Protein AF-0000000080540270 (afdb_homodimer)

pLDDT: mean 83.67, std 20.57, range [33.12, 98.88]

Structure (mmCIF, N/CA/C/O backbone):
data_AF-0000000080540270-model_v1
#
loop_
_entity.id
_entity.type
_entity.pdbx_description
1 polymer 'Plant basic secretory protein (BSP) family protein'
#
loop_
_atom_site.group_PDB
_atom_site.id
_atom_site.type_symbol
_atom_site.label_atom_id
_atom_site.label_alt_id
_atom_site.label_comp_id
_atom_site.label_asym_id
_atom_site.label_entity_id
_atom_site.label_seq_id
_atom_site.pdbx_PDB_ins_code
_atom_site.Cartn_x
_atom_site.Cartn_y
_atom_site.Cartn_z
_atom_site.occupancy
_atom_site.B_iso_or_equiv
_atom_site.auth_seq_id
_atom_site.auth_comp_id
_atom_site.auth_asym_id
_atom_site.auth_atom_id
_atom_site.pdbx_PDB_model_num
ATOM 1 N N . MET A 1 1 ? 27.078 -70.25 28.328 1 34.31 1 MET A N 1
ATOM 2 C CA . MET A 1 1 ? 25.984 -69.25 28.453 1 34.31 1 MET A CA 1
ATOM 3 C C . MET A 1 1 ? 25.984 -68.312 27.281 1 34.31 1 MET A C 1
ATOM 5 O O . MET A 1 1 ? 26.859 -67.438 27.172 1 34.31 1 MET A O 1
ATOM 9 N N . THR A 1 2 ? 25.469 -68.75 26.062 1 39.53 2 THR A N 1
ATOM 10 C CA . THR A 1 2 ? 25.422 -68.062 24.75 1 39.53 2 THR A CA 1
ATOM 11 C C . THR A 1 2 ? 24.484 -66.875 24.781 1 39.53 2 THR A C 1
ATOM 13 O O . THR A 1 2 ? 23.312 -67 25.109 1 39.53 2 THR A O 1
ATOM 16 N N . CYS A 1 3 ? 24.984 -65.688 25.141 1 40.31 3 CYS A N 1
ATOM 17 C CA . CYS A 1 3 ? 24.281 -64.375 25.141 1 40.31 3 CYS A CA 1
ATOM 18 C C . CYS A 1 3 ? 23.625 -64.125 23.797 1 40.31 3 CYS A C 1
ATOM 20 O O . CYS A 1 3 ? 24.297 -64.062 22.766 1 40.31 3 CYS A O 1
ATOM 22 N N . HIS A 1 4 ? 22.391 -64.562 23.641 1 42.62 4 HIS A N 1
ATOM 23 C CA . HIS A 1 4 ? 21.562 -64.188 22.5 1 42.62 4 HIS A CA 1
ATOM 24 C C . HIS A 1 4 ? 21.469 -62.688 22.344 1 42.62 4 HIS A C 1
ATOM 26 O O . HIS A 1 4 ? 21.031 -61.969 23.266 1 42.62 4 HIS A O 1
ATOM 32 N N . LYS A 1 5 ? 22.391 -62.031 21.547 1 40.53 5 LYS A N 1
ATOM 33 C CA . LYS A 1 5 ? 22.281 -60.625 21.141 1 40.53 5 LYS A CA 1
ATOM 34 C C . LYS A 1 5 ? 20.953 -60.344 20.438 1 40.53 5 LYS A C 1
ATOM 36 O O . LYS A 1 5 ? 20.656 -60.969 19.406 1 40.53 5 LYS A O 1
ATOM 41 N N . ILE A 1 6 ? 19.844 -60 21.125 1 39 6 ILE A N 1
ATOM 42 C CA . ILE A 1 6 ? 18.609 -59.5 20.516 1 39 6 ILE A CA 1
ATOM 43 C C . ILE A 1 6 ? 18.906 -58.188 19.75 1 39 6 ILE A C 1
ATOM 45 O O . ILE A 1 6 ? 19.422 -57.25 20.312 1 39 6 ILE A O 1
ATOM 49 N N . PHE A 1 7 ? 19.109 -58.219 18.422 1 35.06 7 PHE A N 1
ATOM 50 C CA . PHE A 1 7 ? 19.156 -57.062 17.547 1 35.06 7 PHE A CA 1
ATOM 51 C C . PHE A 1 7 ? 17.828 -56.312 17.547 1 35.06 7 PHE A C 1
ATOM 53 O O . PHE A 1 7 ? 16.797 -56.875 17.156 1 35.06 7 PHE A O 1
ATOM 60 N N . LEU A 1 8 ? 17.688 -55.344 18.438 1 35.97 8 LEU A N 1
ATOM 61 C CA . LEU A 1 8 ? 16.531 -54.469 18.359 1 35.97 8 LEU A CA 1
ATOM 62 C C . LEU A 1 8 ? 16.5 -53.719 17.031 1 35.97 8 LEU A C 1
ATOM 64 O O . LEU A 1 8 ? 17.422 -52.938 16.719 1 35.97 8 LEU A O 1
ATOM 68 N N . VAL A 1 9 ? 15.898 -54.312 16 1 38.47 9 VAL A N 1
ATOM 69 C CA . VAL A 1 9 ? 15.625 -53.594 14.766 1 38.47 9 VAL A CA 1
ATOM 70 C C . VAL A 1 9 ? 14.75 -52.375 15.062 1 38.47 9 VAL A C 1
ATOM 72 O O . VAL A 1 9 ? 13.625 -52.5 15.547 1 38.47 9 VAL A O 1
ATOM 75 N N . ILE A 1 10 ? 15.305 -51.25 15.445 1 38.31 10 ILE A N 1
ATOM 76 C CA . ILE A 1 10 ? 14.562 -50 15.5 1 38.31 10 ILE A CA 1
ATOM 77 C C . ILE A 1 10 ? 13.969 -49.688 14.125 1 38.31 10 ILE A C 1
ATOM 79 O O . ILE A 1 10 ? 14.703 -49.531 13.148 1 38.31 10 ILE A O 1
ATOM 83 N N . SER A 1 11 ? 12.797 -50.188 13.828 1 35.12 11 SER A N 1
ATOM 84 C CA . SER A 1 11 ? 12.047 -49.75 12.664 1 35.12 11 SER A CA 1
ATOM 85 C C . SER A 1 11 ? 11.953 -48.219 12.641 1 35.12 11 SER A C 1
ATOM 87 O O . SER A 1 11 ? 11.398 -47.594 13.562 1 35.12 11 SER A O 1
ATOM 89 N N . LEU A 1 12 ? 12.93 -47.531 12.164 1 36.56 12 LEU A N 1
ATOM 90 C CA . LEU A 1 12 ? 12.758 -46.125 11.852 1 36.56 12 LEU A CA 1
ATOM 91 C C . LEU A 1 12 ? 11.523 -45.906 10.984 1 36.56 12 LEU A C 1
ATOM 93 O O . LEU A 1 12 ? 11.477 -46.375 9.836 1 36.56 12 LEU A O 1
ATOM 97 N N . MET A 1 13 ? 10.375 -46.031 11.547 1 35.47 13 MET A N 1
ATOM 98 C CA . MET A 1 13 ? 9.195 -45.594 10.82 1 35.47 13 MET A CA 1
ATOM 99 C C . MET A 1 13 ? 9.445 -44.219 10.188 1 35.47 13 MET A C 1
ATOM 101 O O . MET A 1 13 ? 9.703 -43.25 10.891 1 35.47 13 MET A O 1
ATOM 105 N N . LEU A 1 14 ? 10.102 -44.156 9.102 1 36.91 14 LEU A N 1
ATOM 106 C CA . LEU A 1 14 ? 10.047 -42.938 8.312 1 36.91 14 LEU A CA 1
ATOM 107 C C . LEU A 1 14 ? 8.617 -42.406 8.203 1 36.91 14 LEU A C 1
ATOM 109 O O . LEU A 1 14 ? 7.758 -43.062 7.613 1 36.91 14 LEU A O 1
ATOM 113 N N . ALA A 1 15 ? 8.094 -41.844 9.156 1 36.56 15 ALA A N 1
ATOM 114 C CA . ALA A 1 15 ? 6.895 -41.031 8.93 1 36.56 15 ALA A CA 1
ATOM 115 C C . ALA A 1 15 ? 6.996 -40.25 7.617 1 36.56 15 ALA A C 1
ATOM 117 O O . ALA A 1 15 ? 7.836 -39.344 7.48 1 36.56 15 ALA A O 1
ATOM 118 N N . ILE A 1 16 ? 6.84 -40.875 6.523 1 38.12 16 ILE A N 1
ATOM 119 C CA . ILE A 1 16 ? 6.523 -40.031 5.363 1 38.12 16 ILE A CA 1
ATOM 120 C C . ILE A 1 16 ? 5.539 -38.938 5.762 1 38.12 16 ILE A C 1
ATOM 122 O O . ILE A 1 16 ? 4.426 -39.219 6.203 1 38.12 16 ILE A O 1
ATOM 126 N N . SER A 1 17 ? 5.93 -37.969 6.434 1 40.22 17 SER A N 1
ATOM 127 C CA . SER A 1 17 ? 5.062 -36.812 6.547 1 40.22 17 SER A CA 1
ATOM 128 C C . SER A 1 17 ? 4.168 -36.656 5.316 1 40.22 17 SER A C 1
ATOM 130 O O . SER A 1 17 ? 4.656 -36.625 4.188 1 40.22 17 SER A O 1
ATOM 132 N N . LEU A 1 18 ? 3.078 -37.344 5.18 1 41.47 18 LEU A N 1
ATOM 133 C CA . LEU A 1 18 ? 2.039 -37.094 4.18 1 41.47 18 LEU A CA 1
ATOM 134 C C . LEU A 1 18 ? 1.908 -35.625 3.857 1 41.47 18 LEU A C 1
ATOM 136 O O . LEU A 1 18 ? 1.276 -34.875 4.605 1 41.47 18 LEU A O 1
ATOM 140 N N . VAL A 1 19 ? 2.945 -34.875 3.66 1 51.38 19 VAL A N 1
ATOM 141 C CA . VAL A 1 19 ? 2.74 -33.562 3.043 1 51.38 19 VAL A CA 1
ATOM 142 C C . VAL A 1 19 ? 1.578 -33.625 2.055 1 51.38 19 VAL A C 1
ATOM 144 O O . VAL A 1 19 ? 1.568 -34.469 1.159 1 51.38 19 VAL A O 1
ATOM 147 N N . ASN A 1 20 ? 0.38 -33.594 2.492 1 58.94 20 ASN A N 1
ATOM 148 C CA . ASN A 1 20 ? -0.756 -33.562 1.576 1 58.94 20 ASN A CA 1
ATOM 149 C C . ASN A 1 20 ? -0.37 -33 0.216 1 58.94 20 ASN A C 1
ATOM 151 O O . ASN A 1 20 ? -0.007 -31.828 0.112 1 58.94 20 ASN A O 1
ATOM 155 N N . ALA A 1 21 ? 0.03 -33.781 -0.709 1 80.06 21 ALA A N 1
ATOM 156 C CA . ALA A 1 21 ? 0.535 -33.625 -2.074 1 80.06 21 ALA A CA 1
ATOM 157 C C . ALA A 1 21 ? -0.466 -32.906 -2.959 1 80.06 21 ALA A C 1
ATOM 159 O O . ALA A 1 21 ? -1.671 -33.156 -2.887 1 80.06 21 ALA A O 1
ATOM 160 N N . VAL A 1 22 ? -0.281 -31.719 -3.4 1 93.81 22 VAL A N 1
ATOM 161 C CA . VAL A 1 22 ? -1.031 -31.016 -4.441 1 93.81 22 VAL A CA 1
ATOM 162 C C . VAL A 1 22 ? -0.551 -31.469 -5.816 1 93.81 22 VAL A C 1
ATOM 164 O O . VAL A 1 22 ? 0.654 -31.578 -6.059 1 93.81 22 VAL A O 1
ATOM 167 N N . ASP A 1 23 ? -1.539 -31.922 -6.688 1 97.38 23 ASP A N 1
ATOM 168 C CA . ASP A 1 23 ? -1.212 -32.25 -8.07 1 97.38 23 ASP A CA 1
ATOM 169 C C . ASP A 1 23 ? -1.228 -31.016 -8.953 1 97.38 23 ASP A C 1
ATOM 171 O O . ASP A 1 23 ? -1.978 -30.062 -8.695 1 97.38 23 ASP A O 1
ATOM 175 N N . PHE A 1 24 ? -0.397 -31.016 -9.969 1 98.5 24 PHE A N 1
ATOM 176 C CA . PHE A 1 24 ? -0.309 -29.906 -10.898 1 98.5 24 PHE A CA 1
ATOM 177 C C . PHE A 1 24 ? -0.477 -30.391 -12.336 1 98.5 24 PHE A C 1
ATOM 179 O O 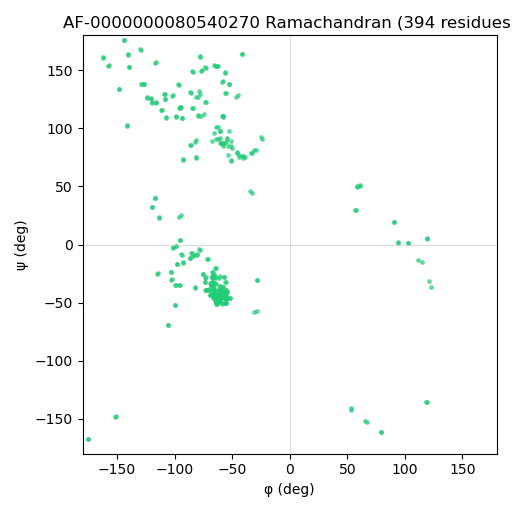. PHE A 1 24 ? 0.027 -31.453 -12.703 1 98.5 24 PHE A O 1
ATOM 186 N N . SER A 1 25 ? -1.198 -29.672 -13.094 1 98.56 25 SER A N 1
ATOM 187 C CA . SER A 1 25 ? -1.38 -29.984 -14.508 1 98.56 25 SER A CA 1
ATOM 188 C C . SER A 1 25 ? -1.354 -28.719 -15.359 1 98.56 25 SER A C 1
ATOM 190 O O . SER A 1 25 ? -1.61 -27.625 -14.859 1 98.56 25 SER A O 1
ATOM 192 N N . VAL A 1 26 ? -0.943 -28.812 -16.656 1 98.81 26 VAL A N 1
ATOM 193 C CA . VAL A 1 26 ? -0.981 -27.719 -17.625 1 98.81 26 VAL A CA 1
ATOM 194 C C . VAL A 1 26 ? -1.778 -28.156 -18.844 1 98.81 26 VAL A C 1
ATOM 196 O O . VAL A 1 26 ? -1.552 -29.234 -19.391 1 98.81 26 VAL A O 1
ATOM 199 N N . VAL A 1 27 ? -2.764 -27.391 -19.219 1 98.81 27 VAL A N 1
ATOM 200 C CA . VAL A 1 27 ? -3.539 -27.578 -20.438 1 98.81 27 VAL A CA 1
ATOM 201 C C . VAL A 1 27 ? -3.242 -26.438 -21.422 1 98.81 27 VAL A C 1
ATOM 203 O O . VAL A 1 27 ? -3.512 -25.281 -21.141 1 98.81 27 VAL A O 1
ATOM 206 N N . ASP A 1 28 ? -2.68 -26.766 -22.516 1 98.69 28 ASP A N 1
ATOM 207 C CA . ASP A 1 28 ? -2.307 -25.797 -23.531 1 98.69 28 ASP A CA 1
ATOM 208 C C . ASP A 1 28 ? -3.236 -25.875 -24.75 1 98.69 28 ASP A C 1
ATOM 210 O O . ASP A 1 28 ? -3.162 -26.828 -25.531 1 98.69 28 ASP A O 1
ATOM 214 N N . THR A 1 29 ? -4.074 -24.906 -24.953 1 98.38 29 THR A N 1
ATOM 215 C CA . THR A 1 29 ? -5.012 -24.875 -26.062 1 98.38 29 THR A CA 1
ATOM 216 C C . THR A 1 29 ? -4.676 -23.75 -27.031 1 98.38 29 THR A C 1
ATOM 218 O O . THR A 1 29 ? -5.555 -23.234 -27.734 1 98.38 29 THR A O 1
ATOM 221 N N . THR A 1 30 ? -3.451 -23.312 -27.062 1 98.06 30 THR A N 1
ATOM 222 C CA . THR A 1 30 ? -3.078 -22.078 -27.766 1 98.06 30 THR A CA 1
ATOM 223 C C . THR A 1 30 ? -2.842 -22.359 -29.25 1 98.06 30 THR A C 1
ATOM 225 O O . THR A 1 30 ? -2.746 -21.438 -30.062 1 98.06 30 THR A O 1
ATOM 228 N N . GLY A 1 31 ? -2.801 -23.688 -29.641 1 96.69 31 GLY A N 1
ATOM 229 C CA . GLY A 1 31 ? -2.479 -24.016 -31.016 1 96.69 31 GLY A CA 1
ATOM 230 C C . GLY A 1 31 ? -1.179 -23.391 -31.5 1 96.69 31 GLY A C 1
ATOM 231 O O . GLY A 1 31 ? -0.18 -23.406 -30.781 1 96.69 31 GLY A O 1
ATOM 232 N N . ASP A 1 32 ? -1.136 -22.922 -32.75 1 96.06 32 ASP A N 1
ATOM 233 C CA . ASP A 1 32 ? 0.091 -22.391 -33.344 1 96.06 32 ASP A CA 1
ATOM 234 C C . ASP A 1 32 ? 0.154 -20.875 -33.219 1 96.06 32 ASP A C 1
ATOM 236 O O . ASP A 1 32 ? 0.851 -20.203 -33.969 1 96.06 32 ASP A O 1
ATOM 240 N N . SER A 1 33 ? -0.545 -20.344 -32.25 1 97.44 33 SER A N 1
ATOM 241 C CA . SER A 1 33 ? -0.5 -18.891 -32.031 1 97.44 33 SER A CA 1
ATOM 242 C C . SER A 1 33 ? 0.906 -18.438 -31.672 1 97.44 33 SER A C 1
ATOM 244 O O . SER A 1 33 ? 1.703 -19.219 -31.141 1 97.44 33 SER A O 1
ATOM 246 N N . PRO A 1 34 ? 1.252 -17.203 -31.953 1 96.62 34 PRO A N 1
ATOM 247 C CA . PRO A 1 34 ? 2.58 -16.703 -31.594 1 96.62 34 PRO A CA 1
ATOM 248 C C . PRO A 1 34 ? 2.893 -16.859 -30.109 1 96.62 34 PRO A C 1
ATOM 250 O O . PRO A 1 34 ? 4.008 -17.25 -29.75 1 96.62 34 PRO A O 1
ATOM 253 N N . GLY A 1 35 ? 1.924 -16.625 -29.281 1 97.38 35 GLY A N 1
ATOM 254 C CA . GLY A 1 35 ? 2.123 -16.797 -27.844 1 97.38 35 GLY A CA 1
ATOM 255 C C . GLY A 1 35 ? 2.316 -18.234 -27.438 1 97.38 35 GLY A C 1
ATOM 256 O O . GLY A 1 35 ? 3.121 -18.547 -26.547 1 97.38 35 GLY A O 1
ATOM 257 N N . GLY A 1 36 ? 1.517 -19.125 -28.016 1 97.75 36 GLY A N 1
ATOM 258 C CA . GLY A 1 36 ? 1.696 -20.547 -27.766 1 97.75 36 GLY A CA 1
ATOM 259 C C . GLY A 1 36 ? 3.076 -21.047 -28.141 1 97.75 36 GLY A C 1
ATOM 260 O O . GLY A 1 36 ? 3.678 -21.828 -27.406 1 97.75 36 GLY A O 1
ATOM 261 N N . ARG A 1 37 ? 3.564 -20.578 -29.297 1 97 37 ARG A N 1
ATOM 262 C CA . ARG A 1 37 ? 4.906 -20.953 -29.734 1 97 37 ARG A CA 1
ATOM 263 C C . ARG A 1 37 ? 5.957 -20.453 -28.734 1 97 37 ARG A C 1
ATOM 265 O O . ARG A 1 37 ? 6.891 -21.188 -28.406 1 97 37 ARG A O 1
ATOM 272 N N . LYS A 1 38 ? 5.836 -19.219 -28.297 1 97 38 LYS A N 1
ATOM 273 C CA . LYS A 1 38 ? 6.773 -18.688 -27.312 1 97 38 LYS A CA 1
ATOM 274 C C . LYS A 1 38 ? 6.754 -19.531 -26.031 1 97 38 LYS A C 1
ATOM 276 O O . LYS A 1 38 ? 7.805 -19.828 -25.469 1 97 38 LYS A O 1
ATOM 281 N N . PHE A 1 39 ? 5.535 -19.953 -25.594 1 98.44 39 PHE A N 1
ATOM 282 C CA . PHE A 1 39 ? 5.375 -20.75 -24.391 1 98.44 39 PHE A CA 1
ATOM 283 C C . PHE A 1 39 ? 6.117 -22.078 -24.531 1 98.44 39 PHE A C 1
ATOM 285 O O . PHE A 1 39 ? 6.844 -22.484 -23.609 1 98.44 39 PHE A O 1
ATOM 292 N N . ARG A 1 40 ? 6.016 -22.719 -25.656 1 98.38 40 ARG A N 1
ATOM 293 C CA . ARG A 1 40 ? 6.594 -24.047 -25.844 1 98.38 40 ARG A CA 1
ATOM 294 C C . ARG A 1 40 ? 8.078 -23.953 -26.172 1 98.38 40 ARG A C 1
ATOM 296 O O . ARG A 1 40 ? 8.883 -24.703 -25.609 1 98.38 40 ARG A O 1
ATOM 303 N N . GLU A 1 41 ? 8.484 -22.969 -26.922 1 97.38 41 GLU A N 1
ATOM 304 C CA . GLU A 1 41 ? 9.836 -22.969 -27.484 1 97.38 41 GLU A CA 1
ATOM 305 C C . GLU A 1 41 ? 10.789 -22.156 -26.609 1 97.38 41 GLU A C 1
ATOM 307 O O . GLU A 1 41 ? 11.961 -22.516 -26.469 1 97.38 41 GLU A O 1
ATOM 312 N N . GLU A 1 42 ? 10.328 -21.109 -26.016 1 97.69 42 GLU A N 1
ATOM 313 C CA . GLU A 1 42 ? 11.219 -20.234 -25.281 1 97.69 42 GLU A CA 1
ATOM 314 C C . GLU A 1 42 ? 11.102 -20.469 -23.766 1 97.69 42 GLU A C 1
ATOM 316 O O . GLU A 1 42 ? 12.07 -20.266 -23.031 1 97.69 42 GLU A O 1
ATOM 321 N N . ILE A 1 43 ? 9.984 -20.859 -23.312 1 98.25 43 ILE A N 1
ATOM 322 C CA . ILE A 1 43 ? 9.758 -20.922 -21.875 1 98.25 43 ILE A CA 1
ATOM 323 C C . ILE A 1 43 ? 9.93 -22.359 -21.391 1 98.25 43 ILE A C 1
ATOM 325 O O . ILE A 1 43 ? 10.461 -22.609 -20.312 1 98.25 43 ILE A O 1
ATOM 329 N N . GLY A 1 44 ? 9.516 -23.344 -22.25 1 98.38 44 GLY A N 1
ATOM 330 C CA . GLY A 1 44 ? 9.68 -24.734 -21.875 1 98.38 44 GLY A CA 1
ATOM 331 C C . GLY A 1 44 ? 8.375 -25.5 -21.797 1 98.38 44 GLY A C 1
ATOM 332 O O . GLY A 1 44 ? 8.344 -26.656 -21.391 1 98.38 44 GLY A O 1
ATOM 333 N N . GLY A 1 45 ? 7.25 -24.859 -22.188 1 98.44 45 GLY A N 1
ATOM 334 C CA . GLY A 1 45 ? 5.969 -25.516 -22.391 1 98.44 45 GLY A CA 1
ATOM 335 C C . GLY A 1 45 ? 5.371 -26.078 -21.109 1 98.44 45 GLY A C 1
ATOM 336 O O . GLY A 1 45 ? 5.578 -25.516 -20.031 1 98.44 45 GLY A O 1
ATOM 337 N N . ALA A 1 46 ? 4.602 -27.094 -21.266 1 98.56 46 ALA A N 1
ATOM 338 C CA . ALA A 1 46 ? 3.822 -27.672 -20.172 1 98.56 46 ALA A CA 1
ATOM 339 C C . ALA A 1 46 ? 4.73 -28.172 -19.047 1 98.56 46 ALA A C 1
ATOM 341 O O . ALA A 1 46 ? 4.402 -28.047 -17.875 1 98.56 46 ALA A O 1
ATOM 342 N N . SER A 1 47 ? 5.844 -28.781 -19.406 1 98.56 47 SER A N 1
ATOM 343 C CA . SER A 1 47 ? 6.766 -29.297 -18.406 1 98.56 47 SER A CA 1
ATOM 344 C C . SER A 1 47 ? 7.266 -28.188 -17.484 1 98.56 47 SER A C 1
ATOM 346 O O . SER A 1 47 ? 7.238 -28.328 -16.266 1 98.56 47 SER A O 1
ATOM 348 N N . TYR A 1 48 ? 7.648 -27.047 -18.078 1 98.81 48 TYR A N 1
ATOM 349 C CA . TYR A 1 48 ? 8.109 -25.922 -17.266 1 98.81 48 TYR A CA 1
ATOM 350 C C . TYR A 1 48 ? 6.965 -25.312 -16.484 1 98.81 48 TYR A C 1
ATOM 352 O O . TYR A 1 48 ? 7.148 -24.859 -15.352 1 98.81 48 TYR A O 1
ATOM 360 N N . GLY A 1 49 ? 5.805 -25.234 -17.141 1 98.81 49 GLY A N 1
ATOM 361 C CA . GLY A 1 49 ? 4.637 -24.734 -16.422 1 98.81 49 GLY A CA 1
ATOM 362 C C . GLY A 1 49 ? 4.344 -25.516 -15.148 1 98.81 49 GLY A C 1
ATOM 363 O O . GLY A 1 49 ? 4.102 -24.922 -14.094 1 98.81 49 GLY A O 1
ATOM 364 N N . GLU A 1 50 ? 4.363 -26.828 -15.273 1 98.62 50 GLU A N 1
ATOM 365 C CA . GLU A 1 50 ? 4.105 -27.672 -14.109 1 98.62 50 GLU A CA 1
ATOM 366 C C . GLU A 1 50 ? 5.172 -27.469 -13.039 1 98.62 50 GLU A C 1
ATOM 368 O O . GLU A 1 50 ? 4.852 -27.375 -11.852 1 98.62 50 GLU A O 1
ATOM 373 N N . GLN A 1 51 ? 6.406 -27.484 -13.445 1 98.62 51 GLN A N 1
ATOM 374 C CA . GLN A 1 51 ? 7.504 -27.25 -12.516 1 98.62 51 GLN A CA 1
ATOM 375 C C . GLN A 1 51 ? 7.328 -25.906 -11.797 1 98.62 51 GLN A C 1
ATOM 377 O O . GLN A 1 51 ? 7.586 -25.812 -10.594 1 98.62 51 GLN A O 1
ATOM 382 N N . THR A 1 52 ? 6.953 -24.906 -12.547 1 98.81 52 THR A N 1
ATOM 383 C CA . THR A 1 52 ? 6.781 -23.578 -11.984 1 98.81 52 THR A CA 1
ATOM 384 C C . THR A 1 52 ? 5.648 -23.562 -10.961 1 98.81 52 THR A C 1
ATOM 386 O O . THR A 1 52 ? 5.77 -22.953 -9.898 1 98.81 52 THR A O 1
ATOM 389 N N . LEU A 1 53 ? 4.543 -24.219 -11.25 1 98.81 53 LEU A N 1
ATOM 390 C CA . LEU A 1 53 ? 3.447 -24.328 -10.297 1 98.81 53 LEU A CA 1
ATOM 391 C C . LEU A 1 53 ? 3.928 -24.938 -8.984 1 98.81 53 LEU A C 1
ATOM 393 O O . LEU A 1 53 ? 3.598 -24.453 -7.906 1 98.81 53 LEU A O 1
ATOM 397 N N . ARG A 1 54 ? 4.676 -26 -9.086 1 98.19 54 ARG A N 1
ATOM 398 C CA . ARG A 1 54 ? 5.176 -26.688 -7.906 1 98.19 54 ARG A CA 1
ATOM 399 C C . ARG A 1 54 ? 6.109 -25.797 -7.094 1 98.19 54 ARG A C 1
ATOM 401 O O . ARG A 1 54 ? 5.957 -25.672 -5.879 1 98.19 54 ARG A O 1
ATOM 408 N N . SER A 1 55 ? 7.074 -25.203 -7.805 1 98.56 55 SER A N 1
ATOM 409 C CA . SER A 1 55 ? 8.039 -24.344 -7.125 1 98.56 55 SER A CA 1
ATOM 410 C C . SER A 1 55 ? 7.359 -23.156 -6.469 1 98.56 55 SER A C 1
ATOM 412 O O . SER A 1 55 ? 7.707 -22.781 -5.348 1 98.56 55 SER A O 1
ATOM 414 N N . ALA A 1 56 ? 6.445 -22.531 -7.207 1 98.69 56 ALA A N 1
ATOM 415 C CA . ALA A 1 56 ? 5.711 -21.391 -6.656 1 98.69 56 ALA A CA 1
ATOM 416 C C . ALA A 1 56 ? 4.922 -21.797 -5.414 1 98.69 56 ALA A C 1
ATOM 418 O O . ALA A 1 56 ? 4.887 -21.062 -4.426 1 98.69 56 ALA A O 1
ATOM 419 N N . THR A 1 57 ? 4.25 -22.938 -5.457 1 98.38 57 THR A N 1
ATOM 420 C CA . THR A 1 57 ? 3.477 -23.438 -4.328 1 98.38 57 THR A CA 1
ATOM 421 C C . THR A 1 57 ? 4.371 -23.625 -3.105 1 98.38 57 THR A C 1
ATOM 423 O O . THR A 1 57 ? 4.055 -23.156 -2.016 1 98.38 57 THR A O 1
ATOM 426 N N . ASP A 1 58 ? 5.473 -24.312 -3.285 1 97.69 58 ASP A N 1
ATOM 427 C CA . ASP A 1 58 ? 6.414 -24.531 -2.191 1 97.69 58 ASP A CA 1
ATOM 428 C C . ASP A 1 58 ? 6.895 -23.203 -1.606 1 97.69 58 ASP A C 1
ATOM 430 O O . ASP A 1 58 ? 7.012 -23.062 -0.387 1 97.69 58 ASP A O 1
ATOM 434 N N . PHE A 1 59 ? 7.176 -22.328 -2.5 1 98.12 59 PHE A N 1
ATOM 435 C CA . PHE A 1 59 ? 7.656 -21.016 -2.072 1 98.12 59 PHE A CA 1
ATOM 436 C C . PHE A 1 59 ? 6.602 -20.297 -1.234 1 98.12 59 PHE A C 1
ATOM 438 O O . PHE A 1 59 ? 6.918 -19.734 -0.181 1 98.12 59 PHE A O 1
ATOM 445 N N . VAL A 1 60 ? 5.371 -20.297 -1.712 1 98.19 60 VAL A N 1
ATOM 446 C CA . VAL A 1 60 ? 4.27 -19.641 -1.014 1 98.19 60 VAL A CA 1
ATOM 447 C C . VAL A 1 60 ? 4.082 -20.266 0.364 1 98.19 60 VAL A C 1
ATOM 449 O O . VAL A 1 60 ? 3.934 -19.562 1.363 1 98.19 60 VAL A O 1
ATOM 452 N N . TRP A 1 61 ? 4.082 -21.578 0.459 1 97.38 61 TRP A N 1
ATOM 453 C CA . TRP A 1 61 ? 3.924 -22.266 1.735 1 97.38 61 TRP A CA 1
ATOM 454 C C . TRP A 1 61 ? 5 -21.844 2.727 1 97.38 61 TRP A C 1
ATOM 456 O O . TRP A 1 61 ? 4.715 -21.625 3.906 1 97.38 61 TRP A O 1
ATOM 466 N N . GLY A 1 62 ? 6.191 -21.781 2.268 1 97.12 62 GLY A N 1
ATOM 467 C CA . GLY A 1 62 ? 7.27 -21.328 3.135 1 97.12 62 GLY A CA 1
ATOM 468 C C . GLY A 1 62 ? 7.109 -19.891 3.604 1 97.12 62 GLY A C 1
ATOM 469 O O . GLY A 1 62 ? 7.168 -19.625 4.801 1 97.12 62 GLY A O 1
ATOM 470 N N . LEU A 1 63 ? 6.891 -19.031 2.627 1 97.31 63 LEU A N 1
ATOM 471 C CA . LEU A 1 63 ? 6.859 -17.609 2.9 1 97.31 63 LEU A CA 1
ATOM 472 C C . LEU A 1 63 ? 5.664 -17.25 3.781 1 97.31 63 LEU A C 1
ATOM 474 O O . LEU A 1 63 ? 5.777 -16.406 4.676 1 97.31 63 LEU A O 1
ATOM 478 N N . LEU A 1 64 ? 4.512 -17.891 3.59 1 96.69 64 LEU A N 1
ATOM 479 C CA . LEU A 1 64 ? 3.299 -17.594 4.348 1 96.69 64 LEU A CA 1
ATOM 480 C C . LEU A 1 64 ? 3.16 -18.531 5.539 1 96.69 64 LEU A C 1
ATOM 482 O O . LEU A 1 64 ? 2.131 -18.531 6.215 1 96.69 64 LEU A O 1
ATOM 486 N N . GLN A 1 65 ? 4.195 -19.375 5.715 1 95.94 65 GLN A N 1
ATOM 487 C CA . GLN A 1 65 ? 4.273 -20.25 6.879 1 95.94 65 GLN A CA 1
ATOM 488 C C . GLN A 1 65 ? 3.084 -21.203 6.93 1 95.94 65 GLN A C 1
ATOM 490 O O . GLN A 1 65 ? 2.414 -21.328 7.961 1 95.94 65 GLN A O 1
ATOM 495 N N . GLN A 1 66 ? 2.895 -21.812 5.84 1 95.69 66 GLN A N 1
ATOM 496 C CA . GLN A 1 66 ? 1.814 -22.781 5.668 1 95.69 66 GLN A CA 1
ATOM 497 C C . GLN A 1 66 ? 2.363 -24.172 5.387 1 95.69 66 GLN A C 1
ATOM 499 O O . GLN A 1 66 ? 1.829 -24.906 4.547 1 95.69 66 GLN A O 1
ATOM 504 N N . THR A 1 67 ? 3.389 -24.531 6.043 1 91.94 67 THR A N 1
ATOM 505 C CA . THR A 1 67 ? 4.035 -25.812 5.793 1 91.94 67 THR A CA 1
ATOM 506 C C . THR A 1 67 ? 3.217 -26.969 6.387 1 91.94 67 THR A C 1
ATOM 508 O O . THR A 1 67 ? 3.273 -28.094 5.898 1 91.94 67 THR A O 1
ATOM 511 N N . ASN A 1 68 ? 2.455 -26.625 7.398 1 92.56 68 ASN A N 1
ATOM 512 C CA . ASN A 1 68 ? 1.507 -27.594 7.922 1 92.56 68 ASN A CA 1
ATOM 513 C C . ASN A 1 68 ? 0.188 -27.562 7.156 1 92.56 68 ASN A C 1
ATOM 515 O O . ASN A 1 68 ? -0.402 -26.5 6.969 1 92.56 68 ASN A O 1
ATOM 519 N N . PRO A 1 69 ? -0.286 -28.719 6.742 1 92.31 69 PRO A N 1
ATOM 520 C CA . PRO A 1 69 ? -1.514 -28.75 5.941 1 92.31 69 PRO A CA 1
ATOM 521 C C . PRO A 1 69 ? -2.695 -28.094 6.648 1 92.31 69 PRO A C 1
ATOM 523 O O . PRO A 1 69 ? -3.572 -27.531 5.992 1 92.31 69 PRO A O 1
ATOM 526 N N . SER A 1 70 ? -2.736 -28.078 7.934 1 91.94 70 SER A N 1
ATOM 527 C CA . SER A 1 70 ? -3.84 -27.484 8.68 1 91.94 70 SER A CA 1
ATOM 528 C C . SER A 1 70 ? -3.814 -25.969 8.578 1 91.94 70 SER A C 1
ATOM 530 O O . SER A 1 70 ? -4.801 -25.297 8.906 1 91.94 70 SER A O 1
ATOM 532 N N . ASP A 1 71 ? -2.723 -25.422 8.094 1 92.5 71 ASP A N 1
ATOM 533 C CA . ASP A 1 71 ? -2.564 -23.969 8.055 1 92.5 71 ASP A CA 1
ATOM 534 C C . ASP A 1 71 ? -2.896 -23.406 6.672 1 92.5 71 ASP A C 1
ATOM 536 O O . ASP A 1 71 ? -2.803 -22.203 6.441 1 92.5 71 ASP A O 1
ATOM 540 N N . ARG A 1 72 ? -3.232 -24.297 5.777 1 93.75 72 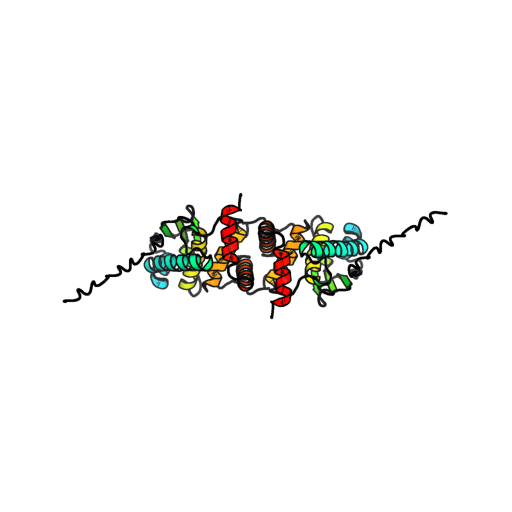ARG A N 1
ATOM 541 C CA . ARG A 1 72 ? -3.482 -23.828 4.422 1 93.75 72 ARG A CA 1
ATOM 542 C C . ARG A 1 72 ? -4.812 -24.344 3.891 1 93.75 72 ARG A C 1
ATOM 544 O O . ARG A 1 72 ? -5.422 -25.234 4.492 1 93.75 72 ARG A O 1
ATOM 551 N N . ARG A 1 73 ? -5.211 -23.75 2.783 1 94.81 73 ARG A N 1
ATOM 552 C CA . ARG A 1 73 ? -6.434 -24.172 2.109 1 94.81 73 ARG A CA 1
ATOM 553 C C . ARG A 1 73 ? -6.301 -25.594 1.574 1 94.81 73 ARG A C 1
ATOM 555 O O . ARG A 1 73 ? -5.195 -26.047 1.285 1 94.81 73 ARG A O 1
ATOM 562 N N . ASP A 1 74 ? -7.438 -26.219 1.46 1 94.25 74 ASP A N 1
ATOM 563 C CA . ASP A 1 74 ? -7.453 -27.625 1.043 1 94.25 74 ASP A CA 1
ATOM 564 C C . ASP A 1 74 ? -7.613 -27.75 -0.471 1 94.25 74 ASP A C 1
ATOM 566 O O . ASP A 1 74 ? -8.688 -28.094 -0.96 1 94.25 74 ASP A O 1
ATOM 570 N N . ILE A 1 75 ? -6.605 -27.438 -1.159 1 96.56 75 ILE A N 1
ATOM 571 C CA . ILE A 1 75 ? -6.543 -27.562 -2.611 1 96.56 75 ILE A CA 1
ATOM 572 C C . ILE A 1 75 ? -5.766 -28.812 -2.998 1 96.56 75 ILE A C 1
ATOM 574 O O . ILE A 1 75 ? -4.625 -29 -2.562 1 96.56 75 ILE A O 1
ATOM 578 N N . LYS A 1 76 ? -6.359 -29.625 -3.848 1 96.12 76 LYS A N 1
ATOM 579 C CA . LYS A 1 76 ? -5.75 -30.922 -4.184 1 96.12 76 LYS A CA 1
ATOM 580 C C . LYS A 1 76 ? -5.094 -30.875 -5.559 1 96.12 76 LYS A C 1
ATOM 582 O O . LYS A 1 76 ? -4.246 -31.703 -5.875 1 96.12 76 LYS A O 1
ATOM 587 N N . MET A 1 77 ? -5.609 -29.938 -6.328 1 97.75 77 MET A N 1
ATOM 588 C CA . MET A 1 77 ? -5.078 -29.828 -7.684 1 97.75 77 MET A CA 1
ATOM 589 C C . MET A 1 77 ? -5.121 -28.391 -8.172 1 97.75 77 MET A C 1
ATOM 591 O O . MET A 1 77 ? -6.113 -27.688 -7.969 1 97.75 77 MET A O 1
ATOM 595 N N . ILE A 1 78 ? -4.02 -27.906 -8.773 1 98.62 78 ILE A N 1
ATOM 596 C CA . ILE A 1 78 ? -3.988 -26.641 -9.492 1 98.62 78 ILE A CA 1
ATOM 597 C C . ILE A 1 78 ? -3.689 -26.891 -10.969 1 98.62 78 ILE A C 1
ATOM 599 O O . ILE A 1 78 ? -2.678 -27.5 -11.305 1 98.62 78 ILE A O 1
ATOM 603 N N . THR A 1 79 ? -4.582 -26.438 -11.844 1 98.88 79 THR A N 1
ATOM 604 C CA . THR A 1 79 ? -4.391 -26.578 -13.281 1 98.88 79 THR A CA 1
ATOM 605 C C . THR A 1 79 ? -4.105 -25.219 -13.914 1 98.88 79 THR A C 1
ATOM 607 O O . THR A 1 79 ? -4.812 -24.234 -13.656 1 98.88 79 THR A O 1
ATOM 610 N N . LEU A 1 80 ? -3.033 -25.141 -14.711 1 98.88 80 LEU A N 1
ATOM 611 C CA . LEU A 1 80 ? -2.713 -23.969 -15.523 1 98.88 80 LEU A CA 1
ATOM 612 C C . LEU A 1 80 ? -3.238 -24.141 -16.953 1 98.88 80 LEU A C 1
ATOM 614 O O . LEU A 1 80 ? -2.836 -25.062 -17.656 1 98.88 80 LEU A O 1
ATOM 618 N N . PHE A 1 81 ? -4.172 -23.234 -17.312 1 98.81 81 PHE A N 1
ATOM 619 C CA . PHE A 1 81 ? -4.691 -23.203 -18.672 1 98.81 81 PHE A CA 1
ATOM 620 C C . PHE A 1 81 ? -3.998 -22.125 -19.5 1 98.81 81 PHE A C 1
ATOM 622 O O . PHE A 1 81 ? -4.16 -20.938 -19.234 1 98.81 81 PHE A O 1
ATOM 629 N N . MET A 1 82 ? -3.197 -22.562 -20.453 1 98.75 82 MET A N 1
ATOM 630 C CA . MET A 1 82 ? -2.66 -21.641 -21.453 1 98.75 82 MET A CA 1
ATOM 631 C C . MET A 1 82 ? -3.648 -21.453 -22.594 1 98.75 82 MET A C 1
ATOM 633 O O . MET A 1 82 ? -3.986 -22.391 -23.312 1 98.75 82 MET A O 1
ATOM 637 N N . GLU A 1 83 ? -4.102 -20.203 -22.75 1 98.5 83 GLU A N 1
A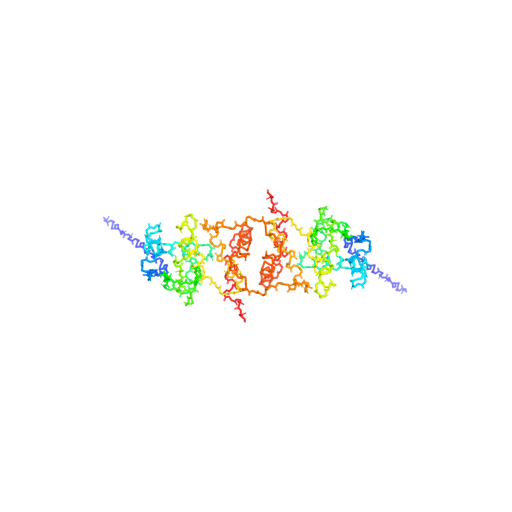TOM 638 C CA . GLU A 1 83 ? -5.172 -19.953 -23.703 1 98.5 83 GLU A CA 1
ATOM 639 C C . GLU A 1 83 ? -4.938 -18.641 -24.453 1 98.5 83 GLU A C 1
ATOM 641 O O . GLU A 1 83 ? -4.043 -17.875 -24.109 1 98.5 83 GLU A O 1
ATOM 646 N N . ASN A 1 84 ? -5.711 -18.547 -25.594 1 96.5 84 ASN A N 1
ATOM 647 C CA . ASN A 1 84 ? -5.777 -17.25 -26.297 1 96.5 84 ASN A CA 1
ATOM 648 C C . ASN A 1 84 ? -6.969 -16.422 -25.828 1 96.5 84 ASN A C 1
ATOM 650 O O . ASN A 1 84 ? -8.117 -16.859 -25.922 1 96.5 84 ASN A O 1
ATOM 654 N N . GLY A 1 85 ? -6.711 -15.43 -25.141 1 91.12 85 GLY A N 1
ATOM 655 C CA . GLY A 1 85 ? -7.77 -14.594 -24.578 1 91.12 85 GLY A CA 1
ATOM 656 C C . GLY A 1 85 ? -7.355 -13.148 -24.391 1 91.12 85 GLY A C 1
ATOM 657 O O . GLY A 1 85 ? -6.652 -12.586 -25.234 1 91.12 85 GLY A O 1
ATOM 658 N N . ASN A 1 86 ? -7.934 -12.617 -23.375 1 87.44 86 ASN A N 1
ATOM 659 C CA . ASN A 1 86 ? -7.633 -11.227 -23.047 1 87.44 86 ASN A CA 1
ATOM 660 C C . ASN A 1 86 ? -6.969 -11.102 -21.688 1 87.44 86 ASN A C 1
ATOM 662 O O . ASN A 1 86 ? -7.027 -12.023 -20.875 1 87.44 86 ASN A O 1
ATOM 666 N N . GLY A 1 87 ? -6.254 -9.969 -21.594 1 90.94 87 GLY A N 1
ATOM 667 C CA . GLY A 1 87 ? -5.594 -9.75 -20.312 1 90.94 87 GLY A CA 1
ATOM 668 C C . GLY A 1 87 ? -4.312 -10.547 -20.156 1 90.94 87 GLY A C 1
ATOM 669 O O . GLY A 1 87 ? -3.705 -10.953 -21.141 1 90.94 87 GLY A O 1
ATOM 670 N N . VAL A 1 88 ? -3.918 -10.672 -18.906 1 93.38 88 VAL A N 1
ATOM 671 C CA . VAL A 1 88 ? -2.66 -11.359 -18.641 1 93.38 88 VAL A CA 1
ATOM 672 C C . VAL A 1 88 ? -2.941 -12.75 -18.062 1 93.38 88 VAL A C 1
ATOM 674 O O . VAL A 1 88 ? -2.738 -13.758 -18.75 1 93.38 88 VAL A O 1
ATOM 677 N N . ALA A 1 89 ? -3.449 -12.781 -16.844 1 96.31 89 ALA A N 1
ATOM 678 C CA . ALA A 1 89 ? -3.748 -14.039 -16.172 1 96.31 89 ALA A CA 1
ATOM 679 C C . ALA A 1 89 ? -4.703 -13.82 -15 1 96.31 89 ALA A C 1
ATOM 681 O O . ALA A 1 89 ? -4.871 -12.695 -14.531 1 96.31 89 ALA A O 1
ATOM 682 N N . TYR A 1 90 ? -5.371 -14.859 -14.523 1 95.31 90 TYR A N 1
ATOM 683 C CA . TYR A 1 90 ? -6.223 -14.789 -13.344 1 95.31 90 TYR A CA 1
ATOM 684 C C . TYR A 1 90 ? -6.406 -16.172 -12.727 1 95.31 90 TYR A C 1
ATOM 686 O O . TYR A 1 90 ? -6.199 -17.188 -13.383 1 95.31 90 TYR A O 1
ATOM 694 N N . ASN A 1 91 ? -6.656 -16.188 -11.484 1 97.31 91 ASN A N 1
ATOM 695 C CA . ASN A 1 91 ? -7 -17.391 -10.719 1 97.31 91 ASN A CA 1
ATOM 696 C C . ASN A 1 91 ? -8.508 -17.547 -10.562 1 97.31 91 ASN A C 1
ATOM 698 O O . ASN A 1 91 ? -9.219 -16.562 -10.352 1 97.31 91 ASN A O 1
ATOM 702 N N . SER A 1 92 ? -9.039 -18.781 -10.719 1 96.69 92 SER A N 1
ATOM 703 C CA . SER A 1 92 ? -10.477 -19.031 -10.68 1 96.69 92 SER A CA 1
ATOM 704 C C . SER A 1 92 ? -10.781 -20.359 -10.023 1 96.69 92 SER A C 1
ATOM 706 O O . SER A 1 92 ? -9.883 -21.047 -9.516 1 96.69 92 SER A O 1
ATOM 708 N N . ASN A 1 93 ? -12.086 -20.656 -9.859 1 97.06 93 ASN A N 1
ATOM 709 C CA . ASN A 1 93 ? -12.57 -21.906 -9.312 1 97.06 93 ASN A CA 1
ATOM 710 C C . ASN A 1 93 ? -12.023 -22.156 -7.91 1 97.06 93 ASN A C 1
ATOM 712 O O . ASN A 1 93 ? -11.43 -23.219 -7.648 1 97.06 93 ASN A O 1
ATOM 716 N N . LEU A 1 94 ? -12.125 -21.219 -7.031 1 95.38 94 LEU A N 1
ATOM 717 C CA . LEU A 1 94 ? -11.75 -21.266 -5.621 1 95.38 94 LEU A CA 1
ATOM 718 C C . LEU A 1 94 ? -10.281 -21.641 -5.465 1 95.38 94 LEU A C 1
ATOM 720 O O . LEU A 1 94 ? -9.922 -22.391 -4.547 1 95.38 94 LEU A O 1
ATOM 724 N N . GLY A 1 95 ? -9.414 -21.266 -6.484 1 97.38 95 GLY A N 1
ATOM 725 C CA . GLY A 1 95 ? -7.977 -21.438 -6.359 1 97.38 95 GLY A CA 1
ATOM 726 C C . GLY A 1 95 ? -7.449 -22.641 -7.125 1 97.38 95 GLY A C 1
ATOM 727 O O . GLY A 1 95 ? -6.234 -22.859 -7.199 1 97.38 95 GLY A O 1
ATOM 728 N N . ASN A 1 96 ? -8.312 -23.391 -7.836 1 98.5 96 ASN A N 1
ATOM 729 C CA . ASN A 1 96 ? -7.887 -24.641 -8.461 1 98.5 96 ASN A CA 1
ATOM 730 C C . ASN A 1 96 ? -7.426 -24.422 -9.898 1 98.5 96 ASN A C 1
ATOM 732 O O . ASN A 1 96 ? -6.828 -25.297 -10.508 1 98.5 96 ASN A O 1
ATOM 736 N N . GLU A 1 97 ? -7.805 -23.219 -10.406 1 98.75 97 GLU A N 1
ATOM 737 C CA . GLU A 1 97 ? -7.48 -22.969 -11.805 1 98.75 97 GLU A CA 1
ATOM 738 C C . GLU A 1 97 ? -6.758 -21.625 -11.969 1 98.75 97 GLU A C 1
ATOM 740 O O . GLU A 1 97 ? -7.121 -20.641 -11.336 1 98.75 97 GLU A O 1
ATOM 745 N N . ILE A 1 98 ? -5.762 -21.672 -12.805 1 98.62 98 ILE A N 1
ATOM 746 C CA . ILE A 1 98 ? -5.086 -20.469 -13.273 1 98.62 98 ILE A CA 1
ATOM 747 C C . ILE A 1 98 ? -5.199 -20.375 -14.789 1 98.62 98 ILE A C 1
ATOM 749 O O . ILE A 1 98 ? -4.867 -21.312 -15.508 1 98.62 98 ILE A O 1
ATOM 753 N N . HIS A 1 99 ? -5.703 -19.266 -15.25 1 98.38 99 HIS A N 1
ATOM 754 C CA . HIS A 1 99 ? -5.812 -19 -16.688 1 98.38 99 HIS A CA 1
ATOM 755 C C . HIS A 1 99 ? -4.809 -17.938 -17.125 1 98.38 99 HIS A C 1
ATOM 757 O O . HIS A 1 99 ? -4.738 -16.859 -16.547 1 98.38 99 HIS A O 1
ATOM 763 N N . PHE A 1 100 ? -3.988 -18.297 -18.125 1 98.19 100 PHE A N 1
ATOM 764 C CA . PHE A 1 100 ? -2.932 -17.453 -18.656 1 98.19 100 PHE A CA 1
ATOM 765 C C . PHE A 1 100 ? -3.16 -17.156 -20.141 1 98.19 100 PHE A C 1
ATOM 767 O O . PHE A 1 100 ? -3.291 -18.078 -20.938 1 98.19 100 PHE A O 1
ATOM 774 N N . ASN A 1 101 ? -3.248 -15.898 -20.453 1 97.75 101 ASN A N 1
ATOM 775 C CA . ASN A 1 101 ? -3.383 -15.484 -21.844 1 97.75 101 ASN A CA 1
ATOM 776 C C . ASN A 1 101 ? -2.037 -15.5 -22.578 1 97.75 101 ASN A C 1
ATOM 778 O O . ASN A 1 101 ? -1.212 -14.602 -22.375 1 97.75 101 ASN A O 1
ATOM 782 N N . ALA A 1 102 ? -1.903 -16.406 -23.469 1 97.5 102 ALA A N 1
ATOM 783 C CA . ALA A 1 102 ? -0.642 -16.562 -24.188 1 97.5 102 ALA A CA 1
ATOM 784 C C . ALA A 1 102 ? -0.377 -15.359 -25.094 1 97.5 102 ALA A C 1
ATOM 786 O O . ALA A 1 102 ? 0.773 -15.062 -25.422 1 97.5 102 ALA A O 1
ATOM 787 N N . GLY A 1 103 ? -1.425 -14.719 -25.531 1 96.19 103 GLY A N 1
ATOM 788 C CA . GLY A 1 103 ? -1.244 -13.516 -26.312 1 96.19 103 GLY A CA 1
ATOM 789 C C . GLY A 1 103 ? -0.414 -12.453 -25.625 1 96.19 103 GLY A C 1
ATOM 790 O O . GLY A 1 103 ? 0.291 -11.68 -26.266 1 96.19 103 GLY A O 1
ATOM 791 N N . TYR A 1 104 ? -0.494 -12.383 -24.344 1 94.75 104 TYR A N 1
ATOM 792 C CA . TYR A 1 104 ? 0.319 -11.461 -23.547 1 94.75 104 TYR A CA 1
ATOM 793 C C . TYR A 1 104 ? 1.804 -11.75 -23.734 1 94.75 104 TYR A C 1
ATOM 795 O O . TYR A 1 104 ? 2.613 -10.828 -23.844 1 94.75 104 TYR A O 1
ATOM 803 N N . LEU A 1 105 ? 2.191 -12.977 -23.875 1 95.38 105 LEU A N 1
ATOM 804 C CA . LEU A 1 105 ? 3.59 -13.367 -24.016 1 95.38 105 LEU A CA 1
ATOM 805 C C . LEU A 1 105 ? 4.16 -12.883 -25.344 1 95.38 105 LEU A C 1
ATOM 807 O O . LEU A 1 105 ? 5.348 -12.555 -25.438 1 95.38 105 LEU A O 1
ATOM 811 N N . ALA A 1 106 ? 3.271 -12.891 -26.281 1 93.56 106 ALA A N 1
ATOM 812 C CA . ALA A 1 106 ? 3.713 -12.445 -27.609 1 93.56 106 ALA A CA 1
ATOM 813 C C . ALA A 1 106 ? 4.188 -11 -27.562 1 93.56 106 ALA A C 1
ATOM 815 O O . ALA A 1 106 ? 5.07 -10.609 -28.328 1 93.56 106 ALA A O 1
ATOM 816 N N . GLY A 1 107 ? 3.656 -10.219 -26.656 1 90.5 107 GLY A N 1
ATOM 817 C CA . GLY A 1 107 ? 3.973 -8.805 -26.562 1 90.5 107 GLY A CA 1
ATOM 818 C C . GLY A 1 107 ? 5.102 -8.5 -25.594 1 90.5 107 GLY A C 1
ATOM 819 O O . GLY A 1 107 ? 5.547 -7.355 -25.484 1 90.5 107 GLY A O 1
ATOM 820 N N . VAL A 1 108 ? 5.527 -9.438 -24.859 1 90.38 108 VAL A N 1
ATOM 821 C CA . VAL A 1 108 ? 6.574 -9.227 -23.859 1 90.38 108 VAL A CA 1
ATOM 822 C C . VAL A 1 108 ? 7.922 -9.062 -24.562 1 90.38 108 VAL A C 1
ATOM 824 O O . VAL A 1 108 ? 8.328 -9.922 -25.359 1 90.38 108 VAL A O 1
ATOM 827 N N . SER A 1 109 ? 8.492 -7.801 -24.188 1 85.88 109 SER A N 1
ATOM 828 C CA . SER A 1 109 ? 9.836 -7.535 -24.703 1 85.88 109 SER A CA 1
ATOM 829 C C . SER A 1 109 ? 10.906 -7.934 -23.688 1 85.88 109 SER A C 1
ATOM 831 O O . SER A 1 109 ? 10.719 -7.777 -22.484 1 85.88 109 SER A O 1
ATOM 833 N N . GLY A 1 110 ? 11.797 -8.891 -24.016 1 88.56 110 GLY A N 1
ATOM 834 C CA . GLY A 1 110 ? 12.859 -9.289 -23.109 1 88.56 110 GLY A CA 1
ATOM 835 C C . GLY A 1 110 ? 12.789 -10.758 -22.719 1 88.56 110 GLY A C 1
ATOM 836 O O . GLY A 1 110 ? 12.516 -11.617 -23.547 1 88.56 110 GLY A O 1
ATOM 837 N N . ASP A 1 111 ? 13.008 -10.914 -21.297 1 94.69 111 ASP A N 1
ATOM 838 C CA . ASP A 1 111 ? 13.047 -12.273 -20.781 1 94.69 111 ASP A CA 1
ATOM 839 C C . ASP A 1 111 ? 11.641 -12.82 -20.547 1 94.69 111 ASP A C 1
ATOM 841 O O . ASP A 1 111 ? 11.117 -12.727 -19.438 1 94.69 111 ASP A O 1
ATOM 845 N N . VAL A 1 112 ? 11.07 -13.414 -21.547 1 96.5 112 VAL A N 1
ATOM 846 C CA . VAL A 1 112 ? 9.68 -13.859 -21.531 1 96.5 112 VAL A CA 1
ATOM 847 C C . VAL A 1 112 ? 9.508 -14.984 -20.516 1 96.5 112 VAL A C 1
ATOM 849 O O . VAL A 1 112 ? 8.461 -15.102 -19.875 1 96.5 112 VAL A O 1
ATOM 852 N N . LYS A 1 113 ? 10.531 -15.805 -20.312 1 97.88 113 LYS A N 1
ATOM 853 C CA . LYS A 1 113 ? 10.469 -16.875 -19.344 1 97.88 113 LYS A CA 1
ATOM 854 C C . LYS A 1 113 ? 10.367 -16.328 -17.922 1 97.88 113 LYS A C 1
ATOM 856 O O . LYS A 1 113 ? 9.578 -16.828 -17.109 1 97.88 113 LYS A O 1
ATOM 861 N N . ARG A 1 114 ? 11.125 -15.336 -17.656 1 97.38 114 ARG A N 1
ATOM 862 C CA . ARG A 1 114 ? 11.07 -14.688 -16.344 1 97.38 114 ARG A CA 1
ATOM 863 C C . ARG A 1 114 ? 9.703 -14.07 -16.094 1 97.38 114 ARG A C 1
ATOM 865 O O . ARG A 1 114 ? 9.148 -14.188 -15 1 97.38 114 ARG A O 1
ATOM 872 N N . GLU A 1 115 ? 9.219 -13.391 -17.109 1 96 115 GLU A N 1
ATOM 873 C CA . GLU A 1 115 ? 7.906 -12.758 -16.984 1 96 115 GLU A CA 1
ATOM 874 C C . GLU A 1 115 ? 6.812 -13.797 -16.75 1 96 115 GLU A C 1
ATOM 876 O O . GLU A 1 115 ? 5.977 -13.641 -15.859 1 96 115 GLU A O 1
ATOM 881 N N . PHE A 1 116 ? 6.828 -14.906 -17.516 1 97.75 116 PHE A N 1
ATOM 882 C CA . PHE A 1 116 ? 5.887 -16 -17.328 1 97.75 116 PHE A CA 1
ATOM 883 C C . PHE A 1 116 ? 5.953 -16.531 -15.906 1 97.75 116 PHE A C 1
ATOM 885 O O . PHE A 1 116 ? 4.922 -16.672 -15.242 1 97.75 116 PHE A O 1
ATOM 892 N N . THR A 1 117 ? 7.148 -16.719 -15.461 1 98.62 117 THR A N 1
ATOM 893 C CA . THR A 1 117 ? 7.367 -17.281 -14.133 1 98.62 117 THR A CA 1
ATOM 894 C C . THR A 1 117 ? 6.805 -16.359 -13.055 1 98.62 117 THR A C 1
ATOM 896 O O . THR A 1 117 ? 6.098 -16.812 -12.156 1 98.62 117 THR A O 1
ATOM 899 N N . GLY A 1 118 ? 7.094 -15.133 -13.211 1 97.69 118 GLY A N 1
ATOM 900 C CA . GLY A 1 118 ? 6.598 -14.164 -12.25 1 97.69 118 GLY A CA 1
ATOM 901 C C . GLY A 1 118 ? 5.082 -14.102 -12.188 1 97.69 118 GLY A C 1
ATOM 902 O O . GLY A 1 118 ? 4.5 -14.031 -11.102 1 97.69 118 GLY A O 1
ATOM 903 N N . VAL A 1 119 ? 4.438 -14.125 -13.328 1 96.94 119 VAL A N 1
ATOM 904 C CA . VAL A 1 119 ? 2.982 -14.078 -13.383 1 96.94 119 VAL A CA 1
ATOM 905 C C . VAL A 1 119 ? 2.398 -15.328 -12.727 1 96.94 119 VAL A C 1
ATOM 907 O O . VAL A 1 119 ? 1.423 -15.242 -11.977 1 96.94 119 VAL A O 1
ATOM 910 N N . VAL A 1 120 ? 2.992 -16.469 -12.945 1 98.62 120 VAL A N 1
ATOM 911 C CA . VAL A 1 120 ? 2.494 -17.719 -12.352 1 98.62 120 VAL A CA 1
ATOM 912 C C . VAL A 1 120 ? 2.668 -17.672 -10.836 1 98.62 120 VAL A C 1
ATOM 914 O O . VAL A 1 120 ? 1.766 -18.047 -10.094 1 98.62 120 VAL A O 1
ATOM 917 N N . TYR A 1 121 ? 3.844 -17.188 -10.352 1 98.56 121 TYR A N 1
ATOM 918 C CA . TYR A 1 121 ? 4.043 -17.031 -8.914 1 98.56 121 TYR A CA 1
ATOM 919 C C . TYR A 1 121 ? 2.955 -16.156 -8.305 1 98.56 121 TYR A C 1
ATOM 921 O O . TYR A 1 121 ? 2.41 -16.469 -7.246 1 98.56 121 TYR A O 1
ATOM 929 N N . HIS A 1 122 ? 2.6 -15.055 -8.961 1 97 122 HIS A N 1
ATOM 930 C CA . HIS A 1 122 ? 1.534 -14.156 -8.523 1 97 122 HIS A CA 1
ATOM 931 C C . HIS A 1 122 ? 0.201 -14.898 -8.438 1 97 122 HIS A C 1
ATOM 933 O O . HIS A 1 122 ? -0.465 -14.859 -7.398 1 97 122 HIS A O 1
ATOM 939 N N . GLU A 1 123 ? -0.155 -15.633 -9.516 1 98.12 123 GLU A N 1
ATOM 940 C CA . GLU A 1 123 ? -1.472 -16.25 -9.586 1 98.12 123 GLU A CA 1
ATOM 941 C C . GLU A 1 123 ? -1.599 -17.391 -8.562 1 98.12 123 GLU A C 1
ATOM 943 O O . GLU A 1 123 ? -2.684 -17.625 -8.031 1 98.12 123 GLU A O 1
ATOM 948 N N . VAL A 1 124 ? -0.479 -18.094 -8.305 1 98.62 124 VAL A N 1
ATOM 949 C CA . VAL A 1 124 ? -0.505 -19.219 -7.379 1 98.62 124 VAL A CA 1
ATOM 950 C C . VAL A 1 124 ? -0.85 -18.719 -5.977 1 98.62 124 VAL A C 1
ATOM 952 O O . VAL A 1 124 ? -1.508 -19.422 -5.207 1 98.62 124 VAL A O 1
ATOM 955 N N . VAL A 1 125 ? -0.44 -17.547 -5.602 1 98.31 125 VAL A N 1
ATOM 956 C CA . VAL A 1 125 ? -0.742 -17 -4.285 1 98.31 125 VAL A CA 1
ATOM 957 C C . VAL A 1 125 ? -2.252 -17 -4.055 1 98.31 125 VAL A C 1
ATOM 959 O O . VAL A 1 125 ? -2.715 -17.328 -2.957 1 98.31 125 VAL A O 1
ATOM 962 N N . HIS A 1 126 ? -3.002 -16.688 -5.062 1 97.75 126 HIS A N 1
ATOM 963 C CA . HIS A 1 126 ? -4.457 -16.625 -4.953 1 97.75 126 HIS A CA 1
ATOM 964 C C . HIS A 1 126 ? -5.035 -18.016 -4.664 1 97.75 126 HIS A C 1
ATOM 966 O O . HIS A 1 126 ? -6.18 -18.125 -4.219 1 97.75 126 HIS A O 1
ATOM 972 N N . SER A 1 127 ? -4.352 -19.047 -4.93 1 98 127 SER A N 1
ATOM 973 C CA . SER A 1 127 ? -4.789 -20.391 -4.574 1 98 127 SER A CA 1
ATOM 974 C C . SER A 1 127 ? -4.664 -20.641 -3.074 1 98 127 SER A C 1
ATOM 976 O O . SER A 1 127 ? -5.465 -21.375 -2.49 1 98 127 SER A O 1
ATOM 978 N N . TRP A 1 128 ? -3.701 -19.953 -2.455 1 97.81 128 TRP A N 1
ATOM 979 C CA . TRP A 1 128 ? -3.318 -20.391 -1.12 1 97.81 128 TRP A CA 1
ATOM 980 C C . TRP A 1 128 ? -3.656 -19.344 -0.075 1 97.81 128 TRP A C 1
ATOM 982 O O . TRP A 1 128 ? -3.721 -19.641 1.12 1 97.81 128 TRP A O 1
ATOM 992 N N . GLN A 1 129 ? -3.752 -18.062 -0.481 1 96.56 129 GLN A N 1
ATOM 993 C CA . GLN A 1 129 ? -4.039 -17.016 0.498 1 96.56 129 GLN A CA 1
ATOM 994 C C . GLN A 1 129 ? -5.5 -17.078 0.939 1 96.56 129 GLN A C 1
ATOM 996 O O . GLN A 1 129 ? -6.352 -17.609 0.231 1 96.56 129 GLN A O 1
ATOM 1001 N N . TRP A 1 130 ? -5.727 -16.625 2.107 1 94.19 130 TRP A N 1
ATOM 1002 C CA . TRP A 1 130 ? -7.098 -16.484 2.586 1 94.19 130 TRP A CA 1
ATOM 1003 C C . TRP A 1 130 ? -7.758 -15.234 2.002 1 94.19 130 TRP A C 1
ATOM 1005 O O . TRP A 1 130 ? -7.074 -14.359 1.464 1 94.19 130 TRP A O 1
ATOM 1015 N N . ASP A 1 131 ? -9.117 -15.211 2.059 1 88.94 131 ASP A N 1
ATOM 1016 C CA . ASP A 1 131 ? -9.867 -14.117 1.452 1 88.94 131 ASP A CA 1
ATOM 1017 C C . ASP A 1 131 ? -9.797 -12.859 2.318 1 88.94 131 ASP A C 1
ATOM 1019 O O . ASP A 1 131 ? -9.594 -12.945 3.531 1 88.94 131 ASP A O 1
ATOM 1023 N N . GLY A 1 132 ? -9.867 -11.758 1.641 1 79.94 132 GLY A N 1
ATOM 1024 C CA . GLY A 1 132 ? -9.781 -10.461 2.289 1 79.94 132 GLY A CA 1
ATOM 1025 C C . GLY A 1 132 ? -10 -9.305 1.336 1 79.94 132 GLY A C 1
ATOM 1026 O O . GLY A 1 132 ? -10.516 -9.492 0.231 1 79.94 132 GLY A O 1
ATOM 1027 N N . PRO A 1 133 ? -9.656 -8.117 1.849 1 75.69 133 PRO A N 1
ATOM 1028 C CA . PRO A 1 133 ? -9.812 -6.965 0.957 1 75.69 133 PRO A CA 1
ATOM 1029 C C . PRO A 1 133 ? -9 -7.098 -0.328 1 75.69 133 PRO A C 1
ATOM 1031 O O . PRO A 1 133 ? -7.859 -7.574 -0.295 1 75.69 133 PRO A O 1
ATOM 1034 N N . GLY A 1 134 ? -9.594 -6.676 -1.427 1 78.5 134 GLY A N 1
ATOM 1035 C CA . GLY A 1 134 ? -8.984 -6.836 -2.738 1 78.5 134 GLY A CA 1
ATOM 1036 C C . GLY A 1 134 ? -7.562 -6.312 -2.809 1 78.5 134 GLY A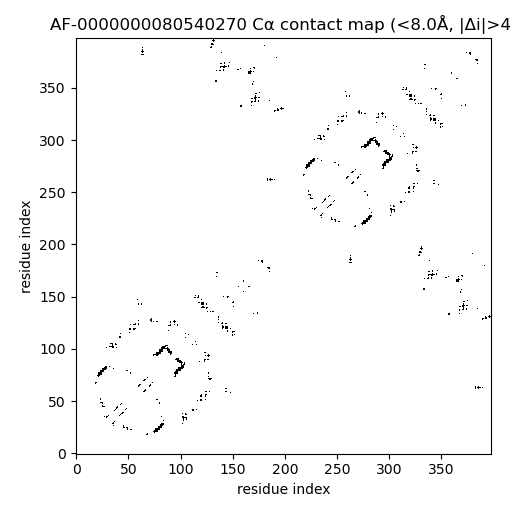 C 1
ATOM 1037 O O . GLY A 1 134 ? -6.68 -6.973 -3.355 1 78.5 134 GLY A O 1
ATOM 1038 N N . GLY A 1 135 ? -7.324 -5.125 -2.285 1 75.88 135 GLY A N 1
ATOM 1039 C CA . GLY A 1 135 ? -5.992 -4.543 -2.307 1 75.88 135 GLY A CA 1
ATOM 1040 C C . GLY A 1 135 ? -4.969 -5.371 -1.559 1 75.88 135 GLY A C 1
ATOM 1041 O O . GLY A 1 135 ? -3.818 -5.484 -1.989 1 75.88 135 GLY A O 1
ATOM 1042 N N . LEU A 1 136 ? -5.387 -5.895 -0.438 1 79.75 136 LEU A N 1
ATOM 1043 C CA . LEU A 1 136 ? -4.48 -6.723 0.347 1 79.75 136 LEU A CA 1
ATOM 1044 C C . LEU A 1 136 ? -4.191 -8.039 -0.366 1 79.75 136 LEU A C 1
ATOM 1046 O O . LEU A 1 136 ? -3.045 -8.492 -0.405 1 79.75 136 LEU A O 1
ATOM 1050 N N . ILE A 1 137 ? -5.262 -8.633 -0.912 1 88.19 137 ILE A N 1
ATOM 1051 C CA . ILE A 1 137 ? -5.137 -9.867 -1.677 1 88.19 137 ILE A CA 1
ATOM 1052 C C . ILE A 1 137 ? -4.109 -9.68 -2.793 1 88.19 137 ILE A C 1
ATOM 1054 O O . ILE A 1 137 ? -3.156 -10.453 -2.902 1 88.19 137 ILE A O 1
ATOM 1058 N N . GLU A 1 138 ? -4.215 -8.586 -3.473 1 88 138 GLU A N 1
ATOM 1059 C CA . GLU A 1 138 ? -3.297 -8.305 -4.574 1 88 138 GLU A CA 1
ATOM 1060 C C . GLU A 1 138 ? -1.912 -7.926 -4.051 1 88 138 GLU A C 1
ATOM 1062 O O . GLU A 1 138 ? -0.898 -8.305 -4.641 1 88 138 GLU A O 1
ATOM 1067 N N . GLY A 1 139 ? -1.859 -7.199 -3.021 1 85.06 139 GLY A N 1
ATOM 1068 C CA . GLY A 1 139 ? -0.589 -6.805 -2.432 1 85.06 139 GLY A CA 1
ATOM 1069 C C . GLY A 1 139 ? 0.257 -7.984 -1.996 1 85.06 139 GLY A C 1
ATOM 1070 O O . GLY A 1 139 ? 1.464 -8.016 -2.248 1 85.06 139 GLY A O 1
ATOM 1071 N N . ILE A 1 140 ? -0.43 -8.914 -1.37 1 90.62 140 ILE A N 1
ATOM 1072 C CA . ILE A 1 140 ? 0.285 -10.102 -0.917 1 90.62 140 ILE A CA 1
ATOM 1073 C C . ILE A 1 140 ? 0.778 -10.898 -2.123 1 90.62 140 ILE A C 1
ATOM 1075 O O . ILE A 1 140 ? 1.9 -11.406 -2.121 1 90.62 140 ILE A O 1
ATOM 1079 N N . ALA A 1 141 ? -0.039 -10.977 -3.127 1 94.06 141 ALA A N 1
ATOM 1080 C CA . ALA A 1 141 ? 0.37 -11.695 -4.332 1 94.06 141 ALA A CA 1
ATOM 1081 C C . ALA A 1 141 ? 1.607 -11.055 -4.957 1 94.06 141 ALA A C 1
ATOM 1083 O O . ALA A 1 141 ? 2.559 -11.758 -5.316 1 94.06 141 ALA A O 1
ATOM 1084 N N . TYR A 1 142 ? 1.67 -9.789 -5.035 1 90.94 142 TYR A N 1
ATOM 1085 C CA . TYR A 1 142 ? 2.82 -9.102 -5.609 1 90.94 142 TYR A CA 1
ATOM 1086 C C . TYR A 1 142 ? 4.012 -9.148 -4.664 1 90.94 142 TYR A C 1
ATOM 1088 O O . TYR A 1 142 ? 5.164 -9.203 -5.105 1 90.94 142 TYR A O 1
ATOM 1096 N N . TYR A 1 143 ? 3.789 -9.141 -3.332 1 91.5 143 TYR A N 1
ATOM 1097 C CA . TYR A 1 143 ? 4.859 -9.32 -2.357 1 91.5 143 TYR A CA 1
ATOM 1098 C C . TYR A 1 143 ? 5.578 -10.648 -2.576 1 91.5 143 TYR A C 1
ATOM 1100 O O . TYR A 1 143 ? 6.809 -10.703 -2.586 1 91.5 143 TYR A O 1
ATOM 1108 N N . VAL A 1 144 ? 4.777 -11.703 -2.799 1 96.62 144 VAL A N 1
ATOM 1109 C CA . VAL A 1 144 ? 5.355 -13.016 -3.033 1 96.62 144 VAL A CA 1
ATOM 1110 C C . VAL A 1 144 ? 6.176 -13 -4.32 1 96.62 144 VAL A C 1
ATOM 1112 O O . VAL A 1 144 ? 7.309 -13.492 -4.352 1 96.62 144 VAL A O 1
ATOM 1115 N N . ARG A 1 145 ? 5.598 -12.414 -5.379 1 96.31 145 ARG A N 1
ATOM 1116 C CA . ARG A 1 145 ? 6.305 -12.297 -6.648 1 96.31 145 ARG A CA 1
ATOM 1117 C C . ARG A 1 145 ? 7.617 -11.539 -6.48 1 96.31 145 ARG A C 1
ATOM 1119 O O . ARG A 1 145 ? 8.648 -11.953 -7.008 1 96.31 145 ARG A O 1
ATOM 1126 N N . LEU A 1 146 ? 7.602 -10.516 -5.711 1 92.94 146 LEU A N 1
ATOM 1127 C CA . LEU A 1 146 ? 8.789 -9.711 -5.422 1 92.94 146 LEU A CA 1
ATOM 1128 C C . LEU A 1 146 ? 9.828 -10.531 -4.672 1 92.94 146 LEU A C 1
ATOM 1130 O O . LEU A 1 146 ? 10.992 -10.578 -5.07 1 92.94 146 LEU A O 1
ATOM 1134 N N . LYS A 1 147 ? 9.414 -11.227 -3.623 1 96.12 147 LYS A N 1
ATOM 1135 C CA . LYS A 1 147 ? 10.328 -11.992 -2.783 1 96.12 147 LYS A CA 1
ATOM 1136 C C . LYS A 1 147 ? 10.945 -13.156 -3.561 1 96.12 147 LYS A C 1
ATOM 1138 O O . LYS A 1 147 ? 12.055 -13.586 -3.258 1 96.12 147 LYS A O 1
ATOM 1143 N N . ALA A 1 148 ? 10.234 -13.586 -4.539 1 97.44 148 ALA A N 1
ATOM 1144 C CA . ALA A 1 148 ? 10.727 -14.703 -5.352 1 97.44 148 ALA A CA 1
ATOM 1145 C C . ALA A 1 148 ? 11.742 -14.227 -6.379 1 97.44 148 ALA A C 1
ATOM 1147 O O . ALA A 1 148 ? 12.352 -15.031 -7.082 1 97.44 148 ALA A O 1
ATOM 1148 N N . GLY A 1 149 ? 11.906 -12.906 -6.512 1 95.06 149 GLY A N 1
ATOM 1149 C CA . GLY A 1 149 ? 12.906 -12.367 -7.426 1 95.06 149 GLY A CA 1
ATOM 1150 C C . GLY A 1 149 ? 12.367 -12.125 -8.82 1 95.06 149 GLY A C 1
ATOM 1151 O O . GLY A 1 149 ? 13.141 -12 -9.773 1 95.06 149 GLY A O 1
ATOM 1152 N N . TYR A 1 150 ? 11.016 -12.039 -8.945 1 95.25 150 TYR A N 1
ATOM 1153 C CA . TYR A 1 150 ? 10.414 -11.898 -10.266 1 95.25 150 TYR A CA 1
ATOM 1154 C C . TYR A 1 150 ? 9.617 -10.602 -10.375 1 95.25 150 TYR A C 1
ATOM 1156 O O . TYR A 1 150 ? 8.57 -10.555 -11.023 1 95.25 150 TYR A O 1
ATOM 1164 N N . ALA A 1 151 ? 10.031 -9.578 -9.695 1 89.06 151 ALA A N 1
ATOM 1165 C CA . ALA A 1 151 ? 9.344 -8.289 -9.812 1 89.06 151 ALA A CA 1
ATOM 1166 C C . ALA A 1 151 ? 9.227 -7.863 -11.273 1 89.06 151 ALA A C 1
ATOM 1168 O O . ALA A 1 151 ? 10.172 -8.016 -12.047 1 89.06 151 ALA A O 1
ATOM 1169 N N . PRO A 1 152 ? 7.992 -7.324 -11.57 1 83.81 152 PRO A N 1
ATOM 1170 C CA . PRO A 1 152 ? 7.863 -6.82 -12.938 1 83.81 152 PRO A CA 1
ATOM 1171 C C . PRO A 1 152 ? 8.93 -5.785 -13.289 1 83.81 152 PRO A C 1
ATOM 1173 O O . PRO A 1 152 ? 9.305 -4.969 -12.445 1 83.81 152 PRO A O 1
ATOM 1176 N N . SER A 1 153 ? 9.273 -5.836 -14.547 1 76.19 153 SER A N 1
ATOM 1177 C CA . SER A 1 153 ? 10.359 -4.969 -14.992 1 76.19 153 SER A CA 1
ATOM 1178 C C . SER A 1 153 ? 9.961 -3.498 -14.914 1 76.19 153 SER A C 1
ATOM 1180 O O . SER A 1 153 ? 10.812 -2.627 -14.734 1 76.19 153 SER A O 1
ATOM 1182 N N . HIS A 1 154 ? 8.703 -3.205 -15.055 1 73.56 154 HIS A N 1
ATOM 1183 C CA . HIS A 1 154 ? 8.258 -1.818 -15.117 1 73.56 154 HIS A CA 1
ATOM 1184 C C . HIS A 1 154 ? 8.047 -1.245 -13.719 1 73.56 154 HIS A C 1
ATOM 1186 O O . HIS A 1 154 ? 7.676 -0.078 -13.57 1 73.56 154 HIS A O 1
ATOM 1192 N N . TRP A 1 155 ? 8.141 -2.064 -12.711 1 70.56 155 TRP A N 1
ATOM 1193 C CA . TRP A 1 155 ? 8.039 -1.508 -11.367 1 70.56 155 TRP A CA 1
ATOM 1194 C C . TRP A 1 155 ? 9.109 -0.447 -11.125 1 70.56 155 TRP A C 1
ATOM 1196 O O . TRP A 1 155 ? 10.273 -0.649 -11.469 1 70.56 155 TRP A O 1
ATOM 1206 N N . VAL A 1 156 ? 8.516 0.847 -11.031 1 56.94 156 VAL A N 1
ATOM 1207 C CA . VAL A 1 156 ? 9.398 1.985 -10.805 1 56.94 156 VAL A CA 1
ATOM 1208 C C . VAL A 1 156 ? 9.789 2.049 -9.328 1 56.94 156 VAL A C 1
ATOM 1210 O O . VAL A 1 156 ? 9.008 1.649 -8.461 1 56.94 156 VAL A O 1
ATOM 1213 N N . GLY A 1 157 ? 11.117 2.215 -9.078 1 50.25 157 GLY A N 1
ATOM 1214 C CA . GLY A 1 157 ? 11.523 2.451 -7.699 1 50.25 157 GLY A CA 1
ATOM 1215 C C . GLY A 1 157 ? 10.602 3.4 -6.961 1 50.25 157 GLY A C 1
ATOM 1216 O O . GLY A 1 157 ? 9.75 4.055 -7.57 1 50.25 157 GLY A O 1
ATOM 1217 N N . PRO A 1 158 ? 10.68 3.426 -5.641 1 44.19 158 PRO A N 1
ATOM 1218 C CA . PRO A 1 158 ? 9.953 4.359 -4.777 1 44.19 158 PRO A CA 1
ATOM 1219 C C . PRO A 1 158 ? 10.039 5.805 -5.266 1 44.19 158 PRO A C 1
ATOM 1221 O O . PRO A 1 158 ? 11.055 6.207 -5.84 1 44.19 158 PRO A O 1
ATOM 1224 N N . GLY A 1 159 ? 8.922 6.57 -5.473 1 40.88 159 GLY A N 1
ATOM 1225 C CA . GLY A 1 159 ? 8.977 8.016 -5.664 1 40.88 159 GLY A CA 1
ATOM 1226 C C . GLY A 1 159 ? 8.391 8.453 -6.996 1 40.88 159 GLY A C 1
ATOM 1227 O O . GLY A 1 159 ? 8.289 9.656 -7.266 1 40.88 159 GLY A O 1
ATOM 1228 N N . ARG A 1 160 ? 8.539 7.555 -7.969 1 41.28 160 ARG A N 1
ATOM 1229 C CA . ARG A 1 160 ? 8.344 8.242 -9.242 1 41.28 160 ARG A CA 1
ATOM 1230 C C . ARG A 1 160 ? 6.855 8.453 -9.523 1 41.28 160 ARG A C 1
ATOM 1232 O O . ARG A 1 160 ? 6.477 8.758 -10.656 1 41.28 160 ARG A O 1
ATOM 1239 N N . GLY A 1 161 ? 5.992 8.008 -8.773 1 39.34 161 GLY A N 1
ATOM 1240 C CA . GLY A 1 161 ? 4.664 8.234 -9.328 1 39.34 161 GLY A CA 1
ATOM 1241 C C . GLY A 1 161 ? 4.344 9.695 -9.539 1 39.34 161 GLY A C 1
ATOM 1242 O O . GLY A 1 161 ? 4.578 10.523 -8.656 1 39.34 161 GLY A O 1
ATOM 1243 N N . ASP A 1 162 ? 4.656 10.109 -10.711 1 41.03 162 ASP A N 1
ATOM 1244 C CA . ASP A 1 162 ? 4.234 11.461 -11.094 1 41.03 162 ASP A CA 1
ATOM 1245 C C . ASP A 1 162 ? 2.953 11.852 -10.359 1 41.03 162 ASP A C 1
ATOM 1247 O O . ASP A 1 162 ? 2.699 13.039 -10.141 1 41.03 162 ASP A O 1
ATOM 1251 N N . ARG A 1 163 ? 1.935 11.047 -10.531 1 44.5 163 ARG A N 1
ATOM 1252 C CA . ARG A 1 163 ? 0.715 11.477 -9.852 1 44.5 163 ARG A CA 1
ATOM 1253 C C . ARG A 1 163 ? 0.684 10.984 -8.414 1 44.5 163 ARG A C 1
ATOM 1255 O O . ARG A 1 163 ? 0.55 9.781 -8.164 1 44.5 163 ARG A O 1
ATOM 1262 N N . TRP A 1 164 ? 1.32 11.781 -7.504 1 41.41 164 TRP A N 1
ATOM 1263 C CA . TRP A 1 164 ? 1.635 11.68 -6.082 1 41.41 164 TRP A CA 1
ATOM 1264 C C . TRP A 1 164 ? 0.61 10.812 -5.359 1 41.41 164 TRP A C 1
ATOM 1266 O O . TRP A 1 164 ? 0.922 10.188 -4.344 1 41.41 164 TRP A O 1
ATOM 1276 N N . ASP A 1 165 ? -0.563 10.898 -5.922 1 48.44 165 ASP A N 1
ATOM 1277 C CA . ASP A 1 165 ? -1.609 10.266 -5.121 1 48.44 165 ASP A CA 1
ATOM 1278 C C . ASP A 1 165 ? -1.966 8.891 -5.668 1 48.44 165 ASP A C 1
ATOM 1280 O O . ASP A 1 165 ? -2.783 8.172 -5.086 1 48.44 165 ASP A O 1
ATOM 1284 N N . GLN A 1 166 ? -1.252 8.594 -6.84 1 50.34 166 GLN A N 1
ATOM 1285 C CA . GLN A 1 166 ? -1.617 7.277 -7.359 1 50.34 166 GLN A CA 1
ATOM 1286 C C . GLN A 1 166 ? -0.958 6.164 -6.555 1 50.34 166 GLN A C 1
ATOM 1288 O O . GLN A 1 166 ? 0.241 6.215 -6.273 1 50.34 166 GLN A O 1
ATOM 1293 N N . GLY A 1 167 ? -1.778 5.484 -5.844 1 59.12 167 GLY A N 1
ATOM 1294 C CA . GLY A 1 167 ? -1.371 4.285 -5.129 1 59.12 167 GLY A CA 1
ATOM 1295 C C . GLY A 1 167 ? -1.446 4.434 -3.621 1 59.12 167 GLY A C 1
ATOM 1296 O O . GLY A 1 167 ? -1.547 3.439 -2.898 1 59.12 167 GLY A O 1
ATOM 1297 N N . TYR A 1 168 ? -1.572 5.789 -3.25 1 71.06 168 TYR A N 1
ATOM 1298 C CA . TYR A 1 168 ? -1.543 5.902 -1.797 1 71.06 168 TYR A CA 1
ATOM 1299 C C . TYR A 1 168 ? -2.938 5.723 -1.208 1 71.06 168 TYR A C 1
ATOM 1301 O O . TYR A 1 168 ? -3.084 5.492 -0.005 1 71.06 168 TYR A O 1
ATOM 1309 N N . ASP A 1 169 ? -3.965 5.758 -2.184 1 74.81 169 ASP A N 1
ATOM 1310 C CA . ASP A 1 169 ? -5.293 5.379 -1.714 1 74.81 169 ASP A CA 1
ATOM 1311 C C . ASP A 1 169 ? -5.305 3.941 -1.199 1 74.81 169 ASP A C 1
ATOM 1313 O O . ASP A 1 169 ? -5.766 3.678 -0.087 1 74.81 169 ASP A O 1
ATOM 1317 N N . PHE A 1 170 ? -4.715 3.115 -1.906 1 68.69 170 PHE A N 1
ATOM 1318 C CA . PHE A 1 170 ? -4.68 1.711 -1.514 1 68.69 170 PHE A CA 1
ATOM 1319 C C . PHE A 1 170 ? -3.857 1.525 -0.243 1 68.69 170 PHE A C 1
ATOM 1321 O O . PHE A 1 170 ? -4.281 0.825 0.679 1 68.69 170 PHE A O 1
ATOM 1328 N N . THR A 1 171 ? -2.717 2.172 -0.245 1 76.12 171 THR A N 1
ATOM 1329 C CA . THR A 1 171 ? -1.856 2.021 0.923 1 76.12 171 THR A CA 1
ATOM 1330 C C . THR A 1 171 ? -2.562 2.514 2.182 1 76.12 171 THR A C 1
ATOM 1332 O O . THR A 1 171 ? -2.502 1.865 3.229 1 76.12 171 THR A O 1
ATOM 1335 N N . ALA A 1 172 ? -3.283 3.592 2.002 1 83.12 172 ALA A N 1
ATOM 1336 C CA . ALA A 1 172 ? -4.004 4.148 3.145 1 83.12 172 ALA A CA 1
ATOM 1337 C C . ALA A 1 172 ? -5.098 3.199 3.621 1 83.12 172 ALA A C 1
ATOM 1339 O O . ALA A 1 172 ? -5.234 2.951 4.82 1 83.12 172 ALA A O 1
ATOM 1340 N N . ARG A 1 173 ? -5.824 2.686 2.721 1 79.25 173 ARG A N 1
ATOM 1341 C CA . ARG A 1 173 ? -6.906 1.771 3.066 1 79.25 173 ARG A CA 1
ATOM 1342 C C . ARG A 1 173 ? -6.355 0.457 3.615 1 79.25 173 ARG A C 1
ATOM 1344 O O . ARG A 1 173 ? -6.965 -0.157 4.492 1 79.25 173 ARG A O 1
ATOM 1351 N N . PHE A 1 174 ? -5.281 0.072 3.092 1 78.12 174 PHE A N 1
ATOM 1352 C CA . PHE A 1 174 ? -4.621 -1.126 3.594 1 78.12 174 PHE A CA 1
ATOM 1353 C C . PHE A 1 174 ? -4.172 -0.931 5.039 1 78.12 174 PHE A C 1
ATOM 1355 O O . PHE A 1 174 ? -4.383 -1.805 5.883 1 78.12 174 PHE A O 1
ATOM 1362 N N . LEU A 1 175 ? -3.494 0.168 5.348 1 85.44 175 LEU A N 1
ATOM 1363 C CA . LEU A 1 175 ? -3.084 0.473 6.715 1 85.44 175 LEU A CA 1
ATOM 1364 C C . LEU A 1 175 ? -4.293 0.533 7.645 1 85.44 175 LEU A C 1
ATOM 1366 O O . LEU A 1 175 ? -4.227 0.072 8.781 1 85.44 175 LEU A O 1
ATOM 1370 N N . ASP A 1 176 ? -5.438 1.064 7.113 1 87.62 176 ASP A N 1
ATOM 1371 C CA . ASP A 1 176 ? -6.672 1.11 7.887 1 87.62 176 ASP A CA 1
ATOM 1372 C C . ASP A 1 176 ? -7.168 -0.297 8.211 1 87.62 176 ASP A C 1
ATOM 1374 O O . ASP A 1 176 ? -7.578 -0.569 9.344 1 87.62 176 ASP A O 1
ATOM 1378 N N . TYR A 1 177 ? -7.098 -1.153 7.258 1 78.69 177 TYR A N 1
ATOM 1379 C CA . TYR A 1 177 ? -7.48 -2.547 7.457 1 78.69 177 TYR A CA 1
ATOM 1380 C C . TYR A 1 177 ? -6.605 -3.207 8.516 1 78.69 177 TYR A C 1
ATOM 1382 O O . TYR A 1 177 ? -7.113 -3.877 9.422 1 78.69 177 TYR A O 1
ATOM 1390 N N . CYS A 1 178 ? -5.289 -3.023 8.414 1 80.12 178 CYS A N 1
ATOM 1391 C CA . CYS A 1 178 ? -4.363 -3.602 9.383 1 80.12 178 CYS A CA 1
ATOM 1392 C C . CYS A 1 178 ? -4.633 -3.068 10.781 1 80.12 178 CYS A C 1
ATOM 1394 O O . CYS A 1 178 ? -4.562 -3.814 11.758 1 80.12 178 CYS A O 1
ATOM 1396 N N . ASN A 1 179 ? -4.918 -1.822 10.828 1 88 179 ASN A N 1
ATOM 1397 C CA . ASN A 1 179 ? -5.203 -1.228 12.133 1 88 179 ASN A CA 1
ATOM 1398 C C . ASN A 1 179 ? -6.504 -1.766 12.719 1 88 179 ASN A C 1
ATOM 1400 O O . ASN A 1 179 ? -6.637 -1.883 13.938 1 88 179 ASN A O 1
ATOM 1404 N N . ASP A 1 180 ? -7.488 -2.074 11.883 1 83.56 180 ASP A N 1
ATOM 1405 C CA . ASP A 1 180 ? -8.734 -2.682 12.344 1 83.56 180 ASP A CA 1
ATOM 1406 C C . ASP A 1 180 ? -8.492 -4.094 12.875 1 83.56 180 ASP A C 1
ATOM 1408 O O . ASP A 1 180 ? -9.148 -4.523 13.828 1 83.56 180 ASP A O 1
ATOM 1412 N N . LEU A 1 181 ? -7.531 -4.754 12.266 1 75.38 181 LEU A N 1
ATOM 1413 C CA . LEU A 1 181 ? -7.191 -6.098 12.719 1 75.38 181 LEU A CA 1
ATOM 1414 C C . LEU A 1 181 ? -6.48 -6.055 14.07 1 75.38 181 LEU A C 1
ATOM 1416 O O . LEU A 1 181 ? -6.688 -6.93 14.914 1 75.38 181 LEU A O 1
ATOM 1420 N N . ARG A 1 182 ? -5.633 -5.051 14.195 1 79.88 182 ARG A N 1
ATOM 1421 C CA . ARG A 1 182 ? -4.895 -4.836 15.438 1 79.88 182 ARG A CA 1
ATOM 1422 C C . ARG A 1 182 ? -4.781 -3.35 15.758 1 79.88 182 ARG A C 1
ATOM 1424 O O . ARG A 1 182 ? -3.928 -2.652 15.203 1 79.88 182 ARG A O 1
ATOM 1431 N N . ASN A 1 183 ? -5.598 -2.953 16.656 1 88.69 183 ASN A N 1
ATOM 1432 C CA . ASN A 1 183 ? -5.57 -1.545 17.031 1 88.69 183 ASN A CA 1
ATOM 1433 C C . ASN A 1 183 ? -4.176 -1.106 17.469 1 88.69 183 ASN A C 1
ATOM 1435 O O . ASN A 1 183 ? -3.516 -1.803 18.234 1 88.69 183 ASN A O 1
ATOM 1439 N N . GLY A 1 184 ? -3.756 0.036 16.859 1 90.56 184 GLY A N 1
ATOM 1440 C CA . GLY A 1 184 ? -2.445 0.567 17.203 1 90.56 184 GLY A CA 1
ATOM 1441 C C . GLY A 1 184 ? -1.351 0.099 16.266 1 90.56 184 GLY A C 1
ATOM 1442 O O . GLY A 1 184 ? -0.19 0.487 16.406 1 90.56 184 GLY A O 1
ATOM 1443 N N . PHE A 1 185 ? -1.762 -0.646 15.312 1 87.12 185 PHE A N 1
ATOM 1444 C CA . PHE A 1 185 ? -0.782 -1.188 14.375 1 87.12 185 PHE A CA 1
ATOM 1445 C C . PHE A 1 185 ? 0.03 -0.07 13.734 1 87.12 185 PHE A C 1
ATOM 1447 O O . PHE A 1 185 ? 1.262 -0.125 13.711 1 87.12 185 PHE A O 1
ATOM 1454 N N . VAL A 1 186 ? -0.658 0.943 13.195 1 92.44 186 VAL A N 1
ATOM 1455 C CA . VAL A 1 186 ? 0.035 1.998 12.461 1 92.44 186 VAL A CA 1
ATOM 1456 C C . VAL A 1 186 ? 0.909 2.805 13.422 1 92.44 186 VAL A C 1
ATOM 1458 O O . VAL A 1 186 ? 2.016 3.217 13.062 1 92.44 186 VAL A O 1
ATOM 1461 N N . ALA A 1 187 ? 0.396 2.982 14.594 1 93.81 187 ALA A N 1
ATOM 1462 C CA . ALA A 1 187 ? 1.195 3.662 15.609 1 93.81 187 ALA A CA 1
ATOM 1463 C C . ALA A 1 187 ? 2.486 2.898 15.898 1 93.81 187 ALA A C 1
ATOM 1465 O O . ALA A 1 187 ? 3.562 3.494 15.977 1 93.81 187 ALA A O 1
ATOM 1466 N N . GLU A 1 188 ? 2.367 1.627 16.031 1 88.88 188 GLU A N 1
ATOM 1467 C CA . GLU A 1 188 ? 3.539 0.792 16.281 1 88.88 188 GLU A CA 1
ATOM 1468 C C . GLU A 1 188 ? 4.5 0.825 15.094 1 88.88 188 GLU A C 1
ATOM 1470 O O . GLU A 1 188 ? 5.719 0.836 15.281 1 88.88 188 GLU A O 1
ATOM 1475 N N . LEU A 1 189 ? 3.963 0.727 13.953 1 86.06 189 LEU A N 1
ATOM 1476 C CA . LEU A 1 189 ? 4.773 0.811 12.742 1 86.06 189 LEU A CA 1
ATOM 1477 C C . LEU A 1 189 ? 5.578 2.105 12.711 1 86.06 189 LEU A C 1
ATOM 1479 O O . LEU A 1 189 ? 6.785 2.086 12.453 1 86.06 189 LEU A O 1
ATOM 1483 N N . ASN A 1 190 ? 4.91 3.242 12.945 1 92.38 190 ASN A N 1
ATOM 1484 C CA . ASN A 1 190 ? 5.605 4.523 13 1 92.38 190 ASN A CA 1
ATOM 1485 C C . ASN A 1 190 ? 6.691 4.52 14.078 1 92.38 190 ASN A C 1
ATOM 1487 O O . ASN A 1 190 ? 7.801 5.012 13.844 1 92.38 190 ASN A O 1
ATOM 1491 N N . LYS A 1 191 ? 6.383 3.951 15.219 1 90 191 LYS A N 1
ATOM 1492 C CA . LYS A 1 191 ? 7.348 3.891 16.312 1 90 191 LYS A CA 1
ATOM 1493 C C . LYS A 1 191 ? 8.594 3.105 15.906 1 90 191 LYS A C 1
ATOM 1495 O O . LYS A 1 191 ? 9.711 3.488 16.25 1 90 191 LYS A O 1
ATOM 1500 N N . LYS A 1 192 ? 8.383 2.059 15.242 1 84.25 192 LYS A N 1
ATOM 1501 C CA . LYS A 1 192 ? 9.5 1.22 14.812 1 84.25 192 LYS A CA 1
ATOM 1502 C C . LYS A 1 192 ? 10.406 1.963 13.836 1 84.25 192 LYS A C 1
ATOM 1504 O O . LYS A 1 192 ? 11.594 1.643 13.711 1 84.25 192 LYS A O 1
ATOM 1509 N N . MET A 1 193 ? 9.852 2.861 13.125 1 84.88 193 MET A N 1
ATOM 1510 C CA . MET A 1 193 ? 10.648 3.648 12.188 1 84.88 193 MET A CA 1
ATOM 1511 C C . MET A 1 193 ? 11.633 4.547 12.922 1 84.88 193 MET A C 1
ATOM 1513 O O . MET A 1 193 ? 12.609 5.016 12.336 1 84.88 193 MET A O 1
ATOM 1517 N N . ARG A 1 194 ? 11.391 4.895 14.172 1 83.56 194 ARG A N 1
ATOM 1518 C CA . ARG A 1 194 ? 12.281 5.734 14.961 1 83.56 194 ARG A CA 1
ATOM 1519 C C . ARG A 1 194 ? 13.68 5.121 15.039 1 83.56 194 ARG A C 1
ATOM 1521 O O . ARG A 1 194 ? 14.68 5.836 14.977 1 83.56 194 ARG A O 1
ATOM 1528 N N . ASN A 1 195 ? 13.75 3.801 15.203 1 71.81 195 ASN A N 1
ATOM 1529 C CA . ASN A 1 195 ? 15.008 3.094 15.391 1 71.81 195 ASN A CA 1
ATOM 1530 C C . ASN A 1 195 ? 15.508 2.48 14.086 1 71.81 195 ASN A C 1
ATOM 1532 O O . ASN A 1 195 ? 16.625 1.953 14.023 1 71.81 195 ASN A O 1
ATOM 1536 N N . GLY A 1 196 ? 14.758 2.34 13.141 1 58.88 196 GLY A N 1
ATOM 1537 C CA . GLY A 1 196 ? 15.031 1.397 12.062 1 58.88 196 GLY A CA 1
ATOM 1538 C C . GLY A 1 196 ? 15.617 2.053 10.828 1 58.88 196 GLY A C 1
ATOM 1539 O O . GLY A 1 196 ? 16.266 1.391 10.016 1 58.88 196 GLY A O 1
ATOM 1540 N N . TYR A 1 197 ? 15.094 3.146 10.172 1 51.12 197 TYR A N 1
ATOM 1541 C CA . TYR A 1 197 ? 15.391 3.373 8.766 1 51.12 197 TYR A CA 1
ATOM 1542 C C . TYR A 1 197 ? 16.75 4.047 8.586 1 51.12 197 TYR A C 1
ATOM 1544 O O . TYR A 1 197 ? 16.938 5.191 9.016 1 51.12 197 TYR A O 1
ATOM 1552 N N . SER A 1 198 ? 17.719 3.244 8.789 1 43.91 198 SER A N 1
ATOM 1553 C CA . SER A 1 198 ? 18.953 3.74 8.203 1 43.91 198 SER A CA 1
ATOM 1554 C C . SER A 1 198 ? 18.844 3.863 6.688 1 43.91 198 SER A C 1
ATOM 1556 O O . SER A 1 198 ? 18.375 2.939 6.016 1 43.91 198 SER A O 1
ATOM 1558 N N . GLU A 1 199 ? 18.641 5.043 6.172 1 37.97 199 GLU A N 1
ATOM 1559 C CA . GLU A 1 199 ? 18.844 5.184 4.734 1 37.97 199 GLU A CA 1
ATOM 1560 C C . GLU A 1 199 ? 20.031 4.367 4.25 1 37.97 199 GLU A C 1
ATOM 1562 O O . GLU A 1 199 ? 21 4.168 4.996 1 37.97 199 GLU A O 1
ATOM 1567 N N . MET B 1 1 ? -10.922 20.984 76.375 1 33.12 1 MET B N 1
ATOM 1568 C CA . MET B 1 1 ? -10.07 20.328 75.438 1 33.12 1 MET B CA 1
ATOM 1569 C C . MET B 1 1 ? -10.562 20.609 74 1 33.12 1 MET B C 1
ATOM 1571 O O . MET B 1 1 ? -11.617 20.125 73.562 1 33.12 1 MET B O 1
ATOM 1575 N N . THR B 1 2 ? -10.258 21.812 73.438 1 33.5 2 THR B N 1
ATOM 1576 C CA . THR B 1 2 ? -10.664 22.391 72.125 1 33.5 2 THR B CA 1
ATOM 1577 C C . THR B 1 2 ? -10.078 21.609 71 1 33.5 2 THR B C 1
ATOM 1579 O O . THR B 1 2 ? -8.859 21.406 70.875 1 33.5 2 THR B O 1
ATOM 1582 N N . CYS B 1 3 ? -10.789 20.625 70.375 1 39.16 3 CYS B N 1
ATOM 1583 C CA . CYS B 1 3 ? -10.477 19.828 69.188 1 39.16 3 CYS B CA 1
ATOM 1584 C C . CYS B 1 3 ? -10.133 20.719 68 1 39.16 3 CYS B C 1
ATOM 1586 O O . CYS B 1 3 ? -10.977 21.484 67.562 1 39.16 3 CYS B O 1
ATOM 1588 N N . HIS B 1 4 ? -8.906 21.234 68.062 1 40.91 4 HIS B N 1
ATOM 1589 C CA . HIS B 1 4 ? -8.445 21.969 66.875 1 40.91 4 HIS B CA 1
ATOM 1590 C C . HIS B 1 4 ? -8.602 21.125 65.625 1 40.91 4 HIS B C 1
ATOM 1592 O O . HIS B 1 4 ? -8.109 20 65.562 1 40.91 4 HIS B O 1
ATOM 1598 N N . LYS B 1 5 ? -9.711 21.297 64.812 1 40.25 5 LYS B N 1
ATOM 1599 C CA . LYS B 1 5 ? -9.938 20.797 63.469 1 40.25 5 LYS B CA 1
ATOM 1600 C C . LYS B 1 5 ? -8.805 21.188 62.531 1 40.25 5 LYS B C 1
ATOM 1602 O O . LYS B 1 5 ? -8.555 22.375 62.312 1 40.25 5 LYS B O 1
ATOM 1607 N N . ILE B 1 6 ? -7.672 20.453 62.438 1 40.88 6 ILE B N 1
ATOM 1608 C CA . ILE B 1 6 ? -6.668 20.672 61.406 1 40.88 6 ILE B CA 1
ATOM 1609 C C . ILE B 1 6 ? -7.289 20.453 60.031 1 40.88 6 ILE B C 1
ATOM 1611 O O . ILE B 1 6 ? -7.84 19.375 59.75 1 40.88 6 ILE B O 1
ATOM 1615 N N . PHE B 1 7 ? -7.711 21.5 59.312 1 35 7 PHE B N 1
ATOM 1616 C CA . PHE B 1 7 ? -8.109 21.453 57.906 1 35 7 PHE B CA 1
ATOM 1617 C C . PHE B 1 7 ? -6.926 21.062 57.031 1 35 7 PHE B C 1
ATOM 1619 O O . PHE B 1 7 ? -5.914 21.766 57 1 35 7 PHE B O 1
ATOM 1626 N N . LEU B 1 8 ? -6.742 19.781 56.781 1 37.69 8 LEU B N 1
ATOM 1627 C CA . LEU B 1 8 ? -5.781 19.328 55.781 1 37.69 8 LEU B CA 1
ATOM 1628 C C . LEU B 1 8 ? -6.125 19.891 54.406 1 37.69 8 LEU B C 1
ATOM 1630 O O . LEU B 1 8 ? -7.188 19.594 53.875 1 37.69 8 LEU B O 1
ATOM 1634 N N . VAL B 1 9 ? -5.637 21.094 54.062 1 38.12 9 VAL B N 1
ATOM 1635 C CA . VAL B 1 9 ? -5.703 21.594 52.688 1 38.12 9 VAL B CA 1
ATOM 1636 C C . VAL B 1 9 ? -4.969 20.625 51.75 1 38.12 9 VAL B C 1
ATOM 1638 O O . VAL B 1 9 ? -3.766 20.406 51.906 1 38.12 9 VAL B O 1
ATOM 1641 N N . ILE B 1 10 ? -5.602 19.609 51.219 1 38.44 10 ILE B N 1
ATOM 1642 C CA . ILE B 1 10 ? -5.051 18.812 50.125 1 38.44 10 ILE B CA 1
ATOM 1643 C C . ILE B 1 10 ? -4.766 19.703 48.938 1 38.44 10 ILE B C 1
ATOM 1645 O O . ILE B 1 10 ? -5.684 20.312 48.375 1 38.44 10 ILE B O 1
ATOM 1649 N N . SER B 1 11 ? -3.623 20.312 48.875 1 35.09 11 SER B N 1
ATOM 1650 C CA . SER B 1 11 ? -3.188 20.969 47.656 1 35.09 11 SER B CA 1
ATOM 1651 C C . SER B 1 11 ? -3.299 20.016 46.438 1 35.09 11 SER B C 1
ATOM 1653 O O . SER B 1 11 ? -2.674 18.953 46.438 1 35.09 11 SER B O 1
ATOM 1655 N N . LEU B 1 12 ? -4.418 19.922 45.844 1 37 12 LEU B N 1
ATOM 1656 C CA . LEU B 1 12 ? -4.496 19.297 44.531 1 37 12 LEU B CA 1
ATOM 1657 C C . LEU B 1 12 ? -3.475 19.891 43.562 1 37 12 LEU B C 1
ATOM 1659 O O . LEU B 1 12 ? -3.572 21.062 43.188 1 37 12 LEU B O 1
ATOM 1663 N N . MET B 1 13 ? -2.248 19.594 43.75 1 35.59 13 MET B N 1
ATOM 1664 C CA . MET B 1 13 ? -1.295 19.938 42.688 1 35.59 13 MET B CA 1
ATOM 1665 C C . MET B 1 13 ? -1.83 19.547 41.312 1 35.59 13 MET B C 1
ATOM 1667 O O . MET B 1 13 ? -2.064 18.359 41.062 1 35.59 13 MET B O 1
ATOM 1671 N N . LEU B 1 14 ? -2.689 20.281 40.75 1 36.88 14 LEU B N 1
ATOM 1672 C CA . LEU B 1 14 ? -2.949 20.125 39.344 1 36.88 14 LEU B CA 1
ATOM 1673 C C . LEU B 1 14 ? -1.646 19.984 38.562 1 36.88 14 LEU B C 1
ATOM 1675 O O . LEU B 1 14 ? -0.846 20.922 38.5 1 36.88 14 LEU B O 1
ATOM 1679 N N . ALA B 1 15 ? -1.028 18.922 38.562 1 36.75 15 ALA B N 1
ATOM 1680 C CA . ALA B 1 15 ? -0.019 18.688 37.531 1 36.75 15 ALA B CA 1
ATOM 1681 C C . ALA B 1 15 ? -0.49 19.203 36.188 1 36.75 15 ALA B C 1
ATOM 1683 O O . ALA B 1 15 ? -1.451 18.688 35.625 1 36.75 15 ALA B O 1
ATOM 1684 N N . ILE B 1 16 ? -0.473 20.453 35.969 1 38.12 16 ILE B N 1
ATOM 1685 C CA . ILE B 1 16 ? -0.511 20.859 34.562 1 38.12 16 ILE B CA 1
ATOM 1686 C C . ILE B 1 16 ? 0.387 19.938 33.75 1 38.12 16 ILE B C 1
ATOM 1688 O O . ILE B 1 16 ? 1.6 19.891 33.969 1 38.12 16 ILE B O 1
ATOM 1692 N N . SER B 1 17 ? 0.03 18.797 33.469 1 40.19 17 SER B N 1
ATOM 1693 C CA . SER B 1 17 ? 0.744 18.047 32.438 1 40.19 17 SER B CA 1
ATOM 1694 C C . SER B 1 17 ? 1.3 18.984 31.375 1 40.19 17 SER B C 1
ATOM 1696 O O . SER B 1 17 ? 0.561 19.781 30.797 1 40.19 17 SER B O 1
ATOM 1698 N N . LEU B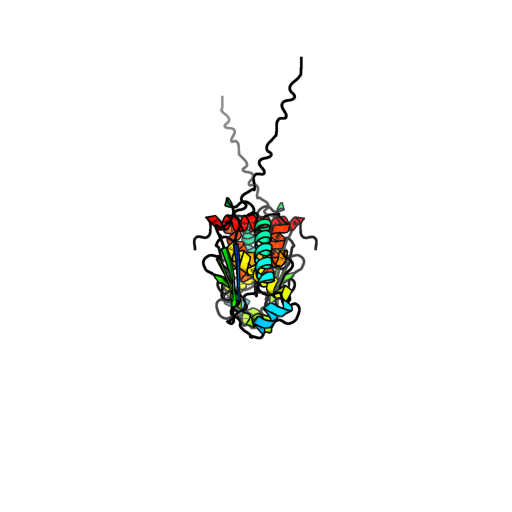 1 18 ? 2.387 19.625 31.547 1 41.19 18 LEU B N 1
ATOM 1699 C CA . LEU B 1 18 ? 3.131 20.359 30.516 1 41.19 18 LEU B CA 1
ATOM 1700 C C . LEU B 1 18 ? 3.012 19.656 29.156 1 41.19 18 LEU B C 1
ATOM 1702 O O . LEU B 1 18 ? 3.707 18.672 28.906 1 41.19 18 LEU B O 1
ATOM 1706 N N . VAL B 1 19 ? 1.88 19.234 28.719 1 51 19 VAL B N 1
ATOM 1707 C CA . VAL B 1 19 ? 1.792 18.891 27.297 1 51 19 VAL B CA 1
ATOM 1708 C C . VAL B 1 19 ? 2.699 19.812 26.484 1 51 19 VAL B C 1
ATOM 1710 O O . VAL B 1 19 ? 2.584 21.047 26.562 1 51 19 VAL B O 1
ATOM 1713 N N . ASN B 1 20 ? 3.947 19.594 26.453 1 58.94 20 ASN B N 1
ATOM 1714 C CA . ASN B 1 20 ? 4.836 20.391 25.625 1 58.94 20 ASN B CA 1
ATOM 1715 C C . ASN B 1 20 ? 4.098 21 24.438 1 58.94 20 ASN B C 1
ATOM 1717 O O . ASN B 1 20 ? 3.605 20.266 23.562 1 58.94 20 ASN B O 1
ATOM 1721 N N . ALA B 1 21 ? 3.598 22.141 24.516 1 79.94 21 ALA B N 1
ATOM 1722 C CA . ALA B 1 21 ? 2.787 23.031 23.688 1 79.94 21 ALA B CA 1
ATOM 1723 C C . ALA B 1 21 ? 3.482 23.312 22.359 1 79.94 21 ALA B C 1
ATOM 1725 O O . ALA B 1 21 ? 4.695 23.531 22.312 1 79.94 21 ALA B O 1
ATOM 1726 N N . VAL B 1 22 ? 3.051 22.859 21.234 1 93.75 22 VAL B N 1
ATOM 1727 C CA . VAL B 1 22 ? 3.473 23.266 19.891 1 93.75 22 VAL B CA 1
ATOM 1728 C C . VAL B 1 22 ? 2.742 24.547 19.484 1 93.75 22 VAL B C 1
ATOM 1730 O O . VAL B 1 22 ? 1.532 24.656 19.688 1 93.75 22 VAL B O 1
ATOM 1733 N N . ASP B 1 23 ? 3.549 25.594 19.062 1 97.38 23 ASP B N 1
ATOM 1734 C CA . ASP B 1 23 ? 2.953 26.812 18.531 1 97.38 23 ASP B CA 1
ATOM 1735 C C . ASP B 1 23 ? 2.643 26.656 17.031 1 97.38 23 ASP B C 1
ATOM 1737 O O . ASP B 1 23 ? 3.328 25.922 16.328 1 97.38 23 ASP B O 1
ATOM 1741 N N . PHE B 1 24 ? 1.608 27.344 16.609 1 98.5 24 PHE B N 1
ATOM 1742 C CA . PHE B 1 24 ? 1.198 27.297 15.203 1 98.5 24 PHE B CA 1
ATOM 1743 C C . PHE B 1 24 ? 1.086 28.719 14.633 1 98.5 24 PHE B C 1
ATOM 1745 O O . PHE B 1 24 ? 0.624 29.625 15.312 1 98.5 24 PHE B O 1
ATOM 1752 N N . SER B 1 25 ? 1.543 28.875 13.453 1 98.56 25 SER B N 1
ATOM 1753 C CA . SER B 1 25 ? 1.435 30.156 12.766 1 98.56 25 SER B CA 1
ATOM 1754 C C . SER B 1 25 ? 1.089 29.969 11.289 1 98.56 25 SER B C 1
ATOM 1756 O O . SER B 1 25 ? 1.34 28.906 10.719 1 98.56 25 SER B O 1
ATOM 1758 N N . VAL B 1 26 ? 0.418 30.953 10.656 1 98.81 26 VAL B N 1
ATOM 1759 C CA . VAL B 1 26 ? 0.126 30.969 9.227 1 98.81 26 VAL B CA 1
ATOM 1760 C C . VAL B 1 26 ? 0.667 32.25 8.609 1 98.81 26 VAL B C 1
ATOM 1762 O O . VAL B 1 26 ? 0.439 33.344 9.133 1 98.81 26 VAL B O 1
ATOM 1765 N N . VAL B 1 27 ? 1.453 32.125 7.574 1 98.81 27 VAL B N 1
ATOM 1766 C CA . VAL B 1 27 ? 1.948 33.25 6.781 1 98.81 27 VAL B CA 1
ATOM 1767 C C . VAL B 1 27 ? 1.323 33.219 5.387 1 98.81 27 VAL B C 1
ATOM 1769 O O . VAL B 1 27 ? 1.531 32.281 4.629 1 98.81 27 VAL B O 1
ATOM 1772 N N . ASP B 1 28 ? 0.564 34.188 5.07 1 98.69 28 ASP B N 1
ATOM 1773 C CA . ASP B 1 28 ? -0.128 34.281 3.789 1 98.69 28 ASP B CA 1
ATOM 1774 C C . ASP B 1 28 ? 0.509 35.344 2.895 1 98.69 28 ASP B C 1
ATOM 1776 O O . ASP B 1 28 ? 0.355 36.531 3.137 1 98.69 28 ASP B O 1
ATOM 1780 N N . THR B 1 29 ? 1.171 34.938 1.849 1 98.38 29 THR B N 1
ATOM 1781 C CA . THR B 1 29 ? 1.827 35.844 0.923 1 98.38 29 THR B CA 1
ATOM 1782 C C . THR B 1 29 ? 1.165 35.812 -0.45 1 98.38 29 THR B C 1
ATOM 1784 O O . THR B 1 29 ? 1.803 36.094 -1.464 1 98.38 29 THR B O 1
ATOM 1787 N N . THR B 1 30 ? -0.076 35.406 -0.517 1 98.06 30 THR B N 1
ATOM 1788 C CA . THR B 1 30 ? -0.72 35.094 -1.787 1 98.06 30 THR B CA 1
ATOM 1789 C C . THR B 1 30 ? -1.26 36.375 -2.447 1 98.06 30 THR B C 1
ATOM 1791 O O . THR B 1 30 ? -1.632 36.344 -3.623 1 98.06 30 THR B O 1
ATOM 1794 N N . GLY B 1 31 ? -1.253 37.531 -1.717 1 96.81 31 GLY B N 1
ATOM 1795 C CA . GLY B 1 31 ? -1.843 38.719 -2.256 1 96.81 31 GLY B CA 1
ATOM 1796 C C . GLY B 1 31 ? -3.273 38.531 -2.721 1 96.81 31 GLY B C 1
ATOM 1797 O O . GLY B 1 31 ? -4.074 37.906 -2.041 1 96.81 31 GLY B O 1
ATOM 1798 N N . ASP B 1 32 ? -3.65 39.188 -3.84 1 96.12 32 ASP B N 1
ATOM 1799 C CA . ASP B 1 32 ? -5.027 39.125 -4.324 1 96.12 32 ASP B CA 1
ATOM 1800 C C . ASP B 1 32 ? -5.215 38.031 -5.363 1 96.12 32 ASP B C 1
ATOM 1802 O O . ASP B 1 32 ? -6.129 38.094 -6.188 1 96.12 32 ASP B O 1
ATOM 1806 N N . SER B 1 33 ? -4.375 37.031 -5.316 1 97.44 33 SER B N 1
ATOM 1807 C CA . SER B 1 33 ? -4.523 35.938 -6.262 1 97.44 33 SER B CA 1
ATOM 1808 C C . SER B 1 33 ? -5.848 35.219 -6.062 1 97.44 33 SER B C 1
ATOM 1810 O O . SER B 1 33 ? -6.422 35.25 -4.973 1 97.44 33 SER B O 1
ATOM 1812 N N . PRO B 1 34 ? -6.379 34.594 -7.074 1 96.56 34 PRO B N 1
ATOM 1813 C CA . PRO B 1 34 ? -7.637 33.844 -6.926 1 96.56 34 PRO B CA 1
ATOM 1814 C C . PRO B 1 34 ? -7.586 32.812 -5.809 1 96.56 34 PRO B C 1
ATOM 1816 O O . PRO B 1 34 ? -8.547 32.656 -5.051 1 96.56 34 PRO B O 1
ATOM 1819 N N . GLY B 1 35 ? -6.469 32.125 -5.688 1 97.31 35 GLY B N 1
ATOM 1820 C CA . GLY B 1 35 ? -6.324 31.141 -4.621 1 97.31 35 GLY B CA 1
ATOM 1821 C C . GLY B 1 35 ? -6.27 31.766 -3.24 1 97.31 35 GLY B C 1
ATOM 1822 O O . GLY B 1 35 ? -6.816 31.219 -2.283 1 97.31 35 GLY B O 1
ATOM 1823 N N . GLY B 1 36 ? -5.535 32.844 -3.123 1 97.75 36 GLY B N 1
ATOM 1824 C CA . GLY B 1 36 ? -5.508 33.594 -1.861 1 97.75 36 GLY B CA 1
ATOM 1825 C C . GLY B 1 36 ? -6.879 34.062 -1.41 1 97.75 36 GLY B C 1
ATOM 1826 O O . GLY B 1 36 ? -7.215 33.938 -0.228 1 97.75 36 GLY B O 1
ATOM 1827 N N . ARG B 1 37 ? -7.672 34.531 -2.375 1 97 37 ARG B N 1
ATOM 1828 C CA . ARG B 1 37 ? -9.031 34.969 -2.061 1 97 37 ARG B CA 1
ATOM 1829 C C . ARG B 1 37 ? -9.875 33.781 -1.574 1 97 37 ARG B C 1
ATOM 1831 O O . ARG B 1 37 ? -10.633 33.938 -0.612 1 97 37 ARG B O 1
ATOM 1838 N N . LYS B 1 38 ? -9.773 32.688 -2.246 1 97 38 LYS B N 1
ATOM 1839 C CA . LYS B 1 38 ? -10.516 31.5 -1.815 1 97 38 LYS B CA 1
ATOM 1840 C C . LYS B 1 38 ? -10.125 31.094 -0.397 1 97 38 LYS B C 1
ATOM 1842 O O . LYS B 1 38 ? -10.984 30.75 0.415 1 97 38 LYS B O 1
ATOM 1847 N N . PHE B 1 39 ? -8.797 31.172 -0.09 1 98.44 39 PHE B N 1
ATOM 1848 C CA . PHE B 1 39 ? -8.289 30.812 1.229 1 98.44 39 PHE B CA 1
ATOM 1849 C C . PHE B 1 39 ? -8.898 31.703 2.305 1 98.44 39 PHE B C 1
ATOM 1851 O O . PHE B 1 39 ? -9.359 31.219 3.338 1 98.44 39 PHE B O 1
ATOM 1858 N N . ARG B 1 40 ? -9 32.969 2.043 1 98.38 40 ARG B N 1
ATOM 1859 C CA . ARG B 1 40 ? -9.469 33.938 3.045 1 98.38 40 ARG B CA 1
ATOM 1860 C C . ARG B 1 40 ? -10.992 33.969 3.113 1 98.38 40 ARG B C 1
ATOM 1862 O O . ARG B 1 40 ? -11.57 33.938 4.203 1 98.38 40 ARG B O 1
ATOM 1869 N N . GLU B 1 41 ? -11.656 33.844 1.993 1 97.38 41 GLU B N 1
ATOM 1870 C CA . GLU B 1 41 ? -13.094 34.094 1.947 1 97.38 41 GLU B CA 1
ATOM 1871 C C . GLU B 1 41 ? -13.898 32.812 2.105 1 97.38 41 GLU B C 1
ATOM 1873 O O . GLU B 1 41 ? -14.969 32.812 2.719 1 97.38 41 GLU B O 1
ATOM 1878 N N . GLU B 1 42 ? -13.422 31.75 1.597 1 97.69 42 GLU B N 1
ATOM 1879 C CA . GLU B 1 42 ? -14.211 30.516 1.599 1 97.69 42 GLU B CA 1
ATOM 1880 C C . GLU B 1 42 ? -13.727 29.562 2.684 1 97.69 42 GLU B C 1
ATOM 1882 O O . GLU B 1 42 ? -14.516 28.766 3.217 1 97.69 42 GLU B O 1
ATOM 1887 N N . ILE B 1 43 ? -12.492 29.594 3 1 98.25 43 ILE B N 1
ATOM 1888 C CA . ILE B 1 43 ? -11.938 28.594 3.896 1 98.25 43 ILE B CA 1
ATOM 1889 C C . ILE B 1 43 ? -11.844 29.156 5.312 1 98.25 43 ILE B C 1
ATOM 1891 O O . ILE B 1 43 ? -12.086 28.438 6.289 1 98.25 43 ILE B O 1
ATOM 1895 N N . GLY B 1 44 ? -11.547 30.469 5.422 1 98.38 44 GLY B N 1
ATOM 1896 C CA . GLY B 1 44 ? -11.477 31.078 6.742 1 98.38 44 GLY B CA 1
ATOM 1897 C C . GLY B 1 44 ? -10.109 31.656 7.059 1 98.38 44 GLY B C 1
ATOM 1898 O O . GLY B 1 44 ? -9.867 32.125 8.18 1 98.38 44 GLY B O 1
ATOM 1899 N N . GLY B 1 45 ? -9.18 31.641 6.09 1 98.44 45 GLY B N 1
ATOM 1900 C CA . GLY B 1 45 ? -7.918 32.375 6.172 1 98.44 45 GLY B CA 1
ATOM 1901 C C . GLY B 1 45 ? -6.996 31.844 7.25 1 98.44 45 GLY B C 1
ATOM 1902 O O . GLY B 1 45 ? -7.012 30.641 7.559 1 98.44 45 GLY B O 1
ATOM 1903 N N . ALA B 1 46 ? -6.18 32.688 7.75 1 98.56 46 ALA B N 1
ATOM 1904 C CA . ALA B 1 46 ? -5.117 32.312 8.688 1 98.56 46 ALA B CA 1
ATOM 1905 C C . ALA B 1 46 ? -5.691 31.734 9.969 1 98.56 46 ALA B C 1
ATOM 1907 O O . ALA B 1 46 ? -5.121 30.797 10.539 1 98.56 46 ALA B O 1
ATOM 1908 N N . SER B 1 47 ? -6.785 32.281 10.445 1 98.56 47 SER B N 1
ATOM 1909 C CA . SER B 1 47 ? -7.402 31.766 11.664 1 98.56 47 SER B CA 1
ATOM 1910 C C . SER B 1 47 ? -7.789 30.297 11.516 1 98.56 47 SER B C 1
ATOM 1912 O O . SER B 1 47 ? -7.48 29.484 12.383 1 98.56 47 SER B O 1
ATOM 1914 N N . TYR B 1 48 ? -8.406 29.969 10.383 1 98.81 48 TYR B N 1
ATOM 1915 C CA . TYR B 1 48 ? -8.797 28.578 10.156 1 98.81 48 TYR B CA 1
ATOM 1916 C C . TYR B 1 48 ? -7.566 27.703 9.922 1 98.81 48 TYR B C 1
ATOM 1918 O O . TYR B 1 48 ? -7.535 26.547 10.336 1 98.81 48 TYR B O 1
ATOM 1926 N N . GLY B 1 49 ? -6.594 28.266 9.195 1 98.81 49 GLY B N 1
ATOM 1927 C CA . GLY B 1 49 ? -5.352 27.531 9.016 1 98.81 49 GLY B CA 1
ATOM 1928 C C . GLY B 1 49 ? -4.703 27.125 10.32 1 98.81 49 GLY B C 1
ATOM 1929 O O . GLY B 1 49 ? -4.293 25.969 10.477 1 98.81 49 GLY B O 1
ATOM 1930 N N . GLU B 1 50 ? -4.617 28.062 11.227 1 98.62 50 GLU B N 1
ATOM 1931 C CA . GLU B 1 50 ? -4.016 27.781 12.523 1 98.62 50 GLU B CA 1
ATOM 1932 C C . GLU B 1 50 ? -4.824 26.734 13.289 1 98.62 50 GLU B C 1
ATOM 1934 O O . GLU B 1 50 ? -4.258 25.812 13.891 1 98.62 50 GLU B O 1
ATOM 1939 N N . GLN B 1 51 ? -6.117 26.922 13.328 1 98.56 51 GLN B N 1
ATOM 1940 C CA . GLN B 1 51 ? -6.992 25.953 13.969 1 98.56 51 GLN B CA 1
ATOM 1941 C C . GLN B 1 51 ? -6.797 24.547 13.383 1 98.56 51 GLN B C 1
ATOM 1943 O O . GLN B 1 51 ? -6.789 23.562 14.109 1 98.56 51 GLN B O 1
ATOM 1948 N N . THR B 1 52 ? -6.703 24.5 12.07 1 98.81 52 THR B N 1
ATOM 1949 C CA . THR B 1 52 ? -6.547 23.219 11.391 1 98.81 52 THR B CA 1
ATOM 1950 C C . THR B 1 52 ? -5.219 22.578 11.758 1 98.81 52 THR B C 1
ATOM 1952 O O . THR B 1 52 ? -5.16 21.359 11.992 1 98.81 52 THR B O 1
ATOM 1955 N N . LEU B 1 53 ? -4.152 23.328 11.828 1 98.81 53 LEU B N 1
ATOM 1956 C CA . LEU B 1 53 ? -2.863 22.797 12.258 1 98.81 53 LEU B CA 1
ATOM 1957 C C . LEU B 1 53 ? -2.967 22.172 13.648 1 98.81 53 LEU B C 1
ATOM 1959 O O . LEU B 1 53 ? -2.455 21.078 13.875 1 98.81 53 LEU B O 1
ATOM 1963 N N . ARG B 1 54 ? -3.609 22.859 14.539 1 98.19 54 ARG B N 1
ATOM 1964 C CA . ARG B 1 54 ? -3.756 22.391 15.906 1 98.19 54 ARG B CA 1
ATOM 1965 C C . ARG B 1 54 ? -4.566 21.094 15.961 1 98.19 54 ARG B C 1
ATOM 1967 O O . ARG B 1 54 ? -4.156 20.125 16.594 1 98.19 54 ARG B O 1
ATOM 1974 N N . SER B 1 55 ? -5.723 21.141 15.281 1 98.56 55 SER B N 1
ATOM 1975 C CA . SER B 1 55 ? -6.594 19.969 15.281 1 98.56 55 SER B CA 1
ATOM 1976 C C . SER B 1 55 ? -5.906 18.766 14.648 1 98.56 55 SER B C 1
ATOM 1978 O O . SER B 1 55 ? -6.027 17.641 15.141 1 98.56 55 SER B O 1
ATOM 1980 N N . ALA B 1 56 ? -5.254 19 13.516 1 98.69 56 ALA B N 1
ATOM 1981 C CA . ALA B 1 56 ? -4.535 17.922 12.844 1 98.69 56 ALA B CA 1
ATOM 1982 C C . ALA B 1 56 ? -3.447 17.328 13.742 1 98.69 56 ALA B C 1
ATOM 1984 O O . ALA B 1 56 ? -3.266 16.109 13.805 1 98.69 56 ALA B O 1
ATOM 1985 N N . THR B 1 57 ? -2.695 18.188 14.422 1 98.38 57 THR B N 1
ATOM 1986 C CA . THR B 1 57 ? -1.639 17.75 15.328 1 98.38 57 THR B CA 1
ATOM 1987 C C . THR B 1 57 ? -2.207 16.875 16.438 1 98.38 57 THR B C 1
ATOM 1989 O O . THR B 1 57 ? -1.709 15.781 16.688 1 98.38 57 THR B O 1
ATOM 1992 N N . ASP B 1 58 ? -3.246 17.328 17.078 1 97.69 58 ASP B N 1
ATOM 1993 C CA . ASP B 1 58 ? -3.889 16.562 18.125 1 97.69 58 ASP B CA 1
ATOM 1994 C C . ASP B 1 58 ? -4.355 15.203 17.609 1 97.69 58 ASP B C 1
ATOM 1996 O O . ASP B 1 58 ? -4.211 14.188 18.297 1 97.69 58 ASP B O 1
ATOM 2000 N N . PHE B 1 59 ? -4.91 15.266 16.469 1 98.06 59 PHE B N 1
ATOM 2001 C CA . PHE B 1 59 ? -5.418 14.031 15.859 1 98.06 59 PHE B CA 1
ATOM 2002 C C . PHE B 1 59 ? -4.285 13.047 15.609 1 98.06 59 PHE B C 1
ATOM 2004 O O . PHE B 1 59 ? -4.41 11.859 15.922 1 98.06 59 PHE B O 1
ATOM 2011 N N . VAL B 1 60 ? -3.203 13.531 15.031 1 98.19 60 VAL B N 1
ATOM 2012 C CA . VAL B 1 60 ? -2.043 12.695 14.727 1 98.19 60 VAL B CA 1
ATOM 2013 C C . VAL B 1 60 ? -1.49 12.102 16.016 1 98.19 60 VAL B C 1
ATOM 2015 O O . VAL B 1 60 ? -1.196 10.906 16.078 1 98.19 60 VAL B O 1
ATOM 2018 N N . TRP B 1 61 ? -1.341 12.891 17.062 1 97.44 61 TRP B N 1
ATOM 2019 C CA . TRP B 1 61 ? -0.827 12.406 18.344 1 97.44 61 TRP B CA 1
ATOM 2020 C C . TRP B 1 61 ? -1.691 11.273 18.875 1 97.44 61 TRP B C 1
ATOM 2022 O O . TRP B 1 61 ? -1.172 10.273 19.391 1 97.44 61 TRP B O 1
ATOM 2032 N N . GLY B 1 62 ? -2.953 11.445 18.812 1 97.19 62 GLY B N 1
ATOM 2033 C CA . GLY B 1 62 ? -3.852 10.391 19.266 1 97.19 62 GLY B CA 1
ATOM 2034 C C . GLY B 1 62 ? -3.736 9.117 18.438 1 97.19 62 GLY B C 1
ATOM 2035 O O . GLY B 1 62 ? -3.551 8.031 19 1 97.19 62 GLY B O 1
ATOM 2036 N N . LEU B 1 63 ? -3.83 9.312 17.141 1 97.31 63 LEU B N 1
ATOM 2037 C CA . LEU B 1 63 ? -3.881 8.164 16.234 1 97.31 63 LEU B CA 1
ATOM 2038 C C . LEU B 1 63 ? -2.562 7.402 16.25 1 97.31 63 LEU B C 1
ATOM 2040 O O . LEU B 1 63 ? -2.557 6.168 16.203 1 97.31 63 LEU B O 1
ATOM 2044 N N . LEU B 1 64 ? -1.423 8.086 16.359 1 96.69 64 LEU B N 1
ATOM 2045 C CA . LEU B 1 64 ? -0.108 7.453 16.344 1 96.69 64 LEU B CA 1
ATOM 2046 C C . LEU B 1 64 ? 0.388 7.191 17.75 1 96.69 64 LEU B C 1
ATOM 2048 O O . LEU B 1 64 ? 1.538 6.789 17.953 1 96.69 64 LEU B O 1
ATOM 2052 N N . GLN B 1 65 ? -0.485 7.508 18.734 1 96 65 GLN B N 1
ATOM 2053 C CA . GLN B 1 65 ? -0.212 7.203 20.141 1 96 65 GLN B CA 1
ATOM 2054 C C . GLN B 1 65 ? 1.05 7.914 20.609 1 96 65 GLN B C 1
ATOM 2056 O O . GLN B 1 65 ? 1.941 7.285 21.188 1 96 65 GLN B O 1
ATOM 2061 N N . GLN B 1 66 ? 1.039 9.141 20.344 1 95.69 66 GLN B N 1
ATOM 2062 C CA . GLN B 1 66 ? 2.146 10.016 20.719 1 95.69 66 GLN B CA 1
ATOM 2063 C C . GLN B 1 66 ? 1.694 11.086 21.703 1 95.69 66 GLN B C 1
ATOM 2065 O O . GLN B 1 66 ? 2.096 12.25 21.594 1 95.69 66 GLN B O 1
ATOM 2070 N N . THR B 1 67 ? 0.89 10.727 22.609 1 91.94 67 THR B N 1
ATOM 2071 C CA . THR B 1 67 ? 0.342 11.688 23.562 1 91.94 67 THR B CA 1
ATOM 2072 C C . THR B 1 67 ? 1.387 12.078 24.594 1 91.94 67 THR B C 1
ATOM 2074 O O . THR B 1 67 ? 1.34 13.18 25.156 1 91.94 67 THR B O 1
ATOM 2077 N N . ASN B 1 68 ? 2.324 11.18 24.797 1 92.56 68 ASN B N 1
ATOM 2078 C CA . ASN B 1 68 ? 3.463 11.531 25.641 1 92.56 68 ASN B CA 1
ATOM 2079 C C . ASN B 1 68 ? 4.566 12.219 24.844 1 92.56 68 ASN B C 1
ATOM 2081 O O . ASN B 1 68 ? 4.984 11.719 23.797 1 92.56 68 ASN B O 1
ATOM 2085 N N . PRO B 1 69 ? 5.051 13.32 25.344 1 92.31 69 PRO B N 1
ATOM 2086 C CA . PRO B 1 69 ? 6.066 14.062 24.594 1 92.31 69 PRO B CA 1
ATOM 2087 C C . PRO B 1 69 ? 7.301 13.219 24.281 1 92.31 69 PRO B C 1
ATOM 2089 O O . PRO B 1 69 ? 7.945 13.43 23.25 1 92.31 69 PRO B O 1
ATOM 2092 N N . SER B 1 70 ? 7.625 12.258 25.062 1 91.88 70 SER B N 1
ATOM 2093 C CA . SER B 1 70 ? 8.797 11.422 24.828 1 91.88 70 SER B CA 1
ATOM 2094 C C . SER B 1 70 ? 8.594 10.5 23.641 1 91.88 70 SER B C 1
ATOM 2096 O O . SER B 1 70 ? 9.555 9.922 23.109 1 91.88 70 SER B O 1
ATOM 2098 N N . ASP B 1 71 ? 7.371 10.398 23.172 1 92.56 71 ASP B N 1
ATOM 2099 C CA . ASP B 1 71 ? 7.055 9.461 22.094 1 92.56 71 ASP B CA 1
ATOM 2100 C C . ASP B 1 71 ? 7.004 10.172 20.734 1 92.56 71 ASP B C 1
ATOM 2102 O O . ASP B 1 71 ? 6.723 9.547 19.719 1 92.56 71 ASP B O 1
ATOM 2106 N N . ARG B 1 72 ? 7.227 11.461 20.781 1 93.75 72 ARG B N 1
ATOM 2107 C CA . ARG B 1 72 ? 7.113 12.18 19.516 1 93.75 72 ARG B CA 1
ATOM 2108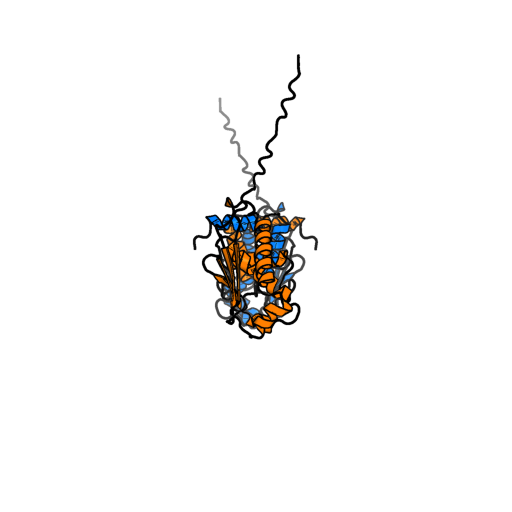 C C . ARG B 1 72 ? 8.336 13.062 19.281 1 93.75 72 ARG B C 1
ATOM 2110 O O . ARG B 1 72 ? 9.148 13.258 20.172 1 93.75 72 ARG B O 1
ATOM 2117 N N . ARG B 1 73 ? 8.414 13.555 18.047 1 94.81 73 ARG B N 1
ATOM 2118 C CA . ARG B 1 73 ? 9.492 14.461 17.672 1 94.81 73 ARG B CA 1
ATOM 2119 C C . ARG B 1 73 ? 9.383 15.781 18.422 1 94.81 73 ARG B C 1
ATOM 2121 O O . ARG B 1 73 ? 8.297 16.188 18.844 1 94.81 73 ARG B O 1
ATOM 2128 N N . ASP B 1 74 ? 10.523 16.406 18.562 1 94.19 74 ASP B N 1
ATOM 2129 C CA . ASP B 1 74 ? 10.594 17.641 19.344 1 94.19 74 ASP B CA 1
ATOM 2130 C C . ASP B 1 74 ? 10.422 18.859 18.453 1 94.19 74 ASP B C 1
ATOM 2132 O O . ASP B 1 74 ? 11.391 19.562 18.156 1 94.19 74 ASP B O 1
ATOM 2136 N N . ILE B 1 75 ? 9.258 19.078 18.031 1 96.56 75 ILE B N 1
ATOM 2137 C CA . ILE B 1 75 ? 8.883 20.219 17.219 1 96.56 75 ILE B CA 1
ATOM 2138 C C . ILE B 1 75 ? 8.172 21.25 18.094 1 96.56 75 ILE B C 1
ATOM 2140 O O . ILE B 1 75 ? 7.184 20.938 18.766 1 96.56 75 ILE B O 1
ATOM 2144 N N . LYS B 1 76 ? 8.633 22.484 18.047 1 96.06 76 LYS B N 1
ATOM 2145 C CA . LYS B 1 76 ? 8.102 23.516 18.938 1 96.06 76 LYS B CA 1
ATOM 2146 C C . LYS B 1 76 ? 7.152 24.438 18.188 1 96.06 76 LYS B C 1
ATOM 2148 O O . LYS B 1 76 ? 6.344 25.141 18.797 1 96.06 76 LYS B O 1
ATOM 2153 N N . MET B 1 77 ? 7.375 24.453 16.891 1 97.75 77 MET B N 1
ATOM 2154 C CA . MET B 1 77 ? 6.547 25.344 16.078 1 97.75 77 MET B CA 1
ATOM 2155 C C . MET B 1 77 ? 6.328 24.766 14.688 1 97.75 77 MET B C 1
ATOM 2157 O O . MET B 1 77 ? 7.262 24.25 14.07 1 97.75 77 MET B O 1
ATOM 2161 N N . ILE B 1 78 ? 5.074 24.781 14.195 1 98.62 78 ILE B N 1
ATOM 2162 C CA . ILE B 1 78 ? 4.75 24.484 12.805 1 98.62 78 ILE B CA 1
ATOM 2163 C C . ILE B 1 78 ? 4.152 25.734 12.141 1 98.62 78 ILE B C 1
ATOM 2165 O O . ILE B 1 78 ? 3.162 26.281 12.625 1 98.62 78 ILE B O 1
ATOM 2169 N N . THR B 1 79 ? 4.781 26.188 11.07 1 98.88 79 THR B N 1
ATOM 2170 C CA . THR B 1 79 ? 4.289 27.328 10.312 1 98.88 79 THR B CA 1
ATOM 2171 C C . THR B 1 79 ? 3.729 26.891 8.961 1 98.88 79 THR B C 1
ATOM 2173 O O . THR B 1 79 ? 4.375 26.125 8.234 1 98.88 79 THR B O 1
ATOM 2176 N N . LEU B 1 80 ? 2.504 27.328 8.648 1 98.88 80 LEU B N 1
ATOM 2177 C CA . LEU B 1 80 ? 1.891 27.141 7.336 1 98.88 80 LEU B CA 1
ATOM 2178 C C . LEU B 1 80 ? 2.1 28.375 6.457 1 98.88 80 LEU B C 1
ATOM 2180 O O . LEU B 1 80 ? 1.648 29.469 6.793 1 98.88 80 LEU B O 1
ATOM 2184 N N . PHE B 1 81 ? 2.824 28.156 5.344 1 98.81 81 PHE B N 1
ATOM 2185 C CA . PHE B 1 81 ? 3.018 29.203 4.355 1 98.81 81 PHE B CA 1
ATOM 2186 C C . PHE B 1 81 ? 2.049 29.047 3.191 1 98.81 81 PHE B C 1
ATOM 2188 O O . PHE B 1 81 ? 2.146 28.078 2.426 1 98.81 81 PHE B O 1
ATOM 2195 N N . MET B 1 82 ? 1.099 29.953 3.105 1 98.69 82 MET B N 1
ATOM 2196 C CA . MET B 1 82 ? 0.26 30.047 1.913 1 98.69 82 MET B CA 1
ATOM 2197 C C . MET B 1 82 ? 0.94 30.875 0.827 1 98.69 82 MET B C 1
ATOM 2199 O O . MET B 1 82 ? 1.208 32.062 1.021 1 98.69 82 MET B O 1
ATOM 2203 N N . GLU B 1 83 ? 1.214 30.219 -0.296 1 98.44 83 GLU B N 1
ATOM 2204 C CA . GLU B 1 83 ? 2.012 30.875 -1.327 1 98.44 83 GLU B CA 1
ATOM 2205 C C . GLU B 1 83 ? 1.479 30.547 -2.723 1 98.44 83 GLU B C 1
ATOM 2207 O O . GLU B 1 83 ? 0.611 29.688 -2.879 1 98.44 83 GLU B O 1
ATOM 2212 N N . ASN B 1 84 ? 1.966 31.422 -3.678 1 96.44 84 ASN B N 1
ATOM 2213 C CA . ASN B 1 84 ? 1.74 31.109 -5.082 1 96.44 84 ASN B CA 1
ATOM 2214 C C . ASN B 1 84 ? 2.914 30.344 -5.68 1 96.44 84 ASN B C 1
ATOM 2216 O O . ASN B 1 84 ? 4.047 30.828 -5.68 1 96.44 84 ASN B O 1
ATOM 2220 N N . GLY B 1 85 ? 2.719 29.141 -5.938 1 91.12 85 GLY B N 1
ATOM 2221 C CA . GLY B 1 85 ? 3.781 28.297 -6.453 1 91.12 85 GLY B CA 1
ATOM 2222 C C . GLY B 1 85 ? 3.27 27.156 -7.32 1 91.12 85 GLY B C 1
ATOM 2223 O O . GLY B 1 85 ? 2.334 27.344 -8.102 1 91.12 85 GLY B O 1
ATOM 2224 N N . ASN B 1 86 ? 4.012 26.125 -7.223 1 87.5 86 ASN B N 1
ATOM 2225 C CA . ASN B 1 86 ? 3.646 24.938 -7.996 1 87.5 86 ASN B CA 1
ATOM 2226 C C . ASN B 1 86 ? 3.299 23.766 -7.09 1 87.5 86 ASN B C 1
ATOM 2228 O O . ASN B 1 86 ? 3.643 23.75 -5.906 1 87.5 86 ASN B O 1
ATOM 2232 N N . GLY B 1 87 ? 2.5 22.859 -7.711 1 90.94 87 GLY B N 1
ATOM 2233 C CA . GLY B 1 87 ? 2.129 21.688 -6.93 1 90.94 87 GLY B CA 1
ATOM 2234 C C . GLY B 1 87 ? 1.007 21.969 -5.945 1 90.94 87 GLY B C 1
ATOM 2235 O O . GLY B 1 87 ? 0.24 22.922 -6.117 1 90.94 87 GLY B O 1
ATOM 2236 N N . VAL B 1 88 ? 0.914 21.078 -4.977 1 93.38 88 VAL B N 1
ATOM 2237 C CA . VAL B 1 88 ? -0.172 21.188 -4.012 1 93.38 88 VAL B CA 1
ATOM 2238 C C . VAL B 1 88 ? 0.376 21.703 -2.678 1 93.38 88 VAL B C 1
ATOM 2240 O O . VAL B 1 88 ? 0.129 22.844 -2.293 1 93.38 88 VAL B O 1
ATOM 2243 N N . ALA B 1 89 ? 1.155 20.859 -2.012 1 96.31 89 ALA B N 1
ATOM 2244 C CA . ALA B 1 89 ? 1.727 21.203 -0.714 1 96.31 89 ALA B CA 1
ATOM 2245 C C . ALA B 1 89 ? 2.895 20.297 -0.365 1 96.31 89 ALA B C 1
ATOM 2247 O O . ALA B 1 89 ? 3.051 19.219 -0.958 1 96.31 89 ALA B O 1
ATOM 2248 N N . TYR B 1 90 ? 3.758 20.703 0.566 1 95.31 90 TYR B N 1
ATOM 2249 C CA . TYR B 1 90 ? 4.844 19.859 1.061 1 95.31 90 TYR B CA 1
ATOM 2250 C C . TYR B 1 90 ? 5.301 20.312 2.439 1 95.31 90 TYR B C 1
ATOM 2252 O O . TYR B 1 90 ? 5.059 21.453 2.834 1 95.31 90 TYR B O 1
ATOM 2260 N N . ASN B 1 91 ? 5.832 19.422 3.162 1 97.38 91 ASN B N 1
ATOM 2261 C CA . ASN B 1 91 ? 6.457 19.672 4.453 1 97.38 91 ASN B CA 1
ATOM 2262 C C . ASN B 1 91 ? 7.973 19.812 4.328 1 97.38 91 ASN B C 1
ATOM 2264 O O . ASN B 1 91 ? 8.602 19.078 3.559 1 97.38 91 ASN B O 1
ATOM 2268 N N . SER B 1 92 ? 8.57 20.797 5.043 1 96.75 92 SER B N 1
ATOM 2269 C CA . SER B 1 92 ? 10 21.078 4.934 1 96.75 92 SER B CA 1
ATOM 2270 C C . SER B 1 92 ? 10.586 21.5 6.277 1 96.75 92 SER B C 1
ATOM 2272 O O . SER B 1 92 ? 9.898 21.469 7.297 1 96.75 92 SER B O 1
ATOM 2274 N N . ASN B 1 93 ? 11.914 21.703 6.297 1 97 93 ASN B N 1
ATOM 2275 C CA . ASN B 1 93 ? 12.633 22.172 7.48 1 97 93 ASN B CA 1
ATOM 2276 C C . ASN B 1 93 ? 12.445 21.234 8.664 1 97 93 ASN B C 1
ATOM 2278 O O . ASN B 1 93 ? 12.023 21.656 9.742 1 97 93 ASN B O 1
ATOM 2282 N N . LEU B 1 94 ? 12.633 19.969 8.477 1 95.38 94 LEU B N 1
ATOM 2283 C CA . LEU B 1 94 ? 12.594 18.906 9.477 1 95.38 94 LEU B CA 1
ATOM 2284 C C . LEU B 1 94 ? 11.242 18.875 10.188 1 95.38 94 LEU B C 1
ATOM 2286 O O . LEU B 1 94 ? 11.18 18.641 11.398 1 95.38 94 LEU B O 1
ATOM 2290 N N . GLY B 1 95 ? 10.141 19.297 9.469 1 97.38 95 GLY B N 1
ATOM 2291 C CA . GLY B 1 95 ? 8.789 19.172 10 1 97.38 95 GLY B CA 1
ATOM 2292 C C . GLY B 1 95 ? 8.227 20.469 10.531 1 97.38 95 GLY B C 1
ATOM 2293 O O . GLY B 1 95 ? 7.062 20.547 10.922 1 97.38 95 GLY B O 1
ATOM 2294 N N . ASN B 1 96 ? 8.977 21.594 10.453 1 98.5 96 ASN B N 1
ATOM 2295 C CA . ASN B 1 96 ? 8.555 22.844 11.094 1 98.5 96 ASN B CA 1
ATOM 2296 C C . ASN B 1 96 ? 7.762 23.719 10.133 1 98.5 96 ASN B C 1
ATOM 2298 O O . ASN B 1 96 ? 7.137 24.688 10.555 1 98.5 96 ASN B O 1
ATOM 2302 N N . GLU B 1 97 ? 7.895 23.344 8.828 1 98.75 97 GLU B N 1
ATOM 2303 C CA . GLU B 1 97 ? 7.238 24.188 7.836 1 98.75 97 GLU B CA 1
ATOM 2304 C C . GLU B 1 97 ? 6.363 23.359 6.898 1 98.75 97 GLU B C 1
ATOM 2306 O O . GLU B 1 97 ? 6.758 22.281 6.473 1 98.75 97 GLU B O 1
ATOM 2311 N N . ILE B 1 98 ? 5.219 23.922 6.637 1 98.69 98 ILE B N 1
ATOM 2312 C CA . ILE B 1 98 ? 4.336 23.406 5.59 1 98.69 98 ILE B CA 1
ATOM 2313 C C . ILE B 1 98 ? 4.094 24.5 4.543 1 98.69 98 ILE B C 1
ATOM 2315 O O . ILE B 1 98 ? 3.709 25.609 4.883 1 98.69 98 ILE B O 1
ATOM 2319 N N . HIS B 1 99 ? 4.355 24.156 3.314 1 98.44 99 HIS B N 1
ATOM 2320 C CA . HIS B 1 99 ? 4.109 25.062 2.203 1 98.44 99 HIS B CA 1
ATOM 2321 C C . HIS B 1 99 ? 2.924 24.609 1.362 1 98.44 99 HIS B C 1
ATOM 2323 O O . HIS B 1 99 ? 2.877 23.453 0.933 1 98.44 99 HIS B O 1
ATOM 2329 N N . PHE B 1 100 ? 1.944 25.516 1.187 1 98.19 100 PHE B N 1
ATOM 2330 C CA . PHE B 1 100 ? 0.714 25.234 0.455 1 98.19 100 PHE B CA 1
ATOM 2331 C C . PHE B 1 100 ? 0.568 26.172 -0.737 1 98.19 100 PHE B C 1
ATOM 2333 O O . PHE B 1 100 ? 0.6 27.391 -0.579 1 98.19 100 PHE B O 1
ATOM 2340 N N . ASN B 1 101 ? 0.453 25.594 -1.892 1 97.75 101 ASN B N 1
ATOM 2341 C CA . ASN B 1 101 ? 0.228 26.391 -3.1 1 97.75 101 ASN B CA 1
ATOM 2342 C C . ASN B 1 101 ? -1.236 26.797 -3.236 1 97.75 101 ASN B C 1
ATOM 2344 O O . ASN B 1 101 ? -2.084 25.969 -3.596 1 97.75 101 ASN B O 1
ATOM 2348 N N . ALA B 1 102 ? -1.476 28.047 -3.086 1 97.44 102 ALA B N 1
ATOM 2349 C CA . ALA B 1 102 ? -2.844 28.547 -3.141 1 97.44 102 ALA B CA 1
ATOM 2350 C C . ALA B 1 102 ? -3.426 28.406 -4.543 1 97.44 102 ALA B C 1
ATOM 2352 O O . ALA B 1 102 ? -4.645 28.344 -4.715 1 97.44 102 ALA B O 1
ATOM 2353 N N . GLY B 1 103 ? -2.568 28.422 -5.535 1 96.19 103 GLY B N 1
ATOM 2354 C CA . GLY B 1 103 ? -3.043 28.203 -6.891 1 96.19 103 GLY B CA 1
ATOM 2355 C C . GLY B 1 103 ? -3.799 26.906 -7.062 1 96.19 103 GLY B C 1
ATOM 2356 O O . GLY B 1 103 ? -4.707 26.812 -7.887 1 96.19 103 GLY B O 1
ATOM 2357 N N . TYR B 1 104 ? -3.439 25.906 -6.336 1 94.69 104 TYR B N 1
ATOM 2358 C CA . TYR B 1 104 ? -4.145 24.625 -6.348 1 94.69 104 TYR B CA 1
ATOM 2359 C C . TYR B 1 104 ? -5.598 24.797 -5.914 1 94.69 104 TYR B C 1
ATOM 2361 O O . TYR B 1 104 ? -6.5 24.188 -6.492 1 94.69 104 TYR B O 1
ATOM 2369 N N . LEU B 1 105 ? -5.879 25.672 -5.004 1 95.38 105 LEU B N 1
ATOM 2370 C CA . LEU B 1 105 ? -7.223 25.891 -4.48 1 95.38 105 LEU B CA 1
ATOM 2371 C C . LEU B 1 105 ? -8.125 26.5 -5.543 1 95.38 105 LEU B C 1
ATOM 2373 O O . LEU B 1 105 ? -9.328 26.234 -5.574 1 95.38 105 LEU B O 1
ATOM 2377 N N . ALA B 1 106 ? -7.48 27.312 -6.32 1 93.62 106 ALA B N 1
ATOM 2378 C CA . ALA B 1 106 ? -8.25 27.953 -7.375 1 93.62 106 ALA B CA 1
ATOM 2379 C C . ALA B 1 106 ? -8.852 26.938 -8.328 1 93.62 106 ALA B C 1
ATOM 2381 O O . ALA B 1 106 ? -9.922 27.156 -8.906 1 93.62 106 ALA B O 1
ATOM 2382 N N . GLY B 1 107 ? -8.219 25.797 -8.453 1 90.56 107 GLY B N 1
ATOM 2383 C CA . GLY B 1 107 ? -8.648 24.766 -9.391 1 90.56 107 GLY B CA 1
ATOM 2384 C C . GLY B 1 107 ? -9.555 23.719 -8.758 1 90.56 107 GLY B C 1
ATOM 2385 O O . GLY B 1 107 ? -10.078 22.844 -9.453 1 90.56 107 GLY B O 1
ATOM 2386 N N . VAL B 1 108 ? -9.703 23.75 -7.5 1 90.44 108 VAL B N 1
ATOM 2387 C CA . VAL B 1 108 ? -10.516 22.766 -6.805 1 90.44 108 VAL B CA 1
ATOM 2388 C C . VAL B 1 108 ? -11.992 23.031 -7.066 1 90.44 108 VAL B C 1
ATOM 2390 O O . VAL B 1 108 ? -12.484 24.141 -6.82 1 90.44 108 VAL B O 1
ATOM 2393 N N . SER B 1 109 ? -12.594 21.859 -7.637 1 85.94 109 SER B N 1
ATOM 2394 C CA . SER B 1 109 ? -14.031 21.922 -7.859 1 85.94 109 SER B CA 1
ATOM 2395 C C . SER B 1 109 ? -14.797 21.312 -6.691 1 85.94 109 SER B C 1
ATOM 2397 O O . SER B 1 109 ? -14.359 20.328 -6.098 1 85.94 109 SER B O 1
ATOM 2399 N N . GLY B 1 110 ? -15.625 22.078 -5.984 1 88.56 110 GLY B N 1
ATOM 2400 C CA . GLY B 1 110 ? -16.406 21.562 -4.879 1 88.56 110 GLY B CA 1
ATOM 2401 C C . GLY B 1 110 ? -16.094 22.219 -3.553 1 88.56 110 GLY B C 1
ATOM 2402 O O . GLY B 1 110 ? -15.938 23.438 -3.486 1 88.56 110 GLY B O 1
ATOM 2403 N N . ASP B 1 111 ? -15.984 21.234 -2.516 1 94.75 111 ASP B N 1
ATOM 2404 C CA . ASP B 1 111 ? -15.766 21.75 -1.162 1 94.75 111 ASP B CA 1
ATOM 2405 C C . ASP B 1 111 ? -14.297 22.078 -0.922 1 94.75 111 ASP B C 1
ATOM 2407 O O . ASP B 1 111 ? -13.547 21.234 -0.418 1 94.75 111 ASP B O 1
ATOM 2411 N N . VAL B 1 112 ? -13.914 23.266 -1.209 1 96.44 112 VAL B N 1
ATOM 2412 C CA . VAL B 1 112 ? -12.516 23.688 -1.179 1 96.44 112 VAL B CA 1
ATOM 2413 C C . VAL B 1 112 ? -12.008 23.688 0.26 1 96.44 112 VAL B C 1
ATOM 2415 O O . VAL B 1 112 ? -10.836 23.391 0.509 1 96.44 112 VAL B O 1
ATOM 2418 N N . LYS B 1 113 ? -12.867 23.969 1.221 1 97.81 113 LYS B N 1
ATOM 2419 C CA . LYS B 1 113 ? -12.484 23.953 2.629 1 97.81 113 LYS B CA 1
ATOM 2420 C C . LYS B 1 113 ? -12.117 22.531 3.078 1 97.81 113 LYS B C 1
ATOM 2422 O O . LYS B 1 113 ? -11.117 22.344 3.771 1 97.81 113 LYS B O 1
ATOM 2427 N N . ARG B 1 114 ? -12.875 21.609 2.66 1 97.31 114 ARG B N 1
ATOM 2428 C CA . ARG B 1 114 ? -12.594 20.219 2.977 1 97.31 114 ARG B CA 1
ATOM 2429 C C . ARG B 1 114 ? -11.273 19.766 2.359 1 97.31 114 ARG B C 1
ATOM 2431 O O . ARG B 1 114 ? -10.477 19.078 3.01 1 97.31 114 ARG B O 1
ATOM 2438 N N . GLU B 1 115 ? -11.109 20.125 1.12 1 95.94 115 GLU B N 1
ATOM 2439 C CA . GLU B 1 115 ? -9.875 19.766 0.432 1 95.94 115 GLU B CA 1
ATOM 2440 C C . GLU B 1 115 ? -8.656 20.391 1.111 1 95.94 115 GLU B C 1
ATOM 2442 O O . GLU B 1 115 ? -7.664 19.703 1.361 1 95.94 115 GLU B O 1
ATOM 2447 N N . PHE B 1 116 ? -8.727 21.688 1.468 1 97.75 116 PHE B N 1
ATOM 2448 C CA . PHE B 1 116 ? -7.664 22.359 2.197 1 97.75 116 PHE B CA 1
ATOM 2449 C C . PHE B 1 116 ? -7.352 21.641 3.5 1 97.75 116 PHE B C 1
ATOM 2451 O O . PHE B 1 116 ? -6.191 21.344 3.789 1 97.75 116 PHE B O 1
ATOM 2458 N N . THR B 1 117 ? -8.391 21.297 4.172 1 98.62 117 THR B N 1
ATOM 2459 C CA . THR B 1 117 ? -8.242 20.656 5.473 1 98.62 117 THR B CA 1
ATOM 2460 C C . THR B 1 117 ? -7.551 19.297 5.336 1 98.62 117 THR B C 1
ATOM 2462 O O . THR B 1 117 ? -6.613 19 6.078 1 98.62 117 THR B O 1
ATOM 2465 N N . GLY B 1 118 ? -8 18.578 4.379 1 97.69 118 GLY B N 1
ATOM 2466 C CA . GLY B 1 118 ? -7.402 17.281 4.145 1 97.69 118 GLY B CA 1
ATOM 2467 C C . GLY B 1 118 ? -5.926 17.344 3.799 1 97.69 118 GLY B C 1
ATOM 2468 O O . GLY B 1 118 ? -5.129 16.547 4.289 1 97.69 118 GLY B O 1
ATOM 2469 N N . VAL B 1 119 ? -5.547 18.297 2.971 1 96.94 119 VAL B N 1
ATOM 2470 C CA . VAL B 1 119 ? -4.152 18.453 2.574 1 96.94 119 VAL B CA 1
ATOM 2471 C C . VAL B 1 119 ? -3.312 18.844 3.789 1 96.94 119 VAL B C 1
ATOM 2473 O O . VAL B 1 119 ? -2.209 18.328 3.977 1 96.94 119 VAL B O 1
ATOM 2476 N N . VAL B 1 120 ? -3.824 19.688 4.637 1 98.62 120 VAL B N 1
ATOM 2477 C CA . VAL B 1 120 ? -3.086 20.109 5.824 1 98.62 120 VAL B CA 1
ATOM 2478 C C . VAL B 1 120 ? -2.916 18.922 6.773 1 98.62 120 VAL B C 1
ATOM 2480 O O . VAL B 1 120 ? -1.834 18.719 7.328 1 98.62 120 VAL B O 1
ATOM 2483 N N . TYR B 1 121 ? -3.986 18.125 6.977 1 98.56 121 TYR B N 1
ATOM 2484 C CA . TYR B 1 121 ? -3.875 16.922 7.801 1 98.56 121 TYR B CA 1
ATOM 2485 C C . TYR B 1 121 ? -2.775 16 7.281 1 98.56 121 TYR B C 1
ATOM 2487 O O . TYR B 1 121 ? -1.979 15.477 8.062 1 98.56 121 TYR B O 1
ATOM 2495 N N . HIS B 1 122 ? -2.693 15.82 5.969 1 97 122 HIS B N 1
ATOM 2496 C CA . HIS B 1 122 ? -1.65 15.016 5.34 1 97 122 HIS B CA 1
ATOM 2497 C C . HIS B 1 122 ? -0.265 15.578 5.645 1 97 122 HIS B C 1
ATOM 2499 O O . HIS B 1 122 ? 0.612 14.844 6.113 1 97 122 HIS B O 1
ATOM 2505 N N . GLU B 1 123 ? -0.083 16.906 5.438 1 98.12 123 GLU B N 1
ATOM 2506 C CA . GLU B 1 123 ? 1.239 17.516 5.57 1 98.12 123 GLU B CA 1
ATOM 2507 C C . GLU B 1 123 ? 1.709 17.5 7.02 1 98.12 123 GLU B C 1
ATOM 2509 O O . GLU B 1 123 ? 2.904 17.375 7.293 1 98.12 123 GLU B O 1
ATOM 2514 N N . VAL B 1 124 ? 0.75 17.641 7.953 1 98.62 124 VAL B N 1
ATOM 2515 C CA . VAL B 1 124 ? 1.103 17.688 9.367 1 98.62 124 VAL B CA 1
ATOM 2516 C C . VAL B 1 124 ? 1.702 16.359 9.797 1 98.62 124 VAL B C 1
ATOM 2518 O O . VAL B 1 124 ? 2.588 16.312 10.656 1 98.62 124 VAL B O 1
ATOM 2521 N N . VAL B 1 125 ? 1.273 15.258 9.242 1 98.31 125 VAL B N 1
ATOM 2522 C CA . VAL B 1 125 ? 1.809 13.945 9.586 1 98.31 125 VAL B CA 1
ATOM 2523 C C . VAL B 1 125 ? 3.324 13.938 9.406 1 98.31 125 VAL B C 1
ATOM 2525 O O . VAL B 1 125 ? 4.055 13.383 10.227 1 98.31 125 VAL B O 1
ATOM 2528 N N . HIS B 1 126 ? 3.789 14.555 8.359 1 97.75 126 HIS B N 1
ATOM 2529 C CA . HIS B 1 126 ? 5.219 14.594 8.062 1 97.75 126 HIS B CA 1
ATOM 2530 C C . HIS B 1 126 ? 5.984 15.344 9.148 1 97.75 126 HIS B C 1
ATOM 2532 O O . HIS B 1 126 ? 7.207 15.203 9.258 1 97.75 126 HIS B O 1
ATOM 2538 N N . SER B 1 127 ? 5.367 16.156 9.914 1 98 127 SER B N 1
ATOM 2539 C CA . SER B 1 127 ? 6.008 16.812 11.047 1 98 127 SER B CA 1
ATOM 2540 C C . SER B 1 127 ? 6.246 15.844 12.195 1 98 127 SER B C 1
ATOM 2542 O O . SER B 1 127 ? 7.219 15.977 12.938 1 98 127 SER B O 1
ATOM 2544 N N . TRP B 1 128 ? 5.387 14.812 12.281 1 97.75 128 TRP B N 1
ATOM 2545 C CA . TRP B 1 128 ? 5.359 14.062 13.531 1 97.75 128 TRP B CA 1
ATOM 2546 C C . TRP B 1 128 ? 5.816 12.625 13.312 1 97.75 128 TRP B C 1
ATOM 2548 O O . TRP B 1 128 ? 6.184 11.938 14.273 1 97.75 128 TRP B O 1
ATOM 2558 N N . GLN B 1 129 ? 5.68 12.102 12.102 1 96.56 129 GLN B N 1
ATOM 2559 C CA . GLN B 1 129 ? 6.074 10.719 11.859 1 96.56 129 GLN B CA 1
ATOM 2560 C C . GLN B 1 129 ? 7.594 10.57 11.844 1 96.56 129 GLN B C 1
ATOM 2562 O O . GLN B 1 129 ? 8.312 11.547 11.617 1 96.56 129 GLN B O 1
ATOM 2567 N N . TRP B 1 130 ? 8.039 9.43 12.188 1 94.12 130 TRP B N 1
ATOM 2568 C CA . TRP B 1 130 ? 9.461 9.125 12.07 1 94.12 130 TRP B CA 1
ATOM 2569 C C . TRP B 1 130 ? 9.844 8.82 10.625 1 94.12 130 TRP B C 1
ATOM 2571 O O . TRP B 1 130 ? 8.969 8.578 9.789 1 94.12 130 TRP B O 1
ATOM 2581 N N . ASP B 1 131 ? 11.164 8.898 10.344 1 89 131 ASP B N 1
ATOM 2582 C CA . ASP B 1 131 ? 11.641 8.711 8.977 1 89 131 ASP B CA 1
ATOM 2583 C C . ASP B 1 131 ? 11.641 7.234 8.594 1 89 131 ASP B C 1
ATOM 2585 O O . ASP B 1 131 ? 11.734 6.363 9.461 1 89 131 ASP B O 1
ATOM 2589 N N . GLY B 1 132 ? 11.438 7.023 7.328 1 80 132 GLY B N 1
ATOM 2590 C CA . GLY B 1 132 ? 11.359 5.68 6.781 1 80 132 GLY B CA 1
ATOM 2591 C C . GLY B 1 132 ? 11.234 5.652 5.27 1 80 132 GLY B C 1
ATOM 2592 O O . GLY B 1 132 ? 11.5 6.656 4.602 1 80 132 GLY B O 1
ATOM 2593 N N . PRO B 1 133 ? 10.898 4.457 4.773 1 75.75 133 PRO B N 1
ATOM 2594 C CA . PRO B 1 133 ? 10.727 4.387 3.32 1 75.75 133 PRO B CA 1
ATOM 2595 C C . PRO B 1 133 ? 9.664 5.348 2.801 1 75.75 133 PRO B C 1
ATOM 2597 O O . PRO B 1 133 ? 8.625 5.523 3.436 1 75.75 133 PRO B O 1
ATOM 2600 N N . GLY B 1 134 ? 9.945 5.941 1.67 1 78.62 134 GLY B N 1
ATOM 2601 C CA . GLY B 1 134 ? 9.078 6.965 1.104 1 78.62 134 GLY B CA 1
ATOM 2602 C C . GLY B 1 134 ? 7.633 6.527 0.986 1 78.62 134 GLY B C 1
ATOM 2603 O O . GLY B 1 134 ? 6.723 7.277 1.336 1 78.62 134 GLY B O 1
ATOM 2604 N N . GLY B 1 135 ? 7.402 5.332 0.481 1 75.94 135 GLY B N 1
ATOM 2605 C CA . GLY B 1 135 ? 6.047 4.828 0.333 1 75.94 135 GLY B CA 1
ATOM 2606 C C . GLY B 1 135 ? 5.309 4.707 1.653 1 75.94 135 GLY B C 1
ATOM 2607 O O . GLY B 1 135 ? 4.109 4.984 1.725 1 75.94 135 GLY B O 1
ATOM 2608 N N . LEU B 1 136 ? 6.012 4.266 2.645 1 79.94 136 LEU B N 1
ATOM 2609 C CA . LEU B 1 136 ? 5.395 4.133 3.959 1 79.94 136 LEU B CA 1
ATOM 2610 C C . LEU B 1 136 ? 5.094 5.5 4.562 1 79.94 136 LEU B C 1
ATOM 2612 O O . LEU B 1 136 ? 4.02 5.707 5.133 1 79.94 136 LEU B O 1
ATOM 2616 N N . ILE B 1 137 ? 6.07 6.402 4.418 1 88.19 137 ILE B N 1
ATOM 2617 C CA . ILE B 1 137 ? 5.902 7.77 4.895 1 88.19 137 ILE B CA 1
ATOM 2618 C C . ILE B 1 137 ? 4.641 8.375 4.285 1 88.19 137 ILE B C 1
ATOM 2620 O O . ILE B 1 137 ? 3.77 8.867 5.008 1 88.19 137 ILE B O 1
ATOM 2624 N N . GLU B 1 138 ? 4.48 8.18 3.014 1 88.06 138 GLU B N 1
ATOM 2625 C CA . GLU B 1 138 ? 3.316 8.719 2.322 1 88.06 138 GLU B CA 1
ATOM 2626 C C . GLU B 1 138 ? 2.053 7.945 2.68 1 88.06 138 GLU B C 1
ATOM 2628 O O . GLU B 1 138 ? 0.978 8.531 2.826 1 88.06 138 GLU B O 1
ATOM 2633 N N . GLY B 1 139 ? 2.154 6.688 2.795 1 85 139 GLY B N 1
ATOM 2634 C CA . GLY B 1 139 ? 1.015 5.859 3.154 1 85 139 GLY B CA 1
ATOM 2635 C C . GLY B 1 139 ? 0.415 6.223 4.5 1 85 139 GLY B C 1
ATOM 2636 O O . GLY B 1 139 ? -0.807 6.309 4.637 1 85 139 GLY B O 1
ATOM 2637 N N . ILE B 1 140 ? 1.324 6.434 5.426 1 9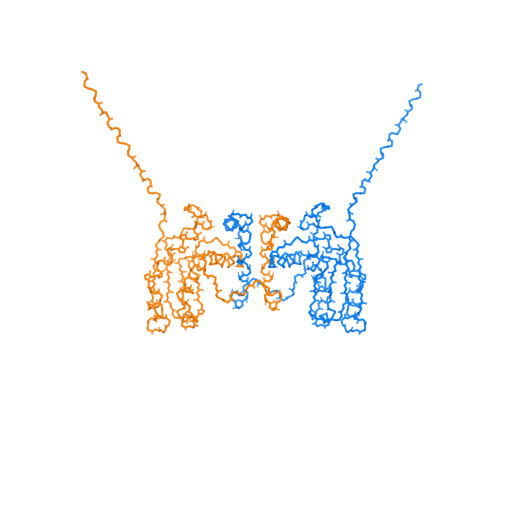0.62 140 ILE B N 1
ATOM 2638 C CA . ILE B 1 140 ? 0.857 6.801 6.758 1 90.62 140 ILE B CA 1
ATOM 2639 C C . ILE B 1 140 ? 0.19 8.172 6.711 1 90.62 140 ILE B C 1
ATOM 2641 O O . ILE B 1 140 ? -0.844 8.391 7.344 1 90.62 140 ILE B O 1
ATOM 2645 N N . ALA B 1 141 ? 0.759 9.055 5.957 1 94 141 ALA B N 1
ATOM 2646 C CA . ALA B 1 141 ? 0.168 10.383 5.836 1 94 141 ALA B CA 1
ATOM 2647 C C . ALA B 1 141 ? -1.237 10.312 5.25 1 94 141 ALA B C 1
ATOM 2649 O O . ALA B 1 141 ? -2.166 10.938 5.762 1 94 141 ALA B O 1
ATOM 2650 N N . TYR B 1 142 ? -1.445 9.531 4.266 1 91 142 TYR B N 1
ATOM 2651 C CA . TYR B 1 142 ? -2.76 9.391 3.65 1 91 142 TYR B CA 1
ATOM 2652 C C . TYR B 1 142 ? -3.699 8.586 4.543 1 91 142 TYR B C 1
ATOM 2654 O O . TYR B 1 142 ? -4.906 8.828 4.562 1 91 142 TYR B O 1
ATOM 2662 N N . TYR B 1 143 ? -3.18 7.609 5.312 1 91.5 143 TYR B N 1
ATOM 2663 C CA . TYR B 1 143 ? -3.979 6.887 6.297 1 91.5 143 TYR B CA 1
ATOM 2664 C C . TYR B 1 143 ? -4.586 7.844 7.312 1 91.5 143 TYR B C 1
ATOM 2666 O O . TYR B 1 143 ? -5.777 7.754 7.629 1 91.5 143 TYR B O 1
ATOM 2674 N N . VAL B 1 144 ? -3.756 8.789 7.785 1 96.69 144 VAL B N 1
ATOM 2675 C CA . VAL B 1 144 ? -4.234 9.773 8.758 1 96.69 144 VAL B CA 1
ATOM 2676 C C . VAL B 1 144 ? -5.32 10.633 8.125 1 96.69 144 VAL B C 1
ATOM 2678 O O . VAL B 1 144 ? -6.375 10.859 8.727 1 96.69 144 VAL B O 1
ATOM 2681 N N . ARG B 1 145 ? -5.066 11.086 6.898 1 96.31 145 ARG B N 1
ATOM 2682 C CA . ARG B 1 145 ? -6.051 11.883 6.18 1 96.31 145 ARG B CA 1
ATOM 2683 C C . ARG B 1 145 ? -7.359 11.125 6.012 1 96.31 145 ARG B C 1
ATOM 2685 O O . ARG B 1 145 ? -8.438 11.68 6.227 1 96.31 145 ARG B O 1
ATOM 2692 N N . LEU B 1 146 ? -7.277 9.891 5.734 1 93 146 LEU B N 1
ATOM 2693 C CA . LEU B 1 146 ? -8.445 9.023 5.578 1 93 146 LEU B CA 1
ATOM 2694 C C . LEU B 1 146 ? -9.195 8.891 6.895 1 93 146 LEU B C 1
ATOM 2696 O O . LEU B 1 146 ? -10.414 9.094 6.941 1 93 146 LEU B O 1
ATOM 2700 N N . LYS B 1 147 ? -8.484 8.609 7.965 1 96.19 147 LYS B N 1
ATOM 2701 C CA . LYS B 1 147 ? -9.102 8.391 9.273 1 96.19 147 LYS B CA 1
ATOM 2702 C C . LYS B 1 147 ? -9.758 9.664 9.789 1 96.19 147 LYS B C 1
ATOM 2704 O O . LYS B 1 147 ? -10.727 9.609 10.555 1 96.19 147 LYS B O 1
ATOM 2709 N N . ALA B 1 148 ? -9.25 10.75 9.336 1 97.44 148 ALA B N 1
ATOM 2710 C CA . ALA B 1 148 ? -9.789 12.039 9.773 1 97.44 148 ALA B CA 1
ATOM 2711 C C . ALA B 1 148 ? -11.062 12.383 9 1 97.44 148 ALA B C 1
ATOM 2713 O O . ALA B 1 148 ? -11.727 13.375 9.305 1 97.44 148 ALA B O 1
ATOM 2714 N N . GLY B 1 149 ? -11.375 11.594 7.965 1 95.06 149 GLY B N 1
ATOM 2715 C CA . GLY B 1 149 ? -12.609 11.82 7.219 1 95.06 149 GLY B CA 1
ATOM 2716 C C . GLY B 1 149 ? -12.422 12.766 6.043 1 95.06 149 GLY B C 1
ATOM 2717 O O . GLY B 1 149 ? -13.398 13.312 5.527 1 95.06 149 GLY B O 1
ATOM 2718 N N . TYR B 1 150 ? -11.148 12.945 5.598 1 95.25 150 TYR B N 1
ATOM 2719 C CA . TYR B 1 150 ? -10.883 13.906 4.531 1 95.25 150 TYR B CA 1
ATOM 2720 C C . TYR B 1 150 ? -10.273 13.219 3.318 1 95.25 150 TYR B C 1
ATOM 2722 O O . TYR B 1 150 ? -9.414 13.789 2.639 1 95.25 150 TYR B O 1
ATOM 2730 N N . ALA B 1 151 ? -10.625 12 3.07 1 89.06 151 ALA B N 1
ATOM 2731 C CA . ALA B 1 151 ? -10.117 11.312 1.883 1 89.06 151 ALA B CA 1
ATOM 2732 C C . ALA B 1 151 ? -10.375 12.141 0.624 1 89.06 151 ALA B C 1
ATOM 2734 O O . ALA B 1 151 ? -11.445 12.727 0.466 1 89.06 151 ALA B O 1
ATOM 2735 N N . PRO B 1 152 ? -9.297 12.133 -0.24 1 83.88 152 PRO B N 1
ATOM 2736 C CA . PRO B 1 152 ? -9.539 12.844 -1.5 1 83.88 152 PRO B CA 1
ATOM 2737 C C . PRO B 1 152 ? -10.758 12.312 -2.254 1 83.88 152 PRO B C 1
ATOM 2739 O O . PRO B 1 152 ? -11.008 11.109 -2.258 1 83.88 152 PRO B O 1
ATOM 2742 N N . SER B 1 153 ? -11.367 13.25 -2.939 1 76.12 153 SER B N 1
ATOM 2743 C CA . SER B 1 153 ? -12.602 12.898 -3.629 1 76.12 153 SER B CA 1
ATOM 2744 C C . SER B 1 153 ? -12.344 11.922 -4.766 1 76.12 153 SER B C 1
ATOM 2746 O O . SER B 1 153 ? -13.211 11.125 -5.117 1 76.12 153 SER B O 1
ATOM 2748 N N . HIS B 1 154 ? -11.172 11.961 -5.348 1 73.31 154 HIS B N 1
ATOM 2749 C CA . HIS B 1 154 ? -10.898 11.148 -6.523 1 73.31 154 HIS B CA 1
ATOM 2750 C C . HIS B 1 154 ? -10.445 9.75 -6.125 1 73.31 154 HIS B C 1
ATOM 2752 O O . HIS B 1 154 ? -10.172 8.906 -6.988 1 73.31 154 HIS B O 1
ATOM 2758 N N . TRP B 1 155 ? -10.234 9.531 -4.863 1 70.38 155 TRP B N 1
ATOM 2759 C CA . TRP B 1 155 ? -9.891 8.172 -4.457 1 70.38 155 TRP B CA 1
ATOM 2760 C C . TRP B 1 155 ? -10.992 7.195 -4.867 1 70.38 155 TRP B C 1
ATOM 2762 O O . TRP B 1 155 ? -12.18 7.461 -4.664 1 70.38 155 TRP B O 1
ATOM 2772 N N . VAL B 1 156 ? -10.531 6.344 -5.922 1 56.75 156 VAL B N 1
ATOM 2773 C CA . VAL B 1 156 ? -11.445 5.34 -6.441 1 56.75 156 VAL B CA 1
ATOM 2774 C C . VAL B 1 156 ? -11.508 4.148 -5.488 1 56.75 156 VAL B C 1
ATOM 2776 O O . VAL B 1 156 ? -10.516 3.832 -4.82 1 56.75 156 VAL B O 1
ATOM 2779 N N . GLY B 1 157 ? -12.75 3.768 -5.145 1 49.84 157 GLY B N 1
ATOM 2780 C CA . GLY B 1 157 ? -12.883 2.543 -4.375 1 49.84 157 GLY B CA 1
ATOM 2781 C C . GLY B 1 157 ? -11.961 1.437 -4.852 1 49.84 157 GLY B C 1
ATOM 2782 O O . GLY B 1 157 ? -11.359 1.538 -5.922 1 49.84 157 GLY B O 1
ATOM 2783 N N . PRO B 1 158 ? -11.75 0.4 -4.039 1 44.53 158 PRO B N 1
ATOM 2784 C CA . PRO B 1 158 ? -10.977 -0.796 -4.387 1 44.53 158 PRO B CA 1
ATOM 2785 C C . PRO B 1 158 ? -11.32 -1.339 -5.773 1 44.53 158 PRO B C 1
ATOM 2787 O O . PRO B 1 158 ? -12.469 -1.245 -6.211 1 44.53 158 PRO B O 1
ATOM 2790 N N . GLY B 1 159 ? -10.414 -1.624 -6.723 1 41.28 159 GLY B N 1
ATOM 2791 C CA . GLY B 1 159 ? -10.688 -2.439 -7.891 1 41.28 159 GLY B CA 1
ATOM 2792 C C . GLY B 1 159 ? -10.422 -1.72 -9.203 1 41.28 159 GLY B C 1
ATOM 2793 O O . GLY B 1 159 ? -10.461 -2.328 -10.273 1 41.28 159 GLY B O 1
ATOM 2794 N N . ARG B 1 160 ? -10.719 -0.422 -9.234 1 40.38 160 ARG B N 1
ATOM 2795 C CA . ARG B 1 160 ? -10.852 0.079 -10.594 1 40.38 160 ARG B CA 1
ATOM 2796 C C . ARG B 1 160 ? -9.477 0.316 -11.227 1 40.38 160 ARG B C 1
ATOM 2798 O O . ARG B 1 160 ? -9.359 1.043 -12.211 1 40.38 160 ARG B O 1
ATOM 2805 N N . GLY B 1 161 ? -8.438 0.156 -10.539 1 39.47 161 GLY B N 1
ATOM 2806 C CA . GLY B 1 161 ? -7.262 0.525 -11.305 1 39.47 161 GLY B CA 1
ATOM 2807 C C . GLY B 1 161 ? -7.164 -0.198 -12.633 1 39.47 161 GLY B C 1
ATOM 2808 O O . GLY B 1 161 ? -7.324 -1.419 -12.695 1 39.47 161 GLY B O 1
ATOM 2809 N N . ASP B 1 162 ? -7.68 0.409 -13.555 1 40.59 162 ASP B N 1
ATOM 2810 C CA . ASP B 1 162 ? -7.477 -0.119 -14.898 1 40.59 162 ASP B CA 1
ATOM 2811 C C . ASP B 1 162 ? -6.121 -0.812 -15.016 1 40.59 162 ASP B C 1
ATOM 2813 O O . ASP B 1 162 ? -5.957 -1.733 -15.82 1 40.59 162 ASP B O 1
ATOM 2817 N N . ARG B 1 163 ? -5.055 -0.059 -14.734 1 44.44 163 ARG B N 1
ATOM 2818 C CA . ARG B 1 163 ? -3.773 -0.738 -14.898 1 44.44 163 ARG B CA 1
ATOM 2819 C C . ARG B 1 163 ? -3.393 -1.508 -13.641 1 44.44 163 ARG B C 1
ATOM 2821 O O . ARG B 1 163 ? -3.105 -0.907 -12.602 1 44.44 163 ARG B O 1
ATOM 2828 N N . TRP B 1 164 ? -3.9 -2.783 -13.516 1 41.59 164 TRP B N 1
ATOM 2829 C CA . TRP B 1 164 ? -3.902 -3.807 -12.477 1 41.59 164 TRP B CA 1
ATOM 2830 C C . TRP B 1 164 ? -2.666 -3.686 -11.594 1 41.59 164 TRP B C 1
ATOM 2832 O O . TRP B 1 164 ? -2.695 -4.062 -10.422 1 41.59 164 TRP B O 1
ATOM 2842 N N . ASP B 1 165 ? -1.636 -3.215 -12.25 1 48.88 165 ASP B N 1
ATOM 2843 C CA . ASP B 1 165 ? -0.4 -3.297 -11.477 1 48.88 165 ASP B CA 1
ATOM 2844 C C . ASP B 1 165 ? -0.039 -1.939 -10.875 1 48.88 165 ASP B C 1
ATOM 2846 O O . ASP B 1 165 ? 0.95 -1.82 -10.148 1 48.88 165 ASP B O 1
ATOM 2850 N N . GLN B 1 166 ? -0.943 -0.94 -11.242 1 50.91 166 GLN B N 1
ATOM 2851 C CA . GLN B 1 166 ? -0.562 0.349 -10.672 1 50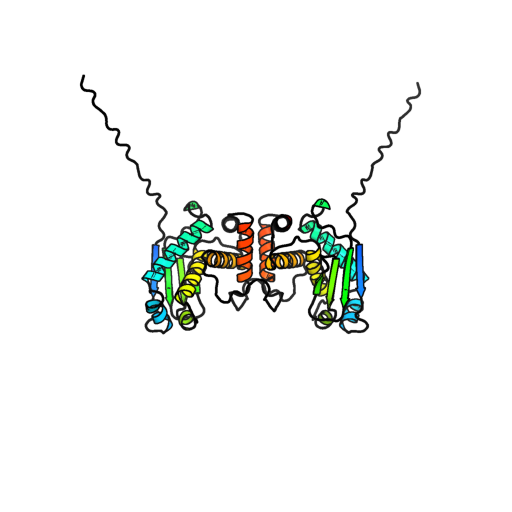.91 166 GLN B CA 1
ATOM 2852 C C . GLN B 1 166 ? -0.875 0.406 -9.18 1 50.91 166 GLN B C 1
ATOM 2854 O O . GLN B 1 166 ? -1.971 0.036 -8.758 1 50.91 166 GLN B O 1
ATOM 2859 N N . GLY B 1 167 ? 0.146 0.45 -8.422 1 59.19 167 GLY B N 1
ATOM 2860 C CA . GLY B 1 167 ? 0.057 0.664 -6.984 1 59.19 167 GLY B CA 1
ATOM 2861 C C . GLY B 1 167 ? 0.452 -0.557 -6.172 1 59.19 167 GLY B C 1
ATOM 2862 O O . GLY B 1 167 ? 0.826 -0.438 -5.004 1 59.19 167 GLY B O 1
ATOM 2863 N N . TYR B 1 168 ? 0.515 -1.699 -6.98 1 71.06 168 TYR B N 1
ATOM 2864 C CA . TYR B 1 168 ? 0.801 -2.867 -6.152 1 71.06 168 TYR B CA 1
ATOM 2865 C C . TYR B 1 168 ? 2.303 -3.043 -5.961 1 71.06 168 TYR B C 1
ATOM 2867 O O . TYR B 1 168 ? 2.738 -3.773 -5.066 1 71.06 168 TYR B O 1
ATOM 2875 N N . ASP B 1 169 ? 3.074 -2.232 -6.82 1 74.81 169 ASP B N 1
ATOM 2876 C CA . ASP B 1 169 ? 4.508 -2.201 -6.539 1 74.81 169 ASP B CA 1
ATOM 2877 C C . ASP B 1 169 ? 4.781 -1.646 -5.145 1 74.81 169 ASP B C 1
ATOM 2879 O O . ASP B 1 169 ? 5.508 -2.26 -4.359 1 74.81 169 ASP B O 1
ATOM 2883 N N . PHE B 1 170 ? 4.148 -0.646 -4.832 1 68.81 170 PHE B N 1
ATOM 2884 C CA . PHE B 1 170 ? 4.352 -0.027 -3.529 1 68.81 170 PHE B CA 1
ATOM 2885 C C . PHE B 1 170 ? 3.859 -0.943 -2.414 1 68.81 170 PHE B C 1
ATOM 2887 O O . PHE B 1 170 ? 4.551 -1.135 -1.411 1 68.81 170 PHE B O 1
ATOM 2894 N N . THR B 1 171 ? 2.682 -1.467 -2.633 1 76.12 171 THR B N 1
ATOM 2895 C CA . THR B 1 171 ? 2.125 -2.332 -1.597 1 76.12 171 THR B CA 1
ATOM 2896 C C . THR B 1 171 ? 3.039 -3.525 -1.342 1 76.12 171 THR B C 1
ATOM 2898 O O . THR B 1 171 ? 3.279 -3.896 -0.19 1 76.12 171 THR B O 1
ATOM 2901 N N . ALA B 1 172 ? 3.582 -4.02 -2.438 1 83.06 172 ALA B N 1
ATOM 2902 C CA . ALA B 1 172 ? 4.477 -5.164 -2.307 1 83.06 172 ALA B CA 1
ATOM 2903 C C . ALA B 1 172 ? 5.742 -4.789 -1.543 1 83.06 172 ALA B C 1
ATOM 2905 O O . ALA B 1 172 ? 6.168 -5.512 -0.639 1 83.06 172 ALA B O 1
ATOM 2906 N N . ARG B 1 173 ? 6.297 -3.703 -1.877 1 79.12 173 ARG B N 1
ATOM 2907 C CA . ARG B 1 173 ? 7.516 -3.25 -1.219 1 79.12 173 ARG B CA 1
ATOM 2908 C C . ARG B 1 173 ? 7.246 -2.861 0.231 1 79.12 173 ARG B C 1
ATOM 2910 O O . ARG B 1 173 ? 8.102 -3.055 1.101 1 79.12 173 ARG B O 1
ATOM 2917 N N . PHE B 1 174 ? 6.133 -2.334 0.44 1 78.25 174 PHE B N 1
ATOM 2918 C CA . PHE B 1 174 ? 5.727 -1.995 1.8 1 78.25 174 PHE B CA 1
ATOM 2919 C C . PHE B 1 174 ? 5.598 -3.25 2.654 1 78.25 174 PHE B C 1
ATOM 2921 O O . PHE B 1 174 ? 6.082 -3.289 3.787 1 78.25 174 PHE B O 1
ATOM 2928 N N . LEU B 1 175 ? 4.891 -4.266 2.172 1 85.38 175 LEU B N 1
ATOM 2929 C CA . LEU B 1 175 ? 4.77 -5.527 2.889 1 85.38 175 LEU B CA 1
ATOM 2930 C C . LEU B 1 175 ? 6.145 -6.141 3.15 1 85.38 175 LEU B C 1
ATOM 2932 O O . LEU B 1 175 ? 6.383 -6.699 4.223 1 85.38 175 LEU B O 1
ATOM 2936 N N . ASP B 1 176 ? 7.074 -5.969 2.164 1 87.56 176 ASP B N 1
ATOM 2937 C CA . ASP B 1 176 ? 8.438 -6.453 2.336 1 87.56 176 ASP B CA 1
ATOM 2938 C C . ASP B 1 176 ? 9.141 -5.727 3.482 1 87.56 176 ASP B C 1
ATOM 2940 O O . ASP B 1 176 ? 9.812 -6.352 4.305 1 87.56 176 ASP B O 1
ATOM 2944 N N . TYR B 1 177 ? 8.953 -4.457 3.545 1 79 177 TYR B N 1
ATOM 2945 C CA . TYR B 1 177 ? 9.516 -3.652 4.625 1 79 177 TYR B CA 1
ATOM 2946 C C . TYR B 1 177 ? 8.977 -4.102 5.977 1 79 177 TYR B C 1
ATOM 2948 O O . TYR B 1 177 ? 9.734 -4.289 6.93 1 79 177 TYR B O 1
ATOM 2956 N N . CYS B 1 178 ? 7.648 -4.273 6.066 1 80.25 178 CYS B N 1
ATOM 2957 C CA . CYS B 1 178 ? 7.027 -4.715 7.312 1 80.25 178 CYS B CA 1
ATOM 2958 C C . CYS B 1 178 ? 7.551 -6.086 7.727 1 80.25 178 CYS B C 1
ATOM 2960 O O . CYS B 1 178 ? 7.777 -6.336 8.914 1 80.25 178 CYS B O 1
ATOM 2962 N N . ASN B 1 179 ? 7.711 -6.91 6.75 1 88 179 ASN B N 1
ATOM 2963 C CA . ASN B 1 179 ? 8.219 -8.242 7.055 1 88 179 ASN B CA 1
ATOM 2964 C C . ASN B 1 179 ? 9.664 -8.195 7.531 1 88 179 ASN B C 1
ATOM 2966 O O . ASN B 1 179 ? 10.078 -9.023 8.352 1 88 179 ASN B O 1
ATOM 2970 N N . ASP B 1 180 ? 10.469 -7.273 7.02 1 83.62 180 ASP B N 1
ATOM 2971 C CA . ASP B 1 180 ? 11.836 -7.09 7.48 1 83.62 180 ASP B CA 1
ATOM 2972 C C . ASP B 1 180 ? 11.867 -6.594 8.922 1 83.62 180 ASP B C 1
ATOM 2974 O O . ASP B 1 180 ? 12.766 -6.957 9.695 1 83.62 180 ASP B O 1
ATOM 2978 N N . LEU B 1 181 ? 10.875 -5.801 9.25 1 75.38 181 LEU B N 1
ATOM 2979 C CA . LEU B 1 181 ? 10.781 -5.293 10.617 1 75.38 181 LEU B CA 1
ATOM 2980 C C . LEU B 1 181 ? 10.391 -6.406 11.586 1 75.38 181 LEU B C 1
ATOM 2982 O O . LEU B 1 181 ? 10.867 -6.445 12.719 1 75.38 181 LEU B O 1
ATOM 2986 N N . ARG B 1 182 ? 9.492 -7.246 11.109 1 79.94 182 ARG B N 1
ATOM 2987 C CA . ARG B 1 182 ? 9.039 -8.391 11.891 1 79.94 182 ARG B CA 1
ATOM 2988 C C . ARG B 1 182 ? 8.852 -9.617 11 1 79.94 182 ARG B C 1
ATOM 2990 O O . ARG B 1 182 ? 7.824 -9.75 10.328 1 79.94 182 ARG B O 1
ATOM 2997 N N . ASN B 1 183 ? 9.789 -10.461 11.094 1 88.69 183 ASN B N 1
ATOM 2998 C CA . ASN B 1 183 ? 9.703 -11.672 10.281 1 88.69 183 ASN B CA 1
ATOM 2999 C C . ASN B 1 183 ? 8.398 -12.43 10.539 1 88.69 183 ASN B C 1
ATOM 3001 O O . ASN B 1 183 ? 8.008 -12.617 11.688 1 88.69 183 ASN B O 1
ATOM 3005 N N . GLY B 1 184 ? 7.742 -12.758 9.398 1 90.69 184 GLY B N 1
ATOM 3006 C CA . GLY B 1 184 ? 6.492 -13.492 9.516 1 90.69 184 GLY B CA 1
ATOM 3007 C C . GLY B 1 184 ? 5.27 -12.594 9.523 1 90.69 184 GLY B C 1
ATOM 3008 O O . GLY B 1 184 ? 4.137 -13.078 9.586 1 90.69 184 GLY B O 1
ATOM 3009 N N . PHE B 1 185 ? 5.527 -11.352 9.391 1 87.25 185 PHE B N 1
ATOM 3010 C CA . PHE B 1 185 ? 4.426 -10.398 9.438 1 87.25 185 PHE B CA 1
ATOM 3011 C C . PHE B 1 185 ? 3.377 -10.734 8.383 1 87.25 185 PHE B C 1
ATOM 3013 O O . PHE B 1 185 ? 2.186 -10.805 8.688 1 87.25 185 PHE B O 1
ATOM 3020 N N . VAL B 1 186 ? 3.811 -10.93 7.125 1 92.44 186 VAL B N 1
ATOM 3021 C CA . VAL B 1 186 ? 2.865 -11.141 6.035 1 92.44 186 VAL B CA 1
ATOM 3022 C C . VAL B 1 186 ? 2.148 -12.477 6.227 1 92.44 186 VAL B C 1
ATOM 3024 O O . VAL B 1 186 ? 0.954 -12.594 5.945 1 92.44 186 VAL B O 1
ATOM 3027 N N . ALA B 1 187 ? 2.895 -13.414 6.711 1 93.88 187 ALA B N 1
ATOM 3028 C CA . ALA B 1 187 ? 2.277 -14.703 7.016 1 93.88 187 ALA B CA 1
ATOM 3029 C C . ALA B 1 187 ? 1.172 -14.547 8.055 1 93.88 187 ALA B C 1
ATOM 3031 O O . ALA B 1 187 ? 0.084 -15.109 7.902 1 93.88 187 ALA B O 1
ATOM 3032 N N . GLU B 1 188 ? 1.449 -13.805 9.078 1 88.94 188 GLU B N 1
ATOM 3033 C CA . GLU B 1 188 ? 0.456 -13.555 10.117 1 88.94 188 GLU B CA 1
ATOM 3034 C C . GLU B 1 188 ? -0.745 -12.789 9.57 1 88.94 188 GLU B C 1
ATOM 3036 O O . GLU B 1 188 ? -1.886 -13.062 9.945 1 88.94 188 GLU B O 1
ATOM 3041 N N . LEU B 1 189 ? -0.474 -11.82 8.812 1 86.19 189 LEU B N 1
ATOM 3042 C CA . LEU B 1 189 ? -1.538 -11.055 8.172 1 86.19 189 LEU B CA 1
ATOM 3043 C C . LEU B 1 189 ? -2.459 -11.969 7.367 1 86.19 189 LEU B C 1
ATOM 3045 O O . LEU B 1 189 ? -3.684 -11.883 7.492 1 86.19 189 LEU B O 1
ATOM 3049 N N . ASN B 1 190 ? -1.882 -12.82 6.504 1 92.38 190 ASN B N 1
ATOM 3050 C CA . ASN B 1 190 ? -2.678 -13.773 5.738 1 92.38 190 ASN B CA 1
ATOM 3051 C C . ASN B 1 190 ? -3.488 -14.688 6.652 1 92.38 190 ASN B C 1
ATOM 3053 O O . ASN B 1 190 ? -4.664 -14.953 6.391 1 92.38 190 ASN B O 1
ATOM 3057 N N . LYS B 1 191 ? -2.867 -15.141 7.727 1 90 191 LYS B N 1
ATOM 3058 C CA . LYS B 1 191 ? -3.551 -16.016 8.672 1 90 191 LYS B CA 1
ATOM 3059 C C . LYS B 1 191 ? -4.766 -15.328 9.281 1 90 191 LYS B C 1
ATOM 3061 O O . LYS B 1 191 ? -5.816 -15.945 9.461 1 90 191 LYS B O 1
ATOM 3066 N N . LYS B 1 192 ? -4.605 -14.109 9.609 1 84.31 192 LYS B N 1
ATOM 3067 C CA . LYS B 1 192 ? -5.695 -13.359 10.227 1 84.31 192 LYS B CA 1
ATOM 3068 C C . LYS B 1 192 ? -6.867 -13.203 9.258 1 84.31 192 LYS B C 1
ATOM 3070 O O . LYS B 1 192 ? -8.016 -13.031 9.688 1 84.31 192 LYS B O 1
ATOM 3075 N N . MET B 1 193 ? -6.59 -13.211 8.016 1 85 193 MET B N 1
ATOM 3076 C CA . MET B 1 193 ? -7.648 -13.102 7.016 1 85 193 MET B CA 1
ATOM 3077 C C . MET B 1 193 ? -8.531 -14.344 7.027 1 85 193 MET B C 1
ATOM 3079 O O . MET B 1 193 ? -9.656 -14.312 6.527 1 85 193 MET B O 1
ATOM 3083 N N . ARG B 1 194 ? -8.062 -15.477 7.492 1 83.56 194 ARG B N 1
ATOM 3084 C CA . ARG B 1 194 ? -8.836 -16.719 7.555 1 83.56 194 ARG B CA 1
ATOM 3085 C C . ARG B 1 194 ? -10.109 -16.516 8.375 1 83.56 194 ARG B C 1
ATOM 3087 O O . ARG B 1 194 ? -11.164 -17.047 8.031 1 83.56 194 ARG B O 1
ATOM 3094 N N . ASN B 1 195 ? -10 -15.797 9.484 1 71.94 195 ASN B N 1
ATOM 3095 C CA . ASN B 1 195 ? -11.109 -15.602 10.406 1 71.94 195 ASN B CA 1
ATOM 3096 C C . ASN B 1 195 ? -11.812 -14.266 10.172 1 71.94 195 ASN B C 1
ATOM 3098 O O . ASN B 1 195 ? -12.844 -13.984 10.781 1 71.94 195 ASN B O 1
ATOM 3102 N N . GLY B 1 196 ? -11.273 -13.383 9.531 1 59.16 196 GLY B N 1
ATOM 3103 C CA . GLY B 1 196 ? -11.664 -11.984 9.641 1 59.16 196 GLY B CA 1
ATOM 3104 C C . GLY B 1 196 ? -12.578 -11.539 8.508 1 59.16 196 GLY B C 1
ATOM 3105 O O . GLY B 1 196 ? -13.32 -10.562 8.656 1 59.16 196 GLY B O 1
ATOM 3106 N N . TYR B 1 197 ? -12.344 -11.703 7.168 1 51.16 197 TYR B N 1
ATOM 3107 C CA . TYR B 1 197 ? -12.977 -10.82 6.188 1 51.16 197 TYR B CA 1
ATOM 3108 C C . TYR B 1 197 ? -14.406 -11.266 5.898 1 51.16 197 TYR B C 1
ATOM 3110 O O . TYR B 1 197 ? -14.625 -12.344 5.352 1 51.16 197 TYR B O 1
ATOM 3118 N N . SER B 1 198 ? -15.203 -10.969 6.852 1 43.97 198 SER B N 1
ATOM 3119 C CA . SER B 1 198 ? -16.594 -10.977 6.406 1 43.97 198 SER B CA 1
ATOM 3120 C C . SER B 1 198 ? -16.844 -9.898 5.352 1 43.97 198 SER B C 1
ATOM 3122 O O . SER B 1 198 ? -16.453 -8.742 5.535 1 43.97 198 SER B O 1
ATOM 3124 N N . GLU B 1 199 ? -16.891 -10.258 4.086 1 38.34 199 GLU B N 1
ATOM 3125 C CA . GLU B 1 199 ? -17.422 -9.289 3.137 1 38.34 199 GLU B CA 1
ATOM 3126 C C . GLU B 1 199 ? -18.562 -8.484 3.748 1 38.34 199 GLU B C 1
ATOM 3128 O O . GLU B 1 199 ? -19.312 -8.992 4.586 1 38.34 199 GLU B O 1
#

Foldseek 3Di:
DPPPPPPPPPPPPPPPVCQLDAAEWEAEPAPPDLLSCCQCPVQPHGVNVRVLLVVLLVLLCVVVVVSDVVSWDDHRYAYEYEYADDDAKAADDLQRYIYGHSVVLSPDDDRSNLQVSLVSSLRNLSNIDDDDDPLVNNVVSQVSSVVVVRHDPPPDPPDPPPVVCVPVVSVVVVVVVVCVVPPCPVVVVVVVVVPDDDD/DPPPPPPPPPPPPPPPVCQLAAAEWEAEPAPPDLLSCCQVPVQPHGVNVRVLLVVLLVLLCVVVVPSDVVSWDDHRYAYEYEYADDDAKAADDLQRYIYGHSVVLSPDDDRSNLQVSLVSSLRNLSNIDDDDDPLVNNVVSQVSSVVVVRHDPPPDPPDPPPVVCVPVVSVVVVVVVVCVVPPCPVVVVVVVVVPDDPD

InterPro domains:
  IPR007541 Uncharacterised protein family, basic secretory protein [PF04450] (20-198)
  IPR007541 Uncharacterised protein family, basic secretory protein [PTHR33321] (4-199)

Secondary structure (DSSP, 8-state):
----------------------EEEEEE--TT-HHHHHIIIII-HHHHHHHHHHHHHHHHHHHTT--SGGGS----EEEEEEES-SSSEEEEGGGTEEEEEHHHHHH--S-HHHHHHHHHHHHHHHHHSPP--HHHHHHHHHHHHHHTT---TT---TT--SSTTTTHHHHHHHHHHHHHHSTTHHHHHHHHHHHH---/----------------------EEEEEE--TT-HHHHHIIIII-HHHHHHHHHHHHHHHHHHHTT--SGGGS----EEEEEEES-SSSEEEEGGGTEEEEEHHHHHH--S-HHHHHHHHHHHHHHHHHSPP--HHHHHHHHHHHHHHTT---TT---TT--SSTTTTHHHHHHHHHHHHHHSTTHHHHHHHHHHHH---

Nearest PDB structures (foldseek):
  6xt1-assembly3_C  TM=5.472E-01  e=2.420E-01  Clostridium perfringens
  6xsx-assembly1_A  TM=5.078E-01  e=2.144E-01  Clostridium perfringens ATCC 13124
  5ln5-assembly1_A  TM=5.162E-01  e=3.925E-01  Schizosaccharomyces pombe 972h-
  3wrw-assembly1_A  TM=2.723E-01  e=5.991E-01  Solanum lycopersicum
  6xt1-assembly3_C  TM=5.563E-01  e=2.347E-01  Clostridium perfringens

Organism: Arabidopsis lyrata subsp. lyrata (NCBI:txid81972)

Solvent-accessible surface area (backbone atoms only — not comparable to full-atom values): 22090 Å² total; per-residue (Å²): 137,84,80,77,78,78,78,79,76,75,76,75,73,71,72,69,71,76,65,82,71,61,46,65,43,56,47,76,68,34,69,88,36,68,16,33,45,45,39,45,73,69,51,45,30,55,66,42,50,32,51,47,52,52,52,38,50,54,48,47,24,58,65,43,64,28,79,48,71,90,65,39,64,95,64,58,47,40,36,38,34,38,30,76,65,72,67,54,66,50,59,39,78,93,32,30,31,34,42,35,18,26,52,43,57,57,69,50,83,75,66,51,46,55,53,51,50,20,52,50,35,28,40,51,36,62,39,55,55,48,60,54,59,67,64,55,50,51,17,51,19,40,27,52,15,40,74,71,71,34,56,63,85,77,58,70,66,88,80,62,57,79,56,77,62,67,36,33,56,53,41,11,52,47,52,50,51,50,23,71,76,35,79,54,41,61,20,50,54,42,55,51,25,67,81,55,55,72,127,135,83,80,76,80,78,78,78,77,76,76,74,73,73,71,71,72,74,65,81,71,62,46,68,43,55,47,76,70,34,69,87,36,68,16,32,44,44,39,46,73,68,51,46,30,53,66,40,50,33,50,46,53,52,53,36,49,54,48,48,24,59,65,43,66,29,79,49,70,90,65,41,63,94,64,58,46,40,35,38,36,38,30,75,64,73,68,55,67,47,58,40,79,92,31,31,30,34,43,35,18,25,52,44,56,57,69,49,83,74,65,51,47,54,51,53,49,19,52,49,37,26,40,52,37,62,38,54,55,47,58,55,59,66,62,56,52,49,16,52,19,41,29,51,15,41,75,73,71,34,57,63,85,79,60,71,66,88,80,65,56,79,57,78,61,68,37,33,54,55,42,11,53,48,52,49,52,49,23,71,75,36,79,54,41,61,20,50,54,41,56,51,24,67,80,54,58,71,128

Radius of gyration: 28.49 Å; Cα contacts (8 Å, |Δi|>4): 594; chains: 2; bounding box: 43×108×109 Å

Sequence (398 aa):
MTCHKIFLVISLMLAISLVNAVDFSVVDTTGDSPGGRKFREEIGGASYGEQTLRSATDFVWGLLQQTNPSDRRDIKMITLFMENGNGVAYNSNLGNEIHFNAGYLAGVSGDVKREFTGVVYHEVVHSWQWDGPGGLIEGIAYYVRLKAGYAPSHWVGPGRGDRWDQGYDFTARFLDYCNDLRNGFVAELNKKMRNGYSEMTCHKIFLVISLMLAISLVNAVDFSVVDTTGDSPGGRKFREEIGGASYGEQTLRSATDFVWGLLQQTNPSDRRDIKMITLFMENGNGVAYNSNLGNEIHFNAGYLAGVSGDVKREFTGVVYHEVVHSWQWDGPGGLIEGIAYYVRLKAGYAPSHWVGPGRGDRWDQGYDFTARFLDYCNDLRNGFVAELNKKMRNGYSE